Protein AF-A0ABD3PUI2-F1 (afdb_monomer)

Structure (mmCIF, N/CA/C/O backbone):
data_AF-A0ABD3PUI2-F1
#
_entry.id   AF-A0ABD3PUI2-F1
#
loop_
_atom_site.group_PDB
_atom_site.id
_atom_site.type_symbol
_atom_site.label_atom_id
_atom_site.label_alt_id
_atom_site.label_comp_id
_atom_site.label_asym_id
_atom_site.label_entity_id
_atom_site.label_seq_id
_atom_site.pdbx_PDB_ins_code
_atom_site.Cartn_x
_atom_site.Cartn_y
_atom_site.Cartn_z
_atom_site.occupancy
_atom_site.B_iso_or_equiv
_atom_site.auth_seq_id
_atom_site.auth_comp_id
_atom_site.auth_asym_id
_atom_site.auth_atom_id
_atom_site.pdbx_PDB_model_num
ATOM 1 N N . MET A 1 1 ? -61.870 -4.410 11.099 1.00 46.34 1 MET A N 1
ATOM 2 C CA . MET A 1 1 ? -61.605 -5.210 9.878 1.00 46.34 1 MET A CA 1
ATOM 3 C C . MET A 1 1 ? -61.285 -4.226 8.756 1.00 46.34 1 MET A C 1
ATOM 5 O O . MET A 1 1 ? -62.110 -3.992 7.891 1.00 46.34 1 MET A O 1
ATOM 9 N N . GLU A 1 2 ? -60.153 -3.519 8.871 1.00 40.91 2 GLU A N 1
ATOM 10 C CA . GLU A 1 2 ? -60.063 -2.136 8.360 1.00 40.91 2 GLU A CA 1
ATOM 11 C C . GLU A 1 2 ? -58.601 -1.672 8.166 1.00 40.91 2 GLU A C 1
ATOM 13 O O . GLU A 1 2 ? -58.155 -0.679 8.729 1.00 40.91 2 GLU A O 1
ATOM 18 N N . SER A 1 3 ? -57.785 -2.450 7.445 1.00 40.91 3 SER A N 1
ATOM 19 C CA . SER A 1 3 ? -56.379 -2.094 7.137 1.00 40.91 3 SER A CA 1
ATOM 20 C C . SER A 1 3 ? -55.840 -2.806 5.884 1.00 40.91 3 SER A C 1
ATOM 22 O O . SER A 1 3 ? -54.675 -3.182 5.826 1.00 40.91 3 SER A O 1
ATOM 24 N N . ALA A 1 4 ? -56.688 -3.008 4.870 1.00 36.97 4 ALA A N 1
ATOM 25 C CA . ALA A 1 4 ? -56.342 -3.747 3.645 1.00 36.97 4 ALA A CA 1
ATOM 26 C C . ALA A 1 4 ? -56.388 -2.898 2.353 1.00 36.97 4 ALA A C 1
ATOM 28 O O . ALA A 1 4 ? -56.271 -3.439 1.258 1.00 36.97 4 ALA A O 1
ATOM 29 N N . GLU A 1 5 ? -56.550 -1.572 2.455 1.00 40.75 5 GLU A N 1
ATOM 30 C CA . GLU A 1 5 ? -56.994 -0.724 1.331 1.00 40.75 5 GLU A CA 1
ATOM 31 C C . GLU A 1 5 ? -56.053 0.461 1.008 1.00 40.75 5 GLU A C 1
ATOM 33 O O . GLU A 1 5 ? -56.488 1.549 0.636 1.00 40.75 5 GLU A O 1
ATOM 38 N N . ARG A 1 6 ? -54.728 0.292 1.162 1.00 40.88 6 ARG A N 1
ATOM 39 C CA . ARG A 1 6 ? -53.740 1.363 0.866 1.00 40.88 6 ARG A CA 1
ATOM 40 C C . ARG A 1 6 ? -52.531 0.965 0.002 1.00 40.88 6 ARG A C 1
ATOM 42 O O . ARG A 1 6 ? -51.573 1.727 -0.064 1.00 40.88 6 ARG A O 1
ATOM 49 N N . ILE A 1 7 ? -52.563 -0.171 -0.710 1.00 37.88 7 ILE A N 1
ATOM 50 C CA . ILE A 1 7 ? -51.417 -0.646 -1.530 1.00 37.88 7 ILE A CA 1
ATOM 51 C C . ILE A 1 7 ? -51.811 -1.022 -2.979 1.00 37.88 7 ILE A C 1
ATOM 53 O O . ILE A 1 7 ? -51.369 -2.036 -3.508 1.00 37.88 7 ILE A O 1
ATOM 57 N N . VAL A 1 8 ? -52.636 -0.207 -3.661 1.00 36.00 8 VAL A N 1
ATOM 58 C CA . VAL A 1 8 ? -52.953 -0.405 -5.104 1.00 36.00 8 VAL A CA 1
ATOM 59 C C . VAL A 1 8 ? -53.052 0.907 -5.917 1.00 36.00 8 VAL A C 1
ATOM 61 O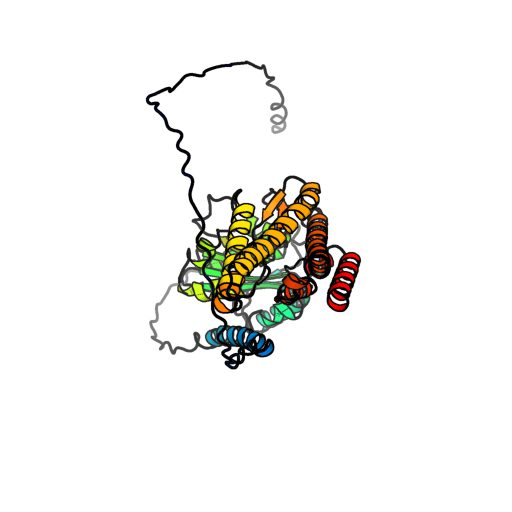 O . VAL A 1 8 ? -53.785 0.980 -6.900 1.00 36.00 8 VAL A O 1
ATOM 64 N N . LYS A 1 9 ? -52.349 1.990 -5.537 1.00 34.47 9 LYS A N 1
ATOM 65 C CA . LYS A 1 9 ? -52.473 3.289 -6.249 1.00 34.47 9 LYS A CA 1
ATOM 66 C C . LYS A 1 9 ? -51.184 4.122 -6.361 1.00 34.47 9 LYS A C 1
ATOM 68 O O . LYS A 1 9 ? -51.139 5.277 -5.960 1.00 34.47 9 LYS A O 1
ATOM 73 N N . ALA A 1 10 ? -50.143 3.532 -6.957 1.00 34.16 10 ALA A N 1
ATOM 74 C CA . ALA A 1 10 ? -48.899 4.230 -7.319 1.00 34.16 10 ALA A CA 1
ATOM 75 C C . ALA A 1 10 ? -48.202 3.624 -8.564 1.00 34.16 10 ALA A C 1
ATOM 77 O O . ALA A 1 10 ? -47.003 3.356 -8.543 1.00 34.16 10 ALA A O 1
ATOM 78 N N . LYS A 1 11 ? -48.948 3.341 -9.648 1.00 33.16 11 LYS A N 1
ATOM 79 C CA . LYS A 1 11 ? -48.375 2.796 -10.901 1.00 33.16 11 LYS A CA 1
ATOM 80 C C . LYS A 1 11 ? -49.144 3.208 -12.169 1.00 33.16 11 LYS A C 1
ATOM 82 O O . LYS A 1 11 ? -49.693 2.365 -12.872 1.00 33.16 11 LYS A O 1
ATOM 87 N N . ALA A 1 12 ? -49.176 4.506 -12.452 1.00 31.77 12 ALA A N 1
ATOM 88 C CA . ALA A 1 12 ? -49.560 5.083 -13.743 1.00 31.77 12 ALA A CA 1
ATOM 89 C C . ALA A 1 12 ? -48.990 6.509 -13.851 1.00 31.77 12 ALA A C 1
ATOM 91 O O . ALA A 1 12 ? -48.739 7.124 -12.816 1.00 31.77 12 ALA A O 1
ATOM 92 N N . ASN A 1 13 ? -48.874 7.019 -15.084 1.00 29.67 13 ASN A N 1
ATOM 93 C CA . ASN A 1 13 ? -48.467 8.384 -15.458 1.00 29.67 13 ASN A CA 1
ATOM 94 C C . ASN A 1 13 ? -46.967 8.704 -15.199 1.00 29.67 13 ASN A C 1
ATOM 96 O O . ASN A 1 13 ? -46.438 8.404 -14.137 1.00 29.67 13 ASN A O 1
ATOM 100 N N . ASN A 1 14 ? -46.199 9.305 -16.120 1.00 29.75 14 ASN A N 1
ATOM 101 C CA . ASN A 1 14 ? -46.522 9.821 -17.460 1.00 29.75 14 ASN A CA 1
ATOM 102 C C . ASN A 1 14 ? -45.458 9.456 -18.511 1.00 29.75 14 ASN A C 1
ATOM 104 O O . ASN A 1 14 ? -44.289 9.237 -18.200 1.00 29.75 14 ASN A O 1
ATOM 108 N N . SER A 1 15 ? -45.891 9.436 -19.772 1.00 32.41 15 SER A N 1
ATOM 109 C CA . SER A 1 15 ? -45.048 9.373 -20.969 1.00 32.41 15 SER A CA 1
ATOM 110 C C . SER A 1 15 ? -44.381 10.721 -21.287 1.00 32.41 15 SER A C 1
ATOM 112 O O . SER A 1 15 ? -44.812 11.768 -20.806 1.00 32.41 15 SER A O 1
ATOM 114 N N . ALA A 1 16 ? -43.362 10.696 -22.152 1.00 31.89 16 ALA A N 1
ATOM 115 C CA . ALA A 1 16 ? -42.776 11.897 -22.757 1.00 31.89 16 ALA A CA 1
ATOM 116 C C . ALA A 1 16 ? -43.776 12.633 -23.684 1.00 31.89 16 ALA A C 1
ATOM 118 O O . ALA A 1 16 ? -44.835 12.090 -24.017 1.00 31.89 16 ALA A O 1
ATOM 119 N N . PRO A 1 17 ? -43.424 13.847 -24.143 1.00 41.03 17 PRO A N 1
ATOM 120 C CA . PRO A 1 17 ? -42.852 13.916 -25.494 1.00 41.03 17 PRO A CA 1
ATOM 121 C C . PRO A 1 17 ? -41.558 14.746 -25.587 1.00 41.03 17 PRO A C 1
ATOM 123 O O . PRO A 1 17 ? -41.147 15.413 -24.641 1.00 41.03 17 PRO A O 1
ATOM 126 N N . ALA A 1 18 ? -40.909 14.691 -26.752 1.00 29.69 18 ALA A N 1
ATOM 127 C CA . ALA A 1 18 ? -39.728 15.492 -27.070 1.00 29.69 18 ALA A CA 1
ATOM 128 C C . ALA A 1 18 ? -40.096 16.908 -27.555 1.00 29.69 18 ALA A C 1
ATOM 130 O O . ALA A 1 18 ? -41.155 17.116 -28.144 1.00 29.69 18 ALA A O 1
ATOM 131 N N . GLY A 1 19 ? -39.176 17.858 -27.377 1.00 25.80 19 GLY A N 1
ATOM 132 C CA . GLY A 1 19 ? -39.231 19.197 -27.965 1.00 25.80 19 GLY A CA 1
ATOM 133 C C . GLY A 1 19 ? -37.816 19.681 -28.280 1.00 25.80 19 GLY A C 1
ATOM 134 O O . GLY A 1 19 ? -36.931 19.575 -27.434 1.00 25.80 19 GLY A O 1
ATOM 135 N N . ALA A 1 20 ? -37.588 20.158 -29.503 1.00 27.61 20 ALA A N 1
ATOM 136 C CA . ALA A 1 20 ? -36.276 20.604 -29.966 1.00 27.61 20 ALA A CA 1
ATOM 137 C C . ALA A 1 20 ? -36.135 22.130 -29.865 1.00 27.61 20 ALA A C 1
ATOM 139 O O . ALA A 1 20 ? -37.066 22.862 -30.192 1.00 27.61 20 ALA A O 1
ATOM 140 N N . VAL A 1 21 ? -34.943 22.602 -29.492 1.00 28.30 21 VAL A N 1
ATOM 141 C CA . VAL A 1 21 ? -34.504 23.995 -29.668 1.00 28.30 21 VAL A CA 1
ATOM 142 C C . VAL A 1 21 ? -33.055 23.973 -30.148 1.00 28.30 21 VAL A C 1
ATOM 144 O O . VAL A 1 21 ? -32.246 23.200 -29.636 1.00 28.30 21 VAL A O 1
ATOM 147 N N . ALA A 1 22 ? -32.732 24.814 -31.129 1.00 29.66 22 ALA A N 1
ATOM 148 C CA . ALA A 1 22 ? -31.392 24.978 -31.681 1.00 29.66 22 ALA A CA 1
ATOM 149 C C . ALA A 1 22 ? -30.989 26.464 -31.709 1.00 29.66 22 ALA A C 1
ATOM 151 O O . ALA A 1 22 ? -31.847 27.340 -31.669 1.00 29.66 22 ALA A O 1
ATOM 152 N N . ASN A 1 23 ? -29.682 26.701 -31.854 1.00 29.61 23 ASN A N 1
ATOM 153 C CA . ASN A 1 23 ? -29.022 27.944 -32.276 1.00 29.61 23 ASN A CA 1
ATOM 154 C C . ASN A 1 23 ? -29.236 29.242 -31.467 1.00 29.61 23 ASN A C 1
ATOM 156 O O . ASN A 1 23 ? -30.238 29.938 -31.613 1.00 29.61 23 ASN A O 1
ATOM 160 N N . LYS A 1 24 ? -28.161 29.631 -30.768 1.00 27.56 24 LYS A N 1
ATOM 161 C CA . LYS A 1 24 ? -27.513 30.965 -30.696 1.00 27.56 24 LYS A CA 1
ATOM 162 C C . LYS A 1 24 ? -26.174 30.736 -29.964 1.00 27.56 24 LYS A C 1
ATOM 164 O O . LYS A 1 24 ? -26.203 30.122 -28.903 1.00 27.56 24 LYS A O 1
ATOM 169 N N . LEU A 1 25 ? -24.973 31.008 -30.484 1.00 31.47 25 LEU A N 1
ATOM 170 C CA . LEU A 1 25 ? -24.505 31.890 -31.570 1.00 31.47 25 LEU A CA 1
ATOM 171 C C . LEU A 1 25 ? -24.668 33.392 -31.267 1.00 31.47 25 LEU A C 1
ATOM 173 O O . LEU A 1 25 ? -25.683 33.790 -30.697 1.00 31.47 25 LEU A O 1
ATOM 177 N N . ASN A 1 26 ? -23.648 34.161 -31.675 1.00 30.92 26 ASN A N 1
ATOM 178 C CA . ASN A 1 26 ? -23.304 35.538 -31.287 1.00 30.92 26 ASN A CA 1
ATOM 179 C C . ASN A 1 26 ? -22.838 35.685 -29.816 1.00 30.92 26 ASN A C 1
ATOM 181 O O . ASN A 1 26 ? -23.384 35.036 -28.928 1.00 30.92 26 ASN A O 1
ATOM 185 N N . ASP A 1 27 ? -21.853 36.521 -29.467 1.00 31.27 27 ASP A N 1
ATOM 186 C CA . ASP A 1 27 ? -20.792 37.180 -30.260 1.00 31.27 27 ASP A CA 1
ATOM 187 C C . ASP A 1 27 ? -19.647 37.615 -29.323 1.00 31.27 27 ASP A C 1
ATOM 189 O O . ASP A 1 27 ? -19.867 37.787 -28.124 1.00 31.27 27 ASP A O 1
ATOM 193 N N . ASN A 1 28 ? -18.448 37.813 -29.883 1.00 29.48 28 ASN A N 1
ATOM 194 C CA . ASN A 1 28 ? -17.569 38.959 -29.593 1.00 29.48 28 ASN A CA 1
ATOM 195 C C . ASN A 1 28 ? -16.345 38.903 -30.521 1.00 29.48 28 ASN A C 1
ATOM 197 O O . ASN A 1 28 ? -15.378 38.188 -30.256 1.00 29.48 28 ASN A O 1
ATOM 201 N N . LEU A 1 29 ? -16.424 39.658 -31.617 1.00 35.94 29 LEU A N 1
ATOM 202 C CA . LEU A 1 29 ? -15.269 40.086 -32.405 1.00 35.94 29 LEU A CA 1
ATOM 203 C C . LEU A 1 29 ? -14.593 41.294 -31.740 1.00 35.94 29 LEU A C 1
ATOM 205 O O . LEU A 1 29 ? -15.226 42.000 -30.952 1.00 35.94 29 LEU A O 1
ATOM 209 N N . ASN A 1 30 ? -13.307 41.448 -32.057 1.00 32.97 30 ASN A N 1
ATOM 210 C CA . ASN A 1 30 ? -12.538 42.666 -32.363 1.00 32.97 30 ASN A CA 1
ATOM 211 C C . ASN A 1 30 ? -11.041 42.251 -32.268 1.00 32.97 30 ASN A C 1
ATOM 213 O O . ASN A 1 30 ? -10.683 41.566 -31.307 1.00 32.97 30 ASN A O 1
ATOM 217 N N . ASP A 1 31 ? -10.140 42.451 -33.240 1.00 35.75 31 ASP A N 1
ATOM 218 C CA . ASP A 1 31 ? -9.874 43.582 -34.169 1.00 35.75 31 ASP A CA 1
ATOM 219 C C . ASP A 1 31 ? -9.290 44.801 -33.404 1.00 35.75 31 ASP A C 1
ATOM 221 O O . ASP A 1 31 ? -9.837 45.152 -32.356 1.00 35.75 31 ASP A O 1
ATOM 225 N N . ASP A 1 32 ? -8.193 45.489 -33.779 1.00 36.25 32 ASP A N 1
ATOM 226 C CA . ASP A 1 32 ? -7.150 45.373 -34.845 1.00 36.25 32 ASP A CA 1
ATOM 227 C C . ASP A 1 32 ? -5.737 45.199 -34.176 1.00 36.25 32 ASP A C 1
ATOM 229 O O . ASP A 1 32 ? -5.685 45.081 -32.950 1.00 36.25 32 ASP A O 1
ATOM 233 N N . ASP A 1 33 ? -4.524 45.153 -34.768 1.00 37.75 33 ASP A N 1
ATOM 234 C CA . ASP A 1 33 ? -3.915 45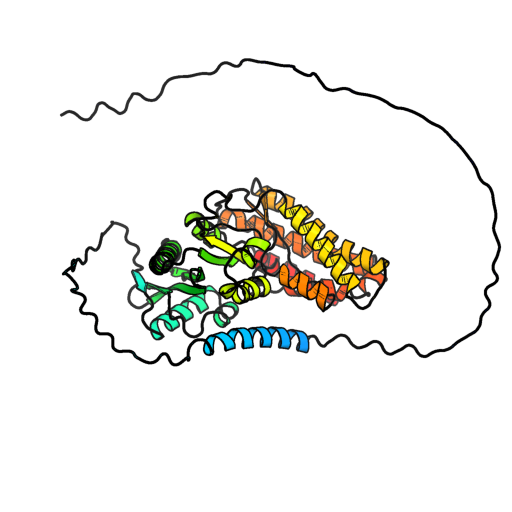.147 -36.133 1.00 37.75 33 ASP A CA 1
ATOM 235 C C . ASP A 1 33 ? -3.200 43.769 -36.364 1.00 37.75 33 ASP A C 1
ATOM 237 O O . ASP A 1 33 ? -3.247 42.911 -35.481 1.00 37.75 33 ASP A O 1
ATOM 241 N N . ASP A 1 34 ? -2.535 43.338 -37.452 1.00 36.41 34 ASP A N 1
ATOM 242 C CA . ASP A 1 34 ? -1.883 43.858 -38.687 1.00 36.41 34 ASP A CA 1
ATOM 243 C C . ASP A 1 34 ? -0.403 44.365 -38.635 1.00 36.41 34 ASP A C 1
ATOM 245 O O . ASP A 1 34 ? 0.097 44.834 -37.618 1.00 36.41 34 ASP A O 1
ATOM 249 N N . ALA A 1 35 ? 0.288 44.213 -39.783 1.00 34.56 35 ALA A N 1
ATOM 250 C CA . ALA A 1 35 ? 1.677 44.539 -40.165 1.00 34.56 35 ALA A CA 1
ATOM 251 C C . ALA A 1 35 ? 2.843 43.812 -39.432 1.00 34.56 35 ALA A C 1
ATOM 253 O O . ALA A 1 35 ? 2.831 43.585 -38.230 1.00 34.56 35 ALA A O 1
ATOM 254 N N . GLY A 1 36 ? 3.957 43.445 -40.090 1.00 30.50 36 GLY A N 1
ATOM 255 C CA . GLY A 1 36 ? 4.270 43.467 -41.529 1.00 30.50 36 GLY A CA 1
ATOM 256 C C . GLY A 1 36 ? 5.787 43.517 -41.825 1.00 30.50 36 GLY A C 1
ATOM 257 O O . GLY A 1 36 ? 6.510 44.266 -41.180 1.00 30.50 36 GLY A O 1
ATOM 258 N N . MET A 1 37 ? 6.254 42.786 -42.857 1.00 31.39 37 MET A N 1
ATOM 259 C CA . MET A 1 37 ? 7.661 42.730 -43.345 1.00 31.39 37 MET A CA 1
ATOM 260 C C . MET A 1 37 ? 8.705 42.192 -42.316 1.00 31.39 37 MET A C 1
ATOM 262 O O . MET A 1 37 ? 8.445 42.114 -41.127 1.00 31.39 37 MET A O 1
ATOM 266 N N . SER A 1 38 ? 9.916 41.731 -42.668 1.00 34.28 38 SER A N 1
ATOM 267 C CA . SER A 1 38 ? 10.673 41.799 -43.927 1.00 34.28 38 SER A CA 1
ATOM 268 C C . SER A 1 38 ? 11.644 40.614 -44.086 1.00 34.28 38 SER A C 1
ATOM 270 O O . SER A 1 38 ? 12.169 40.090 -43.104 1.00 34.28 38 SER A O 1
ATOM 272 N N . THR A 1 39 ? 11.973 40.239 -45.324 1.00 40.53 39 THR A N 1
ATOM 273 C CA . THR A 1 39 ? 13.065 39.297 -45.629 1.00 40.53 39 THR A CA 1
ATOM 274 C C . THR A 1 39 ? 14.438 39.964 -45.520 1.00 40.53 39 THR A C 1
ATOM 276 O O . THR A 1 39 ? 14.653 41.013 -46.132 1.00 40.53 39 THR A O 1
ATOM 279 N N . ARG A 1 40 ? 15.430 39.314 -44.892 1.00 33.62 40 ARG A N 1
ATOM 280 C CA . ARG A 1 40 ? 16.841 39.684 -45.109 1.00 33.62 40 ARG A CA 1
ATOM 281 C C . ARG A 1 40 ? 17.795 38.496 -45.004 1.00 33.62 40 ARG A C 1
ATOM 283 O O . ARG A 1 40 ? 18.038 37.977 -43.922 1.00 33.62 40 ARG A O 1
ATOM 290 N N . SER A 1 41 ? 18.384 38.099 -46.131 1.00 36.03 41 SER A N 1
ATOM 291 C CA . SER A 1 41 ? 19.543 37.202 -46.131 1.00 36.03 41 SER A CA 1
ATOM 292 C C . SER A 1 41 ? 20.787 37.960 -45.671 1.00 36.03 41 SER A C 1
ATOM 294 O O . SER A 1 41 ? 21.069 39.036 -46.205 1.00 36.03 41 SER A O 1
ATOM 296 N N . VAL A 1 42 ? 21.584 37.370 -44.781 1.00 36.81 42 VAL A N 1
ATOM 297 C CA . VAL A 1 42 ? 22.963 37.807 -44.534 1.00 36.81 42 VAL A CA 1
ATOM 298 C C . VAL A 1 42 ? 23.895 36.622 -44.758 1.00 36.81 42 VAL A C 1
ATOM 300 O O . VAL A 1 42 ? 23.719 35.546 -44.197 1.00 36.81 42 VAL A O 1
ATOM 303 N N . ARG A 1 43 ? 24.869 36.841 -45.637 1.00 35.41 43 ARG A N 1
ATOM 304 C CA . ARG A 1 43 ? 25.960 35.932 -45.989 1.00 35.41 43 ARG A CA 1
ATOM 305 C C . ARG A 1 43 ? 27.185 36.367 -45.188 1.00 35.41 43 ARG A C 1
ATOM 307 O O . ARG A 1 43 ? 27.413 37.571 -45.148 1.00 35.41 43 ARG A O 1
ATOM 314 N N . ASN A 1 44 ? 27.918 35.418 -44.594 1.00 33.22 44 ASN A N 1
ATOM 315 C CA . ASN A 1 44 ? 29.316 35.473 -44.103 1.00 33.22 44 ASN A CA 1
ATOM 316 C C . ASN A 1 44 ? 29.478 34.505 -42.913 1.00 33.22 44 ASN A C 1
ATOM 318 O O . ASN A 1 44 ? 28.512 34.266 -42.201 1.00 33.22 44 ASN A O 1
ATOM 322 N N . SER A 1 45 ? 30.651 33.972 -42.568 1.00 32.19 45 SER A N 1
ATOM 323 C CA . SER A 1 45 ? 31.880 33.635 -43.316 1.00 32.19 45 SER A CA 1
ATOM 324 C C . SER A 1 45 ? 32.818 32.974 -42.297 1.00 32.19 45 SER A C 1
ATOM 326 O O . SER A 1 45 ? 33.021 33.546 -41.228 1.00 32.19 45 SER A O 1
ATOM 328 N N . SER A 1 46 ? 33.386 31.804 -42.583 1.00 37.19 46 SER A N 1
ATOM 329 C CA . SER A 1 46 ? 34.261 31.102 -41.631 1.00 37.19 46 SER A CA 1
ATOM 330 C C . SER A 1 46 ? 35.557 31.869 -41.336 1.00 37.19 46 SER A C 1
ATOM 332 O O . SER A 1 46 ? 36.167 32.408 -42.260 1.00 37.19 46 SER A O 1
ATOM 334 N N . PRO A 1 47 ? 36.054 31.789 -40.093 1.00 42.28 47 PRO A N 1
ATOM 335 C CA . PRO A 1 47 ? 37.486 31.684 -39.832 1.00 42.28 47 PRO A CA 1
ATOM 336 C C . PRO A 1 47 ? 37.824 30.271 -39.341 1.00 42.28 47 PRO A C 1
ATOM 338 O O . PRO A 1 47 ? 37.153 29.724 -38.467 1.00 42.28 47 PRO A O 1
ATOM 341 N N . SER A 1 48 ? 38.884 29.681 -39.884 1.00 37.84 48 SER A N 1
ATOM 342 C CA . SER A 1 48 ? 39.487 28.459 -39.351 1.00 37.84 48 SER A CA 1
ATOM 343 C C . SER A 1 48 ? 40.446 28.810 -38.212 1.00 37.84 48 SER A C 1
ATOM 345 O O . SER A 1 48 ? 41.517 29.359 -38.472 1.00 37.84 48 SER A O 1
ATOM 347 N N . THR A 1 49 ? 40.097 28.475 -36.969 1.00 37.94 49 THR A N 1
ATOM 348 C CA . THR A 1 49 ? 41.026 28.600 -35.835 1.00 37.94 49 THR A CA 1
ATOM 349 C C . THR A 1 49 ? 41.824 27.312 -35.680 1.00 37.94 49 THR A C 1
ATOM 351 O O . THR A 1 49 ? 41.271 26.252 -35.395 1.00 37.94 49 THR A O 1
ATOM 354 N N . GLN A 1 50 ? 43.134 27.415 -35.874 1.00 38.56 50 GLN A N 1
ATOM 355 C CA . GLN A 1 50 ? 44.093 26.347 -35.626 1.00 38.56 50 GLN A CA 1
ATOM 356 C C . GLN A 1 50 ? 44.280 26.205 -34.106 1.00 38.56 50 GLN A C 1
ATOM 358 O O . GLN A 1 50 ? 44.640 27.177 -33.446 1.00 38.56 50 GLN A O 1
ATOM 363 N N . VAL A 1 51 ? 43.987 25.027 -33.547 1.00 38.00 51 VAL A N 1
ATOM 364 C CA . VAL A 1 51 ? 44.157 24.744 -32.112 1.00 38.00 51 VAL A CA 1
ATOM 365 C C . VAL A 1 51 ? 45.426 23.928 -31.920 1.00 38.00 51 VAL A C 1
ATOM 367 O O . VAL A 1 51 ? 45.593 22.880 -32.546 1.00 38.00 51 VAL A O 1
ATOM 370 N N . ASP A 1 52 ? 46.314 24.439 -31.075 1.00 37.34 52 ASP A N 1
ATOM 371 C CA . ASP A 1 52 ? 47.595 23.816 -30.767 1.00 37.34 52 ASP A CA 1
ATOM 372 C C . ASP A 1 52 ? 47.422 22.572 -29.879 1.00 37.34 52 ASP A C 1
ATOM 374 O O . ASP A 1 52 ? 46.487 22.496 -29.076 1.00 37.34 52 ASP A O 1
ATOM 378 N N . ARG A 1 53 ? 48.324 21.594 -30.005 1.00 38.31 53 ARG A N 1
ATOM 379 C CA . ARG A 1 53 ? 48.349 20.407 -29.133 1.00 38.31 53 ARG A CA 1
ATOM 380 C C . ARG A 1 53 ? 49.452 20.554 -28.093 1.00 38.31 53 ARG A C 1
ATOM 382 O O . ARG A 1 53 ? 50.598 20.199 -28.345 1.00 38.31 53 ARG A O 1
ATOM 389 N N . THR A 1 54 ? 49.084 21.034 -26.911 1.00 37.91 54 THR A N 1
ATOM 390 C CA . THR A 1 54 ? 49.911 20.913 -25.706 1.00 37.91 54 THR A CA 1
ATOM 391 C C . THR A 1 54 ? 49.459 19.704 -24.900 1.00 37.91 54 THR A C 1
ATOM 393 O O . THR A 1 54 ? 48.404 19.746 -24.263 1.00 37.91 54 THR A O 1
ATOM 396 N N . ASP A 1 55 ? 50.253 18.637 -24.931 1.00 42.31 55 ASP A N 1
ATOM 397 C CA . ASP A 1 55 ? 50.022 17.448 -24.115 1.00 42.31 55 ASP A CA 1
ATOM 398 C C . ASP A 1 55 ? 50.240 17.780 -22.628 1.00 42.31 55 ASP A C 1
ATOM 400 O O . ASP A 1 55 ? 51.329 18.181 -22.214 1.00 42.31 55 ASP A O 1
ATOM 404 N N . HIS A 1 56 ? 49.194 17.610 -21.819 1.00 39.94 56 HIS A N 1
ATOM 405 C CA . HIS A 1 56 ? 49.255 17.736 -20.365 1.00 39.94 56 HIS A CA 1
ATOM 406 C C . HIS A 1 56 ? 48.653 16.491 -19.715 1.00 39.94 56 HIS A C 1
ATOM 408 O O . HIS A 1 56 ? 47.466 16.449 -19.391 1.00 39.94 56 HIS A O 1
ATOM 414 N N . ASP A 1 57 ? 49.502 15.489 -19.480 1.00 44.75 57 ASP A N 1
ATOM 415 C CA . ASP A 1 57 ? 49.190 14.422 -18.535 1.00 44.75 57 ASP A CA 1
ATOM 416 C C . ASP A 1 57 ? 48.931 15.037 -17.155 1.00 44.75 57 ASP A C 1
ATOM 418 O O . ASP A 1 57 ? 49.788 15.690 -16.555 1.00 44.75 57 ASP A O 1
ATOM 422 N N . SER A 1 58 ? 47.722 14.834 -16.647 1.00 41.84 58 SER A N 1
ATOM 423 C CA . SER A 1 58 ? 47.342 15.110 -15.265 1.00 41.84 58 SER A CA 1
ATOM 424 C C . SER A 1 58 ? 46.576 13.893 -14.756 1.00 41.84 58 SER A C 1
ATOM 426 O O . SER A 1 58 ? 45.669 13.427 -15.452 1.00 41.84 58 SER A O 1
ATOM 428 N N . PRO A 1 59 ? 46.931 13.334 -13.585 1.00 42.34 59 PRO A N 1
ATOM 429 C CA . PRO A 1 59 ? 46.266 12.144 -13.075 1.00 42.34 59 PRO A CA 1
ATOM 430 C C . PRO A 1 59 ? 44.786 12.445 -12.837 1.00 42.34 59 PRO A C 1
ATOM 432 O O . PRO A 1 59 ? 44.435 13.470 -12.249 1.00 42.34 59 PRO A O 1
ATOM 435 N N . SER A 1 60 ? 43.916 11.546 -13.298 1.00 38.38 60 SER A N 1
ATOM 436 C CA . SER A 1 60 ? 42.490 11.637 -12.982 1.00 38.38 60 SER A CA 1
ATOM 437 C C . SER A 1 60 ? 42.301 11.492 -11.469 1.00 38.38 60 SER A C 1
ATOM 439 O O . SER A 1 60 ? 42.905 10.590 -10.887 1.00 38.38 60 SER A O 1
ATOM 441 N N . PRO A 1 61 ? 41.500 12.351 -10.816 1.00 42.94 61 PRO A N 1
ATOM 442 C CA . PRO A 1 61 ? 41.200 12.185 -9.402 1.00 42.94 61 PRO A CA 1
ATOM 443 C C . PRO A 1 61 ? 40.373 10.912 -9.203 1.00 42.94 61 PRO A C 1
ATOM 445 O O . PRO A 1 61 ? 39.410 10.680 -9.938 1.00 42.94 61 PRO A O 1
ATOM 448 N N . ASP A 1 62 ? 40.734 10.108 -8.202 1.00 39.47 62 ASP A N 1
ATOM 449 C CA . ASP A 1 62 ? 39.982 8.906 -7.848 1.00 39.47 62 ASP A CA 1
ATOM 450 C C . ASP A 1 62 ? 38.524 9.266 -7.530 1.00 39.47 62 ASP A C 1
ATOM 452 O O . ASP A 1 62 ? 38.235 10.079 -6.647 1.00 39.47 62 ASP A O 1
ATOM 456 N N . LEU A 1 63 ? 37.590 8.659 -8.267 1.00 37.84 63 LEU A N 1
ATOM 457 C CA . LEU A 1 63 ? 36.165 8.818 -8.001 1.00 37.84 63 LEU A CA 1
ATOM 458 C C . LEU A 1 63 ? 35.833 8.165 -6.650 1.00 37.84 63 LEU A C 1
ATOM 460 O O . LEU A 1 63 ? 36.206 7.009 -6.436 1.00 37.84 63 LEU A O 1
ATOM 464 N N . PRO A 1 64 ? 35.111 8.852 -5.744 1.00 38.97 64 PRO A N 1
ATOM 465 C CA . PRO A 1 64 ? 34.708 8.249 -4.484 1.00 38.97 64 PRO A CA 1
ATOM 466 C C . PRO A 1 64 ? 33.784 7.059 -4.754 1.00 38.97 64 PRO A C 1
ATOM 468 O O . PRO A 1 64 ? 32.801 7.178 -5.491 1.00 38.97 64 PRO A O 1
ATOM 471 N N . SER A 1 65 ? 34.094 5.917 -4.137 1.00 42.22 65 SER A N 1
ATOM 472 C CA . SER A 1 65 ? 33.246 4.725 -4.181 1.00 42.22 65 SER A CA 1
ATOM 473 C C . SER A 1 65 ? 31.808 5.066 -3.767 1.00 42.22 65 SER A C 1
ATOM 475 O O . SER A 1 65 ? 31.622 5.850 -2.829 1.00 42.22 65 SER A O 1
ATOM 477 N N . PRO A 1 66 ? 30.780 4.485 -4.415 1.00 38.62 66 PRO A N 1
ATOM 478 C CA . PRO A 1 66 ? 29.404 4.659 -3.966 1.00 38.62 66 PRO A CA 1
ATOM 479 C C . PRO A 1 66 ? 29.252 4.171 -2.512 1.00 38.62 66 PRO A C 1
ATOM 481 O O . PRO A 1 66 ? 29.926 3.212 -2.124 1.00 38.62 66 PRO A O 1
ATOM 484 N N . PRO A 1 67 ? 28.392 4.813 -1.699 1.00 44.09 67 PRO A N 1
ATOM 485 C CA . PRO A 1 67 ? 28.180 4.410 -0.314 1.00 44.09 67 PRO A CA 1
ATOM 486 C C . PRO A 1 67 ? 27.620 2.989 -0.251 1.00 44.09 67 PRO A C 1
ATOM 488 O O . PRO A 1 67 ? 26.756 2.617 -1.046 1.00 44.09 67 PRO A O 1
ATOM 491 N N . ASP A 1 68 ? 28.115 2.208 0.707 1.00 49.47 68 ASP A N 1
ATOM 492 C CA . ASP A 1 68 ? 27.805 0.786 0.790 1.00 49.47 68 ASP A CA 1
ATOM 493 C C . ASP A 1 68 ? 26.307 0.539 1.042 1.00 49.47 68 ASP A C 1
ATOM 495 O O . ASP A 1 6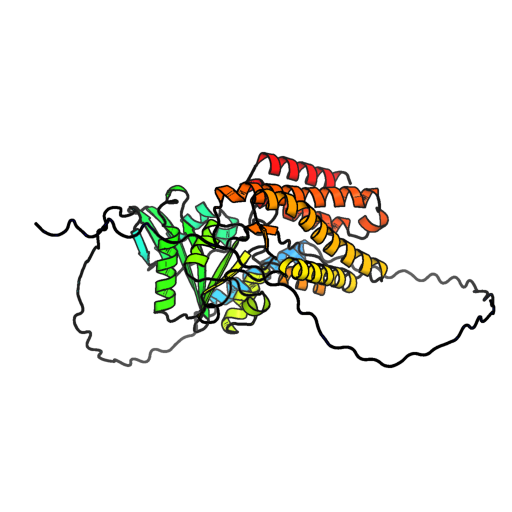8 ? 25.663 1.229 1.843 1.00 49.47 68 ASP A O 1
ATOM 499 N N . VAL A 1 69 ? 25.737 -0.463 0.372 1.00 41.47 69 VAL A N 1
ATOM 500 C CA . VAL A 1 69 ? 24.292 -0.751 0.429 1.00 41.47 69 VAL A CA 1
ATOM 501 C C . VAL A 1 69 ? 23.887 -1.174 1.844 1.00 41.47 69 VAL A C 1
ATOM 503 O O . VAL A 1 69 ? 22.796 -0.836 2.311 1.00 41.47 69 VAL A O 1
ATOM 506 N N . GLU A 1 70 ? 24.795 -1.831 2.568 1.00 44.62 70 GLU A N 1
ATOM 507 C CA . GLU A 1 70 ? 24.621 -2.186 3.977 1.00 44.62 70 GLU A CA 1
ATOM 508 C C . GLU A 1 70 ? 24.540 -0.947 4.894 1.00 44.62 70 GLU A C 1
ATOM 510 O O . GLU A 1 70 ? 23.766 -0.943 5.852 1.00 44.62 70 GLU A O 1
ATOM 515 N N . VAL A 1 71 ? 25.241 0.150 4.576 1.00 47.75 71 VAL A N 1
ATOM 516 C CA . VAL A 1 71 ? 25.150 1.412 5.337 1.00 47.75 71 VAL A CA 1
ATOM 517 C C . VAL A 1 71 ? 23.780 2.065 5.149 1.00 47.75 71 VAL A C 1
ATOM 519 O O . VAL A 1 71 ? 23.188 2.527 6.124 1.00 47.75 71 VAL A O 1
ATOM 522 N N . ILE A 1 72 ? 23.232 2.058 3.929 1.00 42.38 72 ILE A N 1
ATOM 523 C CA . ILE A 1 72 ? 21.882 2.584 3.656 1.00 42.38 72 ILE A CA 1
ATOM 524 C C . ILE A 1 72 ? 20.816 1.717 4.347 1.00 42.38 72 ILE A C 1
ATOM 526 O O . ILE A 1 72 ? 19.903 2.249 4.983 1.00 42.38 72 ILE A O 1
ATOM 530 N N . GLY A 1 73 ? 20.954 0.388 4.285 1.00 39.56 73 GLY A N 1
ATOM 531 C CA . GLY A 1 73 ? 20.065 -0.549 4.976 1.00 39.56 73 GLY A CA 1
ATOM 532 C C . GLY A 1 73 ? 20.054 -0.340 6.493 1.00 39.56 73 GLY A C 1
ATOM 533 O O . GLY A 1 73 ? 18.985 -0.186 7.088 1.00 39.56 73 GLY A O 1
ATOM 534 N N . ASN A 1 74 ? 21.235 -0.254 7.111 1.00 49.19 74 ASN A N 1
ATOM 535 C CA . ASN A 1 74 ? 21.370 0.004 8.544 1.00 49.19 74 ASN A CA 1
ATOM 536 C C . ASN A 1 74 ? 20.839 1.393 8.935 1.00 49.19 74 ASN A C 1
ATOM 538 O O . ASN A 1 74 ? 20.111 1.494 9.916 1.00 49.19 74 ASN A O 1
ATOM 542 N N . MET A 1 75 ? 21.082 2.440 8.139 1.00 42.97 75 MET A N 1
ATOM 543 C CA . MET A 1 75 ? 20.550 3.786 8.400 1.00 42.97 75 MET A CA 1
ATOM 544 C C . MET A 1 75 ? 19.012 3.821 8.415 1.00 42.97 75 MET A C 1
ATOM 546 O O . MET A 1 75 ? 18.421 4.468 9.282 1.00 42.97 75 MET A O 1
ATOM 550 N N . ILE A 1 76 ? 18.347 3.102 7.502 1.00 43.16 76 ILE A N 1
ATOM 551 C CA . ILE A 1 76 ? 16.878 2.967 7.495 1.00 43.16 76 ILE A CA 1
ATOM 552 C C . ILE A 1 76 ? 16.405 2.195 8.734 1.00 43.16 76 ILE A C 1
ATOM 554 O O . ILE A 1 76 ? 15.479 2.631 9.420 1.00 43.16 76 ILE A O 1
ATOM 558 N N . VAL A 1 77 ? 17.053 1.071 9.047 1.00 49.12 77 VAL A N 1
ATOM 559 C CA . VAL A 1 77 ? 16.723 0.234 10.211 1.00 49.12 77 VAL A CA 1
ATOM 560 C C . VAL A 1 77 ? 16.911 0.991 11.530 1.00 49.12 77 VAL A C 1
ATOM 562 O O . VAL A 1 77 ? 16.062 0.875 12.412 1.00 49.12 77 VAL A O 1
ATOM 565 N N . ASP A 1 78 ? 17.965 1.790 11.672 1.00 48.12 78 ASP A N 1
ATOM 566 C CA . ASP A 1 78 ? 18.251 2.550 12.891 1.00 48.12 78 ASP A CA 1
ATOM 567 C C . ASP A 1 78 ? 17.355 3.790 13.019 1.00 48.12 78 ASP A C 1
ATOM 569 O O . ASP A 1 78 ? 16.814 4.028 14.096 1.00 48.12 78 ASP A O 1
ATOM 573 N N . THR A 1 79 ? 17.037 4.477 11.915 1.00 45.25 79 THR A N 1
ATOM 574 C CA . THR A 1 79 ? 15.996 5.529 11.902 1.00 45.25 79 THR A CA 1
ATOM 575 C C . THR A 1 79 ? 14.638 4.976 12.361 1.00 45.25 79 THR A C 1
ATOM 577 O O . THR A 1 79 ? 13.917 5.625 13.123 1.00 45.25 79 THR A O 1
ATOM 580 N N . LEU A 1 80 ? 14.291 3.749 11.951 1.00 41.75 80 LEU A N 1
ATOM 581 C CA . LEU A 1 80 ? 13.088 3.055 12.422 1.00 41.75 80 LEU A CA 1
ATOM 582 C C . LEU A 1 80 ? 13.193 2.627 13.897 1.00 41.75 80 LEU A C 1
ATOM 584 O O . LEU A 1 80 ? 12.193 2.701 14.611 1.00 41.75 80 LEU A O 1
ATOM 588 N N . LYS A 1 81 ? 14.371 2.206 14.384 1.00 46.41 81 LYS A N 1
ATOM 589 C CA . LYS A 1 81 ? 14.587 1.881 15.809 1.00 46.41 81 LYS A CA 1
ATOM 590 C C . LYS A 1 81 ? 14.463 3.111 16.700 1.00 46.41 81 LYS A C 1
ATOM 592 O O . LYS A 1 81 ? 13.810 3.008 17.733 1.00 46.41 81 LYS A O 1
ATOM 597 N N . ASP A 1 82 ? 15.053 4.244 16.334 1.00 44.12 82 ASP A N 1
ATOM 598 C CA . ASP A 1 82 ? 15.054 5.433 17.191 1.00 44.12 82 ASP A CA 1
ATOM 599 C C . ASP A 1 82 ? 13.680 6.130 17.201 1.00 44.12 82 ASP A C 1
ATOM 601 O O . ASP A 1 82 ? 13.197 6.492 18.274 1.00 44.12 82 ASP A O 1
ATOM 605 N N . GLY A 1 83 ? 12.939 6.130 16.083 1.00 42.22 83 GLY A N 1
ATOM 606 C CA . GLY A 1 83 ? 11.509 6.495 16.074 1.00 42.22 83 GLY A CA 1
ATOM 607 C C . GLY A 1 83 ? 10.590 5.525 16.849 1.00 42.22 83 GLY A C 1
ATOM 608 O O . GLY A 1 83 ? 9.463 5.875 17.208 1.00 42.22 83 GLY A O 1
ATOM 609 N N . LEU A 1 84 ? 11.060 4.306 17.146 1.00 44.81 84 LEU A N 1
ATOM 610 C CA . LEU A 1 84 ? 10.433 3.372 18.096 1.00 44.81 84 LEU A CA 1
ATOM 611 C C . LEU A 1 84 ? 10.952 3.540 19.536 1.00 44.81 84 LEU A C 1
ATOM 613 O O . LEU A 1 84 ? 10.379 2.951 20.450 1.00 44.81 84 LEU A O 1
ATOM 617 N N . ARG A 1 85 ? 12.015 4.322 19.746 1.00 41.78 85 ARG A N 1
ATOM 618 C CA . ARG A 1 85 ? 12.678 4.553 21.037 1.00 41.78 85 ARG A CA 1
ATOM 619 C C . ARG A 1 85 ? 12.144 5.806 21.721 1.00 41.78 85 ARG A C 1
ATOM 621 O O . ARG A 1 85 ? 11.914 5.770 22.925 1.00 41.78 85 ARG A O 1
ATOM 628 N N . GLU A 1 86 ? 11.824 6.847 20.949 1.00 45.56 86 GLU A N 1
ATOM 629 C CA . GLU A 1 86 ? 11.088 8.026 21.438 1.00 45.56 86 GLU A CA 1
ATOM 630 C C . GLU A 1 86 ? 9.717 7.650 22.046 1.00 45.56 86 GLU A C 1
ATOM 632 O O . GLU A 1 86 ? 9.270 8.274 23.009 1.00 45.56 86 GLU A O 1
ATOM 637 N N . GLN A 1 87 ? 9.081 6.569 21.560 1.00 46.56 87 GLN A N 1
ATOM 638 C CA . GLN A 1 87 ? 7.819 6.047 22.117 1.00 46.56 87 GLN A CA 1
ATOM 639 C C . GLN A 1 87 ? 7.932 5.529 23.559 1.00 46.56 87 GLN A C 1
ATOM 641 O O . GLN A 1 87 ? 6.923 5.510 24.264 1.00 46.56 87 GLN A O 1
ATOM 646 N N . ASP A 1 88 ? 9.119 5.098 23.996 1.00 44.47 88 ASP A N 1
ATOM 647 C CA . ASP A 1 88 ? 9.346 4.647 25.373 1.00 44.47 88 ASP A CA 1
ATOM 648 C C . ASP A 1 88 ? 9.740 5.823 26.306 1.00 44.47 88 ASP A C 1
ATOM 650 O O . ASP A 1 88 ? 9.676 5.659 27.522 1.00 44.47 88 ASP A O 1
ATOM 654 N N . SER A 1 89 ? 10.093 7.011 25.780 1.00 41.75 89 SER A N 1
ATOM 655 C CA . SER A 1 89 ? 10.551 8.169 26.580 1.00 41.75 89 SER A CA 1
ATOM 656 C C . SER A 1 89 ? 9.503 9.253 26.883 1.00 41.75 89 SER A C 1
ATOM 658 O O . SER A 1 89 ? 9.645 9.943 27.886 1.00 41.75 89 SER A O 1
ATOM 660 N N . GLU A 1 90 ? 8.430 9.409 26.095 1.00 44.97 90 GLU A N 1
ATOM 661 C CA . GLU A 1 90 ? 7.361 10.404 26.376 1.00 44.97 90 GLU A CA 1
ATOM 662 C C . GLU A 1 90 ? 6.371 9.982 27.497 1.00 44.97 90 GLU A C 1
ATOM 664 O O . GLU A 1 90 ? 5.296 10.566 27.638 1.00 44.97 90 GLU A O 1
ATOM 669 N N . LEU A 1 91 ? 6.689 8.954 28.296 1.00 46.34 91 LEU A N 1
ATOM 670 C CA . LEU A 1 91 ? 5.771 8.361 29.286 1.00 46.34 91 LEU A CA 1
ATOM 671 C C . LEU A 1 91 ? 6.307 8.285 30.729 1.00 46.34 91 LEU A C 1
ATOM 673 O O . LEU A 1 91 ? 5.656 7.653 31.560 1.00 46.34 91 LEU A O 1
ATOM 677 N N . ASP A 1 92 ? 7.434 8.935 31.035 1.00 42.75 92 ASP A N 1
ATOM 678 C CA . ASP A 1 92 ? 8.051 8.941 32.376 1.00 42.75 92 ASP A CA 1
ATOM 679 C C . ASP A 1 92 ? 8.445 10.361 32.846 1.00 42.75 92 ASP A C 1
ATOM 681 O O . ASP A 1 92 ? 9.550 10.596 33.328 1.00 42.75 92 ASP A O 1
ATOM 685 N N . ASP A 1 93 ? 7.537 11.337 32.680 1.00 38.19 93 ASP A N 1
ATOM 686 C CA . ASP A 1 93 ? 7.648 12.653 33.336 1.00 38.19 93 ASP A CA 1
ATOM 687 C C . ASP A 1 93 ? 6.747 12.710 34.585 1.00 38.19 93 ASP A C 1
ATOM 689 O O . ASP A 1 93 ? 5.537 12.459 34.538 1.00 38.19 93 ASP A O 1
ATOM 693 N N . GLY A 1 94 ? 7.364 12.998 35.732 1.00 48.78 94 GLY A N 1
ATOM 694 C CA . GLY A 1 94 ? 6.819 12.770 37.070 1.00 48.78 94 GLY A CA 1
ATOM 695 C C . GLY A 1 94 ? 5.797 13.814 37.522 1.00 48.78 94 GLY A C 1
ATOM 696 O O . GLY A 1 94 ? 6.100 14.676 38.354 1.00 48.78 94 GLY A O 1
ATOM 697 N N . GLY A 1 95 ? 4.562 13.709 37.032 1.00 32.62 95 GLY A N 1
ATOM 698 C CA . GLY A 1 95 ? 3.432 14.527 37.480 1.00 32.62 95 GLY A CA 1
ATOM 699 C C . GLY A 1 95 ? 3.100 14.324 38.965 1.00 32.62 95 GLY A C 1
ATOM 700 O O . GLY A 1 95 ? 2.464 13.340 39.333 1.00 32.62 95 GLY A O 1
ATOM 701 N N . LYS A 1 96 ? 3.502 15.274 39.821 1.00 33.38 96 LYS A N 1
ATOM 702 C CA . LYS A 1 96 ? 3.220 15.266 41.270 1.00 33.38 96 LYS A CA 1
ATOM 703 C C . LYS A 1 96 ? 1.722 15.155 41.567 1.00 33.38 96 LYS A C 1
ATOM 705 O O . LYS A 1 96 ? 0.931 15.966 41.085 1.00 33.38 96 LYS A O 1
ATOM 710 N N . GLU A 1 97 ? 1.364 14.239 42.463 1.00 31.05 97 GLU A N 1
ATOM 711 C CA . GLU A 1 97 ? 0.017 14.162 43.026 1.00 31.05 97 GLU A CA 1
ATOM 712 C C . GLU A 1 97 ? -0.346 15.465 43.753 1.00 31.05 97 GLU A C 1
ATOM 714 O O . GLU A 1 97 ? 0.348 15.913 44.668 1.00 31.05 97 GLU A O 1
ATOM 719 N N . SER A 1 98 ? -1.472 16.062 43.366 1.00 29.34 98 SER A N 1
ATOM 720 C CA . SER A 1 98 ? -2.150 17.096 44.145 1.00 29.34 98 SER A CA 1
ATOM 721 C C . SER A 1 98 ? -3.539 16.576 44.496 1.00 29.34 98 SER A C 1
ATOM 723 O O . SER A 1 98 ? -4.433 16.533 43.655 1.00 29.34 98 SER A O 1
ATOM 725 N N . ASN A 1 99 ? -3.701 16.130 45.745 1.00 27.20 99 ASN A N 1
ATOM 726 C CA . ASN A 1 99 ? -4.960 15.587 46.251 1.00 27.20 99 ASN A CA 1
ATOM 727 C C . ASN A 1 99 ? -6.014 16.694 46.384 1.00 27.20 99 ASN A C 1
ATOM 729 O O . ASN A 1 99 ? -6.195 17.278 47.451 1.00 27.20 99 ASN A O 1
ATOM 733 N N . VAL A 1 100 ? -6.718 16.969 45.287 1.00 26.12 100 VAL A N 1
ATOM 734 C CA . VAL A 1 100 ? -7.965 17.736 45.287 1.00 26.12 100 VAL A CA 1
ATOM 735 C C . VAL A 1 100 ? -9.115 16.737 45.331 1.00 26.12 100 VAL A C 1
ATOM 737 O O . VAL A 1 100 ? -9.554 16.230 44.300 1.00 26.12 100 VAL A O 1
ATOM 740 N N . VAL A 1 101 ? -9.589 16.438 46.541 1.00 24.70 101 VAL A N 1
ATOM 741 C CA . VAL A 1 101 ? -10.837 15.693 46.726 1.00 24.70 101 VAL A CA 1
ATOM 742 C C . VAL A 1 101 ? -11.977 16.579 46.230 1.00 24.70 101 VAL A C 1
ATOM 744 O O . VAL A 1 101 ? -12.247 17.633 46.804 1.00 24.70 101 VAL A O 1
ATOM 747 N N . VAL A 1 102 ? -12.617 16.160 45.141 1.00 25.69 102 VAL A N 1
ATOM 748 C CA . VAL A 1 102 ? -13.883 16.727 44.676 1.00 25.69 102 VAL A CA 1
ATOM 749 C C . VAL A 1 102 ? -14.947 15.674 44.930 1.00 25.69 102 VAL A C 1
ATOM 751 O O . VAL A 1 102 ? -15.016 14.684 44.203 1.00 25.69 102 VAL A O 1
ATOM 754 N N . ASP A 1 103 ? -15.765 15.888 45.957 1.00 24.00 103 ASP A N 1
ATOM 755 C CA . ASP A 1 103 ? -16.963 15.084 46.171 1.00 24.00 103 ASP A CA 1
ATOM 756 C C . ASP A 1 103 ? -17.940 15.340 45.018 1.00 24.00 103 ASP A C 1
ATOM 758 O O . ASP A 1 103 ? -18.575 16.392 44.921 1.00 24.00 103 ASP A O 1
ATOM 762 N N . VAL A 1 104 ? -18.021 14.376 44.102 1.00 26.52 104 VAL A N 1
ATOM 763 C CA . VAL A 1 104 ? -19.022 14.338 43.036 1.00 26.52 104 VAL A CA 1
ATOM 764 C C . VAL A 1 104 ? -20.075 13.322 43.447 1.00 26.52 104 VAL A C 1
ATOM 766 O O . VAL A 1 104 ? -19.791 12.125 43.492 1.00 26.52 104 VAL A O 1
ATOM 769 N N . GLU A 1 105 ? -21.297 13.782 43.717 1.00 25.72 105 GLU A N 1
ATOM 770 C CA . GLU A 1 105 ? -22.446 12.890 43.887 1.00 25.72 105 GLU A CA 1
ATOM 771 C C . GLU A 1 105 ? -22.697 12.119 42.583 1.00 25.72 105 GLU A C 1
ATOM 773 O O . GLU A 1 105 ? -23.280 12.630 41.622 1.00 25.72 105 GLU A O 1
ATOM 778 N N . VAL A 1 106 ? -22.246 10.865 42.540 1.00 28.56 106 VAL A N 1
ATOM 779 C CA . VAL A 1 106 ? -22.580 9.929 41.465 1.00 28.56 106 VAL A CA 1
ATOM 780 C C . VAL A 1 106 ? -24.000 9.428 41.710 1.00 28.56 106 VAL A C 1
ATOM 782 O O . VAL A 1 106 ? -24.214 8.436 42.402 1.00 28.56 106 VAL A O 1
ATOM 785 N N . GLY A 1 107 ? -24.981 10.146 41.158 1.00 26.36 107 GLY A N 1
ATOM 786 C CA . GLY A 1 107 ? -26.377 9.714 41.176 1.00 26.36 107 GLY A CA 1
ATOM 787 C C . GLY A 1 107 ? -26.553 8.340 40.519 1.00 26.36 107 GLY A C 1
ATOM 788 O O . GLY A 1 107 ? -25.904 8.036 39.516 1.00 26.36 107 GLY A O 1
ATOM 789 N N . GLU A 1 108 ? -27.439 7.511 41.078 1.00 34.38 108 GLU A N 1
ATOM 790 C CA . GLU A 1 108 ? -27.733 6.173 40.555 1.00 34.38 108 GLU A CA 1
ATOM 791 C C . GLU A 1 108 ? -28.247 6.235 39.109 1.00 34.38 108 GLU A C 1
ATOM 793 O O . GLU A 1 108 ? -29.374 6.657 38.847 1.00 34.38 108 GLU A O 1
ATOM 798 N N . ILE A 1 109 ? -27.438 5.757 38.159 1.00 32.62 109 ILE A N 1
ATOM 799 C CA . ILE A 1 109 ? -27.853 5.570 36.767 1.00 32.62 109 ILE A CA 1
ATOM 800 C C . ILE A 1 109 ? -27.697 4.098 36.385 1.00 32.62 109 ILE A C 1
ATOM 802 O O . ILE A 1 109 ? -26.642 3.646 35.951 1.00 32.62 109 ILE A O 1
ATOM 806 N N . LEU A 1 110 ? -28.818 3.388 36.525 1.00 31.89 110 LEU A N 1
ATOM 807 C CA . LEU A 1 110 ? -29.217 2.220 35.737 1.00 31.89 110 LEU A CA 1
ATOM 808 C C . LEU A 1 110 ? -28.173 1.098 35.596 1.00 31.89 110 LEU A C 1
ATOM 810 O O . LEU A 1 110 ? -27.539 0.919 34.556 1.00 31.89 110 LEU A O 1
ATOM 814 N N . SER A 1 111 ? -28.143 0.224 36.606 1.00 32.81 111 SER A N 1
ATOM 815 C CA . SER A 1 111 ? -27.741 -1.175 36.426 1.00 32.81 111 SER A CA 1
ATOM 816 C C . SER A 1 111 ? -28.748 -1.883 35.501 1.00 32.81 111 SER A C 1
ATOM 818 O O . SER A 1 111 ? -29.735 -2.464 35.949 1.00 32.81 111 SER A O 1
ATOM 820 N N . GLY A 1 112 ? -28.537 -1.760 34.189 1.00 33.28 112 GLY A N 1
ATOM 821 C CA . GLY A 1 112 ? -29.365 -2.368 33.149 1.00 33.28 112 GLY A CA 1
ATOM 822 C C . GLY A 1 112 ? -28.534 -3.259 32.234 1.00 33.28 112 GLY A C 1
ATOM 823 O O . GLY A 1 112 ? -27.905 -2.768 31.301 1.00 33.28 112 GLY A O 1
ATOM 824 N N . ASP A 1 113 ? -28.563 -4.575 32.466 1.00 41.09 113 ASP A N 1
ATOM 825 C CA . ASP A 1 113 ? -27.988 -5.588 31.563 1.00 41.09 113 ASP A CA 1
ATOM 826 C C . ASP A 1 113 ? -28.909 -5.789 30.336 1.00 41.09 113 ASP A C 1
ATOM 828 O O . ASP A 1 113 ? -29.439 -6.873 30.081 1.00 41.09 113 ASP A O 1
ATOM 832 N N . GLU A 1 114 ? -29.182 -4.699 29.607 1.00 36.59 114 GLU A N 1
ATOM 833 C CA . GLU A 1 114 ? -30.097 -4.670 28.461 1.00 36.59 114 GLU A CA 1
ATOM 834 C C . GLU A 1 114 ? -29.427 -5.277 27.220 1.00 36.59 114 GLU A C 1
ATOM 836 O O . GLU A 1 114 ? -29.019 -4.607 26.268 1.00 36.59 114 GLU A O 1
ATOM 841 N N . ARG A 1 115 ? -29.308 -6.605 27.232 1.00 35.88 115 ARG A N 1
ATOM 842 C CA . ARG A 1 115 ? -28.836 -7.395 26.092 1.00 35.88 115 ARG A CA 1
ATOM 843 C C . ARG A 1 115 ? -29.900 -7.387 24.997 1.00 35.88 115 ARG A C 1
ATOM 845 O O . ARG A 1 115 ? -30.740 -8.284 24.937 1.00 35.88 115 ARG A O 1
ATOM 852 N N . ILE A 1 116 ? -29.858 -6.376 24.125 1.00 35.81 116 ILE A N 1
ATOM 853 C CA . ILE A 1 116 ? -30.754 -6.231 22.965 1.00 35.81 116 ILE A CA 1
ATOM 854 C C . ILE A 1 116 ? -30.551 -7.421 22.010 1.00 35.81 116 ILE A C 1
ATOM 856 O O . ILE A 1 116 ? -29.704 -7.409 21.113 1.00 35.81 116 ILE A O 1
ATOM 860 N N . ASN A 1 117 ? -31.325 -8.482 22.229 1.00 33.09 117 ASN A N 1
ATOM 861 C CA . ASN A 1 117 ? -31.103 -9.793 21.631 1.00 33.09 117 ASN A CA 1
ATOM 862 C C . ASN A 1 117 ? -31.756 -9.894 20.241 1.00 33.09 117 ASN A C 1
ATOM 864 O O . ASN A 1 117 ? -32.777 -10.556 20.047 1.00 33.09 117 ASN A O 1
ATOM 868 N N . VAL A 1 118 ? -31.185 -9.181 19.265 1.00 42.47 118 VAL A N 1
ATOM 869 C CA . VAL A 1 118 ? -31.643 -9.212 17.868 1.00 42.47 118 VAL A CA 1
ATOM 870 C C . VAL A 1 118 ? -31.347 -10.588 17.269 1.00 42.47 118 VAL A C 1
ATOM 872 O O . VAL A 1 118 ? -30.189 -10.937 17.045 1.00 42.47 118 VAL A O 1
ATOM 875 N N . SER A 1 119 ? -32.395 -11.365 16.984 1.00 38.22 119 SER A N 1
ATOM 876 C CA . SER A 1 119 ? -32.296 -12.721 16.428 1.00 38.22 119 SER A CA 1
ATOM 877 C C . SER A 1 119 ? -31.431 -12.755 15.160 1.00 38.22 119 SER A C 1
ATOM 879 O O . SER A 1 119 ? -31.814 -12.196 14.130 1.00 38.22 119 SER A O 1
ATOM 881 N N . GLY A 1 120 ? -30.269 -13.410 15.242 1.00 49.69 120 GLY A N 1
ATOM 882 C CA . GLY A 1 120 ? -29.188 -13.293 14.252 1.00 49.69 120 GLY A CA 1
ATOM 883 C C . GLY A 1 120 ? -27.876 -12.732 14.821 1.00 49.69 120 GLY A C 1
ATOM 884 O O . GLY A 1 120 ? -27.028 -12.263 14.060 1.00 49.69 120 GLY A O 1
ATOM 885 N N . THR A 1 121 ? -27.703 -12.762 16.145 1.00 65.88 121 THR A N 1
ATOM 886 C CA . THR A 1 121 ? -26.460 -12.426 16.844 1.00 65.88 121 THR A CA 1
ATOM 887 C C . THR A 1 121 ? -25.278 -13.252 16.326 1.00 65.88 121 THR A C 1
ATOM 889 O O . THR A 1 121 ? -25.292 -14.479 16.314 1.00 65.88 121 THR A O 1
ATOM 892 N N . SER A 1 122 ? -24.226 -12.552 15.895 1.00 82.12 122 SER A N 1
ATOM 893 C CA . SER A 1 122 ? -22.905 -13.140 15.642 1.00 82.12 122 SER A CA 1
ATOM 894 C C . SER A 1 122 ? -22.376 -13.774 16.937 1.00 82.12 122 SER A C 1
ATOM 896 O O . SER A 1 122 ? -22.450 -13.090 17.958 1.00 82.12 122 SER A O 1
ATOM 898 N N . PRO A 1 123 ? -21.767 -14.978 16.915 1.00 92.75 123 PRO A N 1
ATOM 899 C CA . PRO A 1 123 ? -21.233 -15.605 18.131 1.00 92.75 123 PRO A CA 1
ATOM 900 C C . PRO A 1 123 ? -20.115 -14.767 18.770 1.00 92.75 123 PRO A C 1
ATOM 902 O O . PRO A 1 123 ? -19.986 -14.711 19.989 1.00 92.75 123 PRO A O 1
ATOM 905 N N . TYR A 1 124 ? -19.358 -14.042 17.941 1.00 96.31 124 TYR A N 1
ATOM 906 C CA . TYR A 1 124 ? -18.274 -13.166 18.376 1.00 96.31 124 TYR A CA 1
ATOM 907 C C . TYR A 1 124 ? -18.743 -11.982 19.231 1.00 96.31 124 TYR A C 1
ATOM 909 O O . TYR A 1 124 ? -19.421 -11.068 18.734 1.00 96.31 124 TYR A O 1
ATOM 917 N N . THR A 1 125 ? -18.288 -11.948 20.480 1.00 96.94 125 THR A N 1
ATOM 918 C CA . THR A 1 125 ? -18.358 -10.781 21.373 1.00 96.94 125 THR A CA 1
ATOM 919 C C . THR A 1 125 ? -17.196 -9.829 21.066 1.00 96.94 125 THR A C 1
ATOM 921 O O . THR A 1 125 ? -16.191 -10.239 20.484 1.00 96.94 125 THR A O 1
ATOM 924 N N . ILE A 1 126 ? -17.347 -8.542 21.393 1.00 98.06 126 ILE A N 1
ATOM 925 C CA . ILE A 1 126 ? -16.274 -7.541 21.303 1.00 98.06 126 ILE A CA 1
ATOM 926 C C . ILE A 1 126 ? -16.095 -6.908 22.676 1.00 98.06 126 ILE A C 1
ATOM 928 O O . ILE A 1 126 ? -17.065 -6.410 23.246 1.00 98.06 126 ILE A O 1
ATOM 932 N N . SER A 1 127 ? -14.853 -6.892 23.148 1.00 98.06 127 SER A N 1
ATOM 933 C CA . SER A 1 127 ? -14.471 -6.460 24.491 1.00 98.06 127 SER A CA 1
ATOM 934 C C . SER A 1 127 ? -13.329 -5.436 24.417 1.00 98.06 127 SER A C 1
ATOM 936 O O . SER A 1 127 ? -12.494 -5.516 23.508 1.00 98.06 127 SER A O 1
ATOM 938 N N . PRO A 1 128 ? -13.283 -4.429 25.308 1.00 98.19 128 PRO A N 1
ATOM 939 C CA . PRO A 1 128 ? -12.168 -3.487 25.372 1.00 98.19 128 PRO A CA 1
ATOM 940 C C . PRO A 1 128 ? -10.899 -4.194 25.859 1.00 98.19 128 PRO A C 1
ATOM 942 O O . PRO A 1 128 ? -10.968 -5.076 26.707 1.00 98.19 128 PRO A O 1
ATOM 945 N N . ILE A 1 129 ? -9.732 -3.780 25.366 1.00 97.88 129 ILE A N 1
ATOM 946 C CA . ILE A 1 129 ? -8.448 -4.212 25.933 1.00 97.88 129 ILE A CA 1
ATOM 947 C C . ILE A 1 129 ? -8.240 -3.443 27.245 1.00 97.88 129 ILE A C 1
ATOM 949 O O . ILE A 1 129 ? -8.050 -2.225 27.210 1.00 97.88 129 ILE A O 1
ATOM 953 N N . LEU A 1 130 ? -8.286 -4.139 28.384 1.00 96.88 130 LEU A N 1
ATOM 954 C CA . LEU A 1 130 ? -8.098 -3.555 29.721 1.00 96.88 130 LEU A CA 1
ATOM 955 C C . LEU A 1 130 ? -6.700 -3.849 30.285 1.00 96.88 130 LEU A C 1
ATOM 957 O O . LEU A 1 130 ? -6.158 -3.068 31.067 1.00 96.88 130 LEU A O 1
ATOM 961 N N . THR A 1 131 ? -6.099 -4.961 29.866 1.00 96.50 131 THR A N 1
ATOM 962 C CA . THR A 1 131 ? -4.818 -5.475 30.357 1.00 96.50 131 THR A CA 1
ATOM 963 C C . THR A 1 131 ? -3.787 -5.631 29.239 1.00 96.50 131 THR A C 1
ATOM 965 O O . THR A 1 131 ? -4.106 -5.779 28.057 1.00 96.50 131 THR A O 1
ATOM 968 N N . ILE A 1 132 ? -2.505 -5.659 29.620 1.00 95.94 132 ILE A N 1
ATOM 969 C CA . ILE A 1 132 ? -1.406 -5.943 28.683 1.00 95.94 132 ILE A CA 1
ATOM 970 C C . ILE A 1 132 ? -1.508 -7.382 28.142 1.00 95.94 132 ILE A C 1
ATOM 972 O O . ILE A 1 132 ? -1.141 -7.623 26.995 1.00 95.94 132 ILE A O 1
ATOM 976 N N . GLU A 1 133 ? -2.037 -8.330 28.925 1.00 96.75 133 GLU A N 1
ATOM 977 C CA . GLU A 1 133 ? -2.184 -9.729 28.508 1.00 96.75 133 GLU A CA 1
ATOM 978 C C . GLU A 1 133 ? -3.226 -9.895 27.391 1.00 96.75 133 GLU A C 1
ATOM 980 O O . GLU A 1 133 ? -2.923 -10.506 26.367 1.00 96.75 133 GLU A O 1
ATOM 985 N N . GLU A 1 134 ? -4.412 -9.289 27.524 1.00 97.31 134 GLU A N 1
ATOM 986 C CA . GLU A 1 134 ? -5.413 -9.235 26.445 1.00 97.31 134 GLU A CA 1
ATOM 987 C C . GLU A 1 134 ? -4.829 -8.581 25.187 1.00 97.31 134 GLU A C 1
ATOM 989 O O . GLU A 1 134 ? -5.015 -9.082 24.076 1.00 97.31 134 GLU A O 1
ATOM 994 N N . GLY A 1 135 ? -4.071 -7.492 25.354 1.00 96.75 135 GLY A N 1
ATOM 995 C CA . GLY A 1 135 ? -3.384 -6.814 24.258 1.00 96.75 135 GLY A CA 1
ATOM 996 C C . GLY A 1 135 ? -2.383 -7.716 23.526 1.00 96.75 135 GLY A C 1
ATOM 997 O O . GLY A 1 135 ? -2.345 -7.722 22.294 1.00 96.75 135 GLY A O 1
ATOM 998 N N . LEU A 1 136 ? -1.612 -8.526 24.258 1.00 96.56 136 LEU A N 1
ATOM 999 C CA . LEU A 1 136 ? -0.662 -9.489 23.689 1.00 96.56 136 LEU A CA 1
ATOM 1000 C C . LEU A 1 136 ? -1.363 -10.684 23.022 1.00 96.56 136 LEU A C 1
ATOM 1002 O O . LEU A 1 136 ? -0.991 -11.037 21.902 1.00 96.56 136 LEU A O 1
ATOM 1006 N N . LYS A 1 137 ? -2.416 -11.250 23.632 1.00 97.19 137 LYS A N 1
ATOM 1007 C CA . LYS A 1 137 ? -3.261 -12.291 23.007 1.00 97.19 137 LYS A CA 1
ATOM 1008 C C . LYS A 1 137 ? -3.854 -11.797 21.686 1.00 97.19 137 LYS A C 1
ATOM 1010 O O . LYS A 1 137 ? -3.755 -12.473 20.665 1.00 97.19 137 LYS A O 1
ATOM 1015 N N . THR A 1 138 ? -4.367 -10.568 21.679 1.00 97.62 138 THR A N 1
ATOM 1016 C CA . THR A 1 138 ? -4.879 -9.895 20.475 1.00 97.62 138 THR A CA 1
ATOM 1017 C C . THR A 1 138 ? -3.778 -9.698 19.426 1.00 97.62 138 THR A C 1
ATOM 1019 O O . THR A 1 138 ? -4.007 -9.927 18.240 1.00 97.62 138 THR A O 1
ATOM 1022 N N . LYS A 1 139 ? -2.552 -9.339 19.834 1.00 96.50 139 LYS A N 1
ATOM 1023 C CA . LYS A 1 139 ? -1.408 -9.179 18.919 1.00 96.50 139 LYS A CA 1
ATOM 1024 C C . LYS A 1 139 ? -0.987 -10.500 18.253 1.00 96.50 139 LYS A C 1
ATOM 1026 O O . LYS A 1 139 ? -0.663 -10.505 17.065 1.00 96.50 139 LYS A O 1
ATOM 1031 N N . GLU A 1 140 ? -1.032 -11.621 18.970 1.00 96.94 140 GLU A N 1
ATOM 1032 C CA . GLU A 1 140 ? -0.753 -12.951 18.401 1.00 96.94 140 GLU A CA 1
ATOM 1033 C C . GLU A 1 140 ? -1.824 -13.406 17.386 1.00 96.94 140 GLU A C 1
ATOM 1035 O O . GLU A 1 140 ? -1.505 -14.180 16.487 1.00 96.94 140 GLU A O 1
ATOM 1040 N N . VAL A 1 141 ? -3.055 -12.871 17.418 1.00 97.31 141 VAL A N 1
ATOM 1041 C CA . VAL A 1 141 ? -4.006 -13.015 16.289 1.00 97.31 141 VAL A CA 1
ATOM 1042 C C . VAL A 1 141 ? -3.522 -12.231 15.070 1.00 97.31 141 VAL A C 1
ATOM 1044 O O . VAL A 1 141 ? -3.488 -12.767 13.963 1.00 97.31 141 VAL A O 1
ATOM 1047 N N . GLY A 1 142 ? -3.087 -10.982 15.264 1.00 96.06 142 GLY A N 1
ATOM 1048 C CA . GLY A 1 142 ? -2.532 -10.141 14.197 1.00 96.06 142 GLY A CA 1
ATOM 1049 C C . GLY A 1 142 ? -1.369 -10.812 13.454 1.00 96.06 142 GLY A C 1
ATOM 1050 O O . GLY A 1 142 ? -1.321 -10.801 12.226 1.00 96.06 142 GLY A O 1
ATOM 1051 N N . LYS A 1 143 ? -0.498 -11.508 14.190 1.00 95.50 143 LYS A N 1
ATOM 1052 C CA . LYS A 1 143 ? 0.593 -12.347 13.662 1.00 95.50 143 LYS A CA 1
ATOM 1053 C C . LYS A 1 143 ? 0.128 -13.456 12.713 1.00 95.50 143 LYS A C 1
ATOM 1055 O O . LYS A 1 143 ? 0.834 -13.758 11.755 1.00 95.50 143 LYS A O 1
ATOM 1060 N N . ARG A 1 144 ? -1.041 -14.064 12.959 1.00 95.44 144 ARG A N 1
ATOM 1061 C CA . ARG A 1 144 ? -1.640 -15.071 12.058 1.00 95.44 144 ARG A CA 1
ATOM 1062 C C . ARG A 1 144 ? -2.217 -14.432 10.796 1.00 95.44 144 ARG A C 1
ATOM 1064 O O . ARG A 1 144 ? -2.159 -15.042 9.736 1.00 95.44 144 ARG A O 1
ATOM 1071 N N . VAL A 1 145 ? -2.757 -13.216 10.909 1.00 95.00 145 VAL A N 1
ATOM 1072 C CA . VAL A 1 145 ? -3.423 -12.504 9.805 1.00 95.00 145 VAL A CA 1
ATOM 1073 C C . VAL A 1 145 ? -2.426 -11.874 8.825 1.00 95.00 145 VAL A C 1
ATOM 1075 O O . VAL A 1 145 ? -2.623 -12.002 7.620 1.00 95.00 145 VAL A O 1
ATOM 1078 N N . PHE A 1 146 ? -1.361 -11.231 9.315 1.00 91.25 146 PHE A N 1
ATOM 1079 C CA . PHE A 1 146 ? -0.384 -10.512 8.475 1.00 91.25 146 PHE A CA 1
ATOM 1080 C C . PHE A 1 146 ? 0.994 -11.192 8.374 1.00 91.25 146 PHE A C 1
ATOM 1082 O O . PHE A 1 146 ? 1.866 -10.752 7.624 1.00 91.25 146 PHE A O 1
ATOM 1089 N N . GLY A 1 147 ? 1.233 -12.261 9.138 1.00 90.94 147 GLY A N 1
ATOM 1090 C CA . GLY A 1 147 ? 2.548 -12.891 9.230 1.00 90.94 147 GLY A CA 1
ATOM 1091 C C . GLY A 1 147 ? 3.569 -12.066 10.026 1.00 90.94 147 GLY A C 1
ATOM 1092 O O . GLY A 1 147 ? 3.235 -11.151 10.778 1.00 90.94 147 GLY A O 1
ATOM 1093 N N . ILE A 1 148 ? 4.848 -12.427 9.886 1.00 89.50 148 ILE A N 1
ATOM 1094 C CA . ILE A 1 148 ? 5.933 -11.919 10.745 1.00 89.50 148 ILE A CA 1
ATOM 1095 C C . ILE A 1 148 ? 6.292 -10.452 10.445 1.00 89.50 148 ILE A C 1
ATOM 1097 O O . ILE A 1 148 ? 6.614 -9.720 11.378 1.00 89.50 148 ILE A O 1
ATOM 1101 N N . GLY A 1 149 ? 6.216 -10.012 9.182 1.00 86.56 149 GLY A N 1
ATOM 1102 C CA . GLY A 1 149 ? 6.650 -8.673 8.756 1.00 86.56 149 GLY A CA 1
ATOM 1103 C C . GLY A 1 149 ? 5.906 -7.541 9.470 1.00 86.56 149 GLY A C 1
ATOM 1104 O O . GLY A 1 149 ? 6.504 -6.798 10.244 1.00 86.56 149 GLY A O 1
ATOM 1105 N N . GLU A 1 150 ? 4.588 -7.450 9.280 1.00 87.38 150 GLU A N 1
ATOM 1106 C CA . GLU A 1 150 ? 3.767 -6.426 9.947 1.00 87.38 150 GLU A CA 1
ATOM 1107 C C . GLU A 1 150 ? 3.680 -6.637 11.471 1.00 87.38 150 GLU A C 1
ATOM 1109 O O . GLU A 1 150 ? 3.616 -5.671 12.231 1.00 87.38 150 GLU A O 1
ATOM 1114 N N . TYR A 1 151 ? 3.749 -7.883 11.959 1.00 90.81 151 TYR A N 1
ATOM 1115 C CA . TYR A 1 151 ? 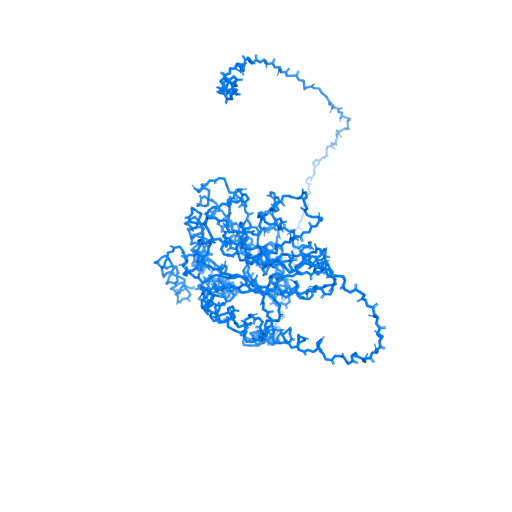3.743 -8.185 13.398 1.00 90.81 151 TYR A CA 1
ATOM 1116 C C . TYR A 1 151 ? 4.903 -7.518 14.166 1.00 90.81 151 TYR A C 1
ATOM 1118 O O . TYR A 1 151 ? 4.739 -7.134 15.333 1.00 90.81 151 TYR A O 1
ATOM 1126 N N . LEU A 1 152 ? 6.061 -7.338 13.519 1.00 89.75 152 LEU A N 1
ATOM 1127 C CA . LEU A 1 152 ? 7.200 -6.611 14.089 1.00 89.75 152 LEU A CA 1
ATOM 1128 C C . LEU A 1 152 ? 6.928 -5.104 14.238 1.00 89.75 152 LEU A C 1
ATOM 1130 O O . LEU A 1 152 ? 7.470 -4.492 15.158 1.00 89.75 152 LEU A O 1
ATOM 1134 N N . LEU A 1 153 ? 6.065 -4.525 13.394 1.00 90.19 153 LEU A N 1
ATOM 1135 C CA . LEU A 1 153 ? 5.655 -3.114 13.449 1.00 90.19 153 LEU A CA 1
ATOM 1136 C C . LEU A 1 153 ? 4.395 -2.862 14.291 1.00 90.19 153 LEU A C 1
ATOM 1138 O O . LEU A 1 153 ? 4.072 -1.711 14.596 1.00 90.19 153 LEU A O 1
ATOM 1142 N N . MET A 1 154 ? 3.670 -3.908 14.691 1.00 93.00 154 MET A N 1
ATOM 1143 C CA . MET A 1 154 ? 2.584 -3.783 15.664 1.00 93.00 154 MET A CA 1
ATOM 1144 C C . MET A 1 154 ? 3.116 -3.320 17.031 1.00 93.00 154 MET A C 1
ATOM 1146 O O . MET A 1 154 ? 4.184 -3.786 17.447 1.00 93.00 154 MET A O 1
ATOM 1150 N N . PRO A 1 155 ? 2.363 -2.506 17.801 1.00 90.12 155 PRO A N 1
ATOM 1151 C CA . PRO A 1 155 ? 2.782 -2.033 19.121 1.00 90.12 155 PRO A CA 1
ATOM 1152 C C . PRO A 1 155 ? 3.303 -3.161 20.020 1.00 90.12 155 PRO A C 1
ATOM 1154 O O . PRO A 1 155 ? 2.757 -4.268 20.034 1.00 90.12 155 PRO A O 1
ATOM 1157 N N . ARG A 1 156 ? 4.374 -2.909 20.782 1.00 90.69 156 ARG A N 1
ATOM 1158 C CA . ARG A 1 156 ? 4.939 -3.908 21.715 1.00 90.69 156 ARG A CA 1
ATOM 1159 C C . ARG A 1 156 ? 4.009 -4.196 22.897 1.00 90.69 156 ARG A C 1
ATOM 1161 O O . ARG A 1 156 ? 4.000 -5.312 23.402 1.00 90.69 156 ARG A O 1
ATOM 1168 N N . LYS A 1 157 ? 3.244 -3.190 23.329 1.00 91.38 157 LYS A N 1
ATOM 1169 C CA . LYS A 1 157 ? 2.283 -3.240 24.441 1.00 91.38 157 LYS A CA 1
ATOM 1170 C C . LYS A 1 157 ? 1.030 -2.435 24.043 1.00 91.38 157 LYS A C 1
ATOM 1172 O O . LYS A 1 157 ? 0.948 -1.260 24.399 1.00 91.38 157 LYS A O 1
ATOM 1177 N N . PRO A 1 158 ? 0.092 -2.988 23.250 1.00 84.88 158 PRO A N 1
ATOM 1178 C CA . PRO A 1 158 ? -1.113 -2.260 22.849 1.00 84.88 158 PRO A CA 1
ATOM 1179 C C . PRO A 1 158 ? -2.021 -2.026 24.069 1.00 84.88 158 PRO A C 1
ATOM 1181 O O . PRO A 1 158 ? -2.628 -2.958 24.585 1.00 84.88 158 PRO A O 1
ATOM 1184 N N . LYS A 1 159 ? -2.078 -0.774 24.547 1.00 88.44 159 LYS A N 1
ATOM 1185 C CA . LYS A 1 159 ? -2.828 -0.352 25.752 1.00 88.44 159 LYS A CA 1
ATOM 1186 C C . LYS A 1 159 ? -4.241 0.184 25.467 1.00 88.44 159 LYS A C 1
ATOM 1188 O O . LYS A 1 159 ? -4.954 0.520 26.405 1.00 88.44 159 LYS A O 1
ATOM 1193 N N . TRP A 1 160 ? -4.628 0.360 24.202 1.00 97.25 160 TRP A N 1
ATOM 1194 C CA . TRP A 1 160 ? -5.929 0.926 23.835 1.00 97.25 160 TRP A CA 1
ATOM 1195 C C . TRP A 1 160 ? -6.434 0.319 22.523 1.00 97.25 160 TRP A C 1
ATOM 1197 O O . TRP A 1 160 ? -5.712 0.247 21.526 1.00 97.25 160 TRP A O 1
ATOM 1207 N N . GLY A 1 161 ? -7.669 -0.174 22.545 1.00 97.81 161 GLY A N 1
ATOM 1208 C CA . GLY A 1 161 ? -8.222 -0.994 21.476 1.00 97.81 161 GLY A CA 1
ATOM 1209 C C . GLY A 1 161 ? -9.340 -1.906 21.960 1.00 97.81 161 GLY A C 1
ATOM 1210 O O . GLY A 1 161 ? -9.735 -1.864 23.127 1.00 97.81 161 GLY A O 1
ATOM 1211 N N . PHE A 1 162 ? -9.820 -2.740 21.047 1.00 98.62 162 PHE A N 1
ATOM 1212 C CA . PHE A 1 162 ? -10.829 -3.764 21.305 1.00 98.62 162 PHE A CA 1
ATOM 1213 C C . PHE A 1 162 ? -10.388 -5.082 20.675 1.00 98.62 162 PHE A C 1
ATOM 1215 O O . PHE A 1 162 ? -9.720 -5.086 19.638 1.00 98.62 162 PHE A O 1
ATOM 1222 N N . TYR A 1 163 ? -10.800 -6.193 21.271 1.00 98.44 163 TYR A N 1
ATOM 1223 C CA . TYR A 1 163 ? -10.620 -7.533 20.723 1.00 98.44 163 TYR A CA 1
ATOM 1224 C C . TYR A 1 163 ? -11.969 -8.199 20.474 1.00 98.44 163 TYR A C 1
ATOM 1226 O O . TYR A 1 163 ? -12.974 -7.854 21.098 1.00 98.44 163 TYR A O 1
ATOM 1234 N N . ALA A 1 164 ? -11.991 -9.141 19.537 1.00 98.19 164 ALA A N 1
ATOM 1235 C CA . ALA A 1 164 ? -13.142 -9.988 19.271 1.00 98.19 164 ALA A CA 1
ATOM 1236 C C . ALA A 1 164 ? -12.834 -11.434 19.660 1.00 98.19 164 ALA A C 1
ATOM 1238 O O . ALA A 1 164 ? -11.751 -11.937 19.342 1.00 98.19 164 ALA A O 1
ATOM 1239 N N . HIS A 1 165 ? -13.786 -12.092 20.319 1.00 97.88 165 HIS A N 1
ATOM 1240 C CA . HIS A 1 165 ? -13.603 -13.434 20.867 1.00 97.88 165 HIS A CA 1
ATOM 1241 C C . HIS A 1 165 ? -14.873 -14.295 20.802 1.00 97.88 165 HIS A C 1
ATOM 1243 O O . HIS A 1 165 ? -15.993 -13.774 20.773 1.00 97.88 165 HIS A O 1
ATOM 1249 N N . GLU A 1 166 ? -14.682 -15.612 20.774 1.00 96.88 166 GLU A N 1
ATOM 1250 C CA . GLU A 1 166 ? -15.716 -16.649 20.883 1.00 96.88 166 GLU A CA 1
ATOM 1251 C C . GLU A 1 166 ? -15.316 -17.578 22.037 1.00 96.88 166 GLU A C 1
ATOM 1253 O O . GLU A 1 166 ? -14.316 -18.282 21.958 1.00 96.88 166 GLU A O 1
ATOM 1258 N N . GLY A 1 167 ? -16.033 -17.500 23.164 1.00 94.94 167 GLY A N 1
ATOM 1259 C CA . GLY A 1 167 ? -15.528 -18.054 24.425 1.00 94.94 167 GLY A CA 1
ATOM 1260 C C . GLY A 1 167 ? -14.204 -17.389 24.822 1.00 94.94 167 GLY A C 1
ATOM 1261 O O . GLY A 1 167 ? -14.128 -16.158 24.869 1.00 94.94 167 GLY A O 1
ATOM 1262 N N . ASP A 1 168 ? -13.176 -18.203 25.064 1.00 95.38 168 ASP A N 1
ATOM 1263 C CA . ASP A 1 168 ? -11.810 -17.763 25.379 1.00 95.38 168 ASP A CA 1
ATOM 1264 C C . ASP A 1 168 ? -10.936 -17.511 24.128 1.00 95.38 168 ASP A C 1
ATOM 1266 O O . ASP A 1 168 ? -9.836 -16.964 24.246 1.00 95.38 168 ASP A O 1
ATOM 1270 N N . ASP A 1 169 ? -11.394 -17.889 22.926 1.00 97.06 169 ASP A N 1
ATOM 1271 C CA . ASP A 1 169 ? -10.596 -17.815 21.697 1.00 97.06 169 ASP A CA 1
ATOM 1272 C C . ASP A 1 169 ? -10.619 -16.417 21.063 1.00 97.06 169 ASP A C 1
ATOM 1274 O O . ASP A 1 169 ? -11.667 -15.884 20.693 1.00 97.06 169 ASP A O 1
ATOM 1278 N N . TYR A 1 170 ? -9.431 -15.831 20.876 1.00 98.06 170 TYR A N 1
ATOM 1279 C CA . TYR A 1 170 ? -9.248 -14.515 20.258 1.00 98.06 170 TYR A CA 1
ATOM 1280 C C . TYR A 1 170 ? -9.205 -14.651 18.727 1.00 98.06 170 TYR A C 1
ATOM 1282 O O . TYR A 1 170 ? -8.322 -15.309 18.160 1.00 98.06 170 TYR A O 1
ATOM 1290 N N . VAL A 1 171 ? -10.133 -13.969 18.048 1.00 98.00 171 VAL A N 1
ATOM 1291 C CA . VAL A 1 171 ? -10.363 -14.083 16.593 1.00 98.00 171 VAL A CA 1
ATOM 1292 C C . VAL A 1 171 ? -10.258 -12.759 15.831 1.00 98.00 171 VAL A C 1
ATOM 1294 O O . VAL A 1 171 ? -10.386 -12.731 14.609 1.00 98.00 171 VAL A O 1
ATOM 1297 N N . GLY A 1 172 ? -10.023 -11.637 16.508 1.00 98.12 172 GLY A N 1
ATOM 1298 C CA . GLY A 1 172 ? -9.828 -10.349 15.845 1.00 98.12 172 GLY A CA 1
ATOM 1299 C C . GLY A 1 172 ? -9.469 -9.231 16.811 1.00 98.12 172 GLY A C 1
ATOM 1300 O O . GLY A 1 172 ? -9.551 -9.397 18.028 1.00 98.12 172 GLY A O 1
ATOM 1301 N N . GLY A 1 173 ? -9.087 -8.083 16.265 1.00 98.12 173 GLY A N 1
ATOM 1302 C CA . GLY A 1 173 ? -8.700 -6.928 17.060 1.00 98.12 173 GLY A CA 1
ATOM 1303 C C . GLY A 1 173 ? -8.646 -5.627 16.276 1.00 98.12 173 GLY A C 1
ATOM 1304 O O . GLY A 1 173 ? -8.550 -5.608 15.048 1.00 98.12 173 GLY A O 1
ATOM 1305 N N . ILE A 1 174 ? -8.696 -4.531 17.022 1.00 98.44 174 ILE A N 1
ATOM 1306 C CA . ILE A 1 174 ? -8.399 -3.179 16.566 1.00 98.44 174 ILE A CA 1
ATOM 1307 C C . ILE A 1 174 ? -7.527 -2.491 17.617 1.00 98.44 174 ILE A C 1
ATOM 1309 O O . ILE A 1 174 ? -7.874 -2.457 18.799 1.00 98.44 174 ILE A O 1
ATOM 1313 N N . PHE A 1 175 ? -6.407 -1.922 17.183 1.00 98.06 175 PHE A N 1
ATOM 1314 C CA . PHE A 1 175 ? -5.558 -1.058 17.996 1.00 98.06 175 PHE A CA 1
ATOM 1315 C C . PHE A 1 175 ? -5.785 0.396 17.578 1.00 98.06 175 PHE A C 1
ATOM 1317 O O . PHE A 1 175 ? -5.792 0.722 16.385 1.00 98.06 175 PHE A O 1
ATOM 1324 N N . ILE A 1 176 ? -6.002 1.262 18.569 1.00 97.81 176 ILE A N 1
ATOM 1325 C CA . ILE A 1 176 ? -6.216 2.698 18.375 1.00 97.81 176 ILE A CA 1
ATOM 1326 C C . ILE A 1 176 ? -5.261 3.501 19.245 1.00 97.81 176 ILE A C 1
ATOM 1328 O O . ILE A 1 176 ? -4.955 3.144 20.381 1.00 97.81 176 ILE A O 1
ATOM 1332 N N . GLU A 1 177 ? -4.785 4.609 18.698 1.00 96.38 177 GLU A N 1
ATOM 1333 C CA . GLU A 1 177 ? -3.726 5.425 19.280 1.00 96.38 177 GLU A CA 1
ATOM 1334 C C . GLU A 1 177 ? -4.112 6.900 19.208 1.00 96.38 177 GLU A C 1
ATOM 1336 O O . GLU A 1 177 ? -4.647 7.368 18.203 1.00 96.38 177 GLU A O 1
ATOM 1341 N N . GLN A 1 178 ? -3.831 7.658 20.267 1.00 96.81 178 GLN A N 1
ATOM 1342 C CA . GLN A 1 178 ? -3.924 9.112 20.211 1.00 96.81 178 GLN A CA 1
ATOM 1343 C C . GLN A 1 178 ? -2.595 9.651 19.677 1.00 96.81 178 GLN A C 1
ATOM 1345 O O . GLN A 1 178 ? -1.558 9.482 20.310 1.00 96.81 178 GLN A O 1
ATOM 1350 N N . VAL A 1 179 ? -2.625 10.275 18.500 1.00 95.69 179 VAL A N 1
ATOM 1351 C CA . VAL A 1 179 ? -1.430 10.797 17.812 1.00 95.69 179 VAL A CA 1
ATOM 1352 C C . VAL A 1 179 ? -1.259 12.307 17.994 1.00 95.69 179 VAL A C 1
ATOM 1354 O O . VAL A 1 179 ? -0.199 12.849 17.704 1.00 95.69 179 VAL A O 1
ATOM 1357 N N . GLY A 1 180 ? -2.287 13.000 18.491 1.00 95.38 180 GLY A N 1
ATOM 1358 C CA . GLY A 1 180 ? -2.233 14.429 18.792 1.00 95.38 180 GLY A CA 1
ATOM 1359 C C . GLY A 1 180 ? -3.381 14.896 19.697 1.00 95.38 180 GLY A C 1
ATOM 1360 O O . GLY A 1 180 ? -4.257 14.105 20.057 1.00 95.38 180 GLY A O 1
ATOM 1361 N N . PRO A 1 181 ? -3.437 16.194 20.060 1.00 95.50 181 PRO A N 1
ATOM 1362 C CA . PRO A 1 181 ? -4.365 16.704 21.081 1.00 95.50 181 PRO A CA 1
ATOM 1363 C C . PRO A 1 181 ? -5.857 16.491 20.781 1.00 95.50 181 PRO A C 1
ATOM 1365 O O . PRO A 1 181 ? -6.675 16.502 21.694 1.00 95.50 181 PRO A O 1
ATOM 1368 N N . ARG A 1 182 ? -6.218 16.321 19.504 1.00 97.12 182 ARG A N 1
ATOM 1369 C CA . ARG A 1 182 ? -7.584 16.019 19.034 1.00 97.12 182 ARG A CA 1
ATOM 1370 C C . ARG A 1 182 ? -7.583 14.959 17.931 1.00 97.12 182 ARG A C 1
ATOM 1372 O O . ARG A 1 182 ? -8.517 14.902 17.135 1.00 97.12 182 ARG A O 1
ATOM 1379 N N . GLU A 1 183 ? -6.503 14.186 17.845 1.00 97.62 183 GLU A N 1
ATOM 1380 C CA . GLU A 1 183 ? -6.203 13.333 16.698 1.00 97.62 183 GLU A CA 1
ATOM 1381 C C . GLU A 1 183 ? -6.007 11.886 17.145 1.00 97.62 183 GLU A C 1
ATOM 1383 O O . GLU A 1 183 ? -5.102 11.585 17.926 1.00 97.62 183 GLU A O 1
ATOM 1388 N N . GLY A 1 184 ? -6.877 11.005 16.658 1.00 97.69 184 GLY A N 1
ATOM 1389 C CA . GLY A 1 184 ? -6.808 9.561 16.858 1.00 97.69 184 GLY A CA 1
ATOM 1390 C C . GLY A 1 184 ? -6.368 8.847 15.586 1.00 97.69 184 GLY A C 1
ATOM 1391 O O . GLY A 1 184 ? -6.448 9.396 14.487 1.00 97.69 184 GLY A O 1
ATOM 1392 N N . MET A 1 185 ? -5.915 7.610 15.714 1.00 96.88 185 MET A N 1
ATOM 1393 C CA . MET A 1 185 ? -5.573 6.758 14.584 1.00 96.88 185 MET A CA 1
ATOM 1394 C C . MET A 1 185 ? -5.960 5.312 14.869 1.00 96.88 185 MET A C 1
ATOM 1396 O O . MET A 1 185 ? -5.687 4.810 15.955 1.00 96.88 185 MET A O 1
ATOM 1400 N N . VAL A 1 186 ? -6.527 4.635 13.871 1.00 97.69 186 VAL A N 1
ATOM 1401 C CA . VAL A 1 186 ? -6.533 3.169 13.817 1.00 97.69 186 VAL A CA 1
ATOM 1402 C C . VAL A 1 186 ? -5.165 2.740 13.300 1.00 97.69 186 VAL A C 1
ATOM 1404 O O . VAL A 1 186 ? -4.852 2.994 12.135 1.00 97.69 186 VAL A O 1
ATOM 1407 N N . SER A 1 187 ? -4.330 2.158 14.163 1.00 95.06 187 SER A N 1
ATOM 1408 C CA . SER A 1 187 ? -2.995 1.696 13.765 1.00 95.06 187 SER A CA 1
ATOM 1409 C C . SER A 1 187 ? -3.044 0.310 13.135 1.00 95.06 187 SER A C 1
ATOM 1411 O O . SER A 1 187 ? -2.412 0.097 12.107 1.00 95.06 187 SER A O 1
ATOM 1413 N N . TYR A 1 188 ? -3.861 -0.594 13.683 1.00 96.88 188 TYR A N 1
ATOM 1414 C CA . TYR A 1 188 ? -4.108 -1.924 13.121 1.00 96.88 188 TYR A CA 1
ATOM 1415 C C . TYR A 1 188 ? -5.568 -2.332 13.306 1.00 96.88 188 TYR A C 1
ATOM 1417 O O . TYR A 1 188 ? -6.174 -2.043 14.337 1.00 96.88 188 TYR A O 1
ATOM 1425 N N . ILE A 1 189 ? -6.120 -3.056 12.333 1.00 97.88 189 ILE A N 1
ATOM 1426 C CA . ILE A 1 189 ? -7.406 -3.750 12.447 1.00 97.88 189 ILE A CA 1
ATOM 1427 C C . ILE A 1 189 ? -7.356 -5.065 11.667 1.00 97.88 189 ILE A C 1
ATOM 1429 O O . ILE A 1 189 ? -6.922 -5.090 10.517 1.00 97.88 189 ILE A O 1
ATOM 1433 N N . PHE A 1 190 ? -7.793 -6.156 12.292 1.00 97.50 190 PHE A N 1
ATOM 1434 C CA . PHE A 1 190 ? -7.691 -7.506 11.741 1.00 97.50 190 PHE A CA 1
ATOM 1435 C C . PHE A 1 190 ? -8.771 -8.449 12.273 1.00 97.50 190 PHE A C 1
ATOM 1437 O O . PHE A 1 190 ? -9.281 -8.295 13.382 1.00 97.50 190 PHE A O 1
ATOM 1444 N N . VAL A 1 191 ? -9.091 -9.460 11.466 1.00 97.62 191 VAL A N 1
ATOM 1445 C CA . VAL A 1 191 ? -9.980 -10.575 1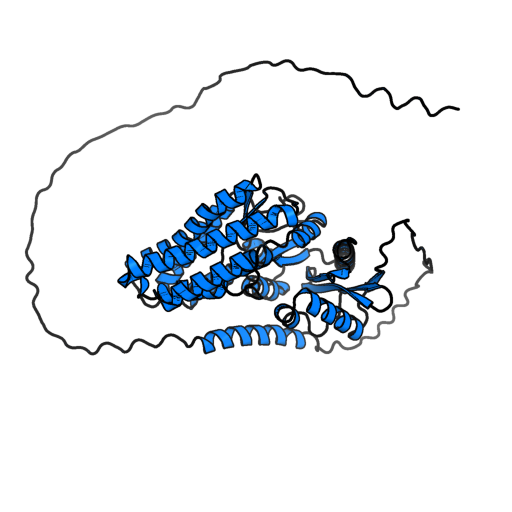1.810 1.00 97.62 191 VAL A CA 1
ATOM 1446 C C . VAL A 1 191 ? -9.372 -11.846 11.229 1.00 97.62 191 VAL A C 1
ATOM 1448 O O . VAL A 1 191 ? -9.048 -11.882 10.038 1.00 97.62 191 VAL A O 1
ATOM 1451 N N . ASP A 1 192 ? -9.220 -12.871 12.064 1.00 97.25 192 ASP A N 1
ATOM 1452 C CA . ASP A 1 192 ? -8.764 -14.197 11.658 1.00 97.25 192 ASP A CA 1
ATOM 1453 C C . ASP A 1 192 ? -9.665 -14.741 10.547 1.00 97.25 192 ASP A C 1
ATOM 1455 O O . ASP A 1 192 ? -10.888 -14.613 10.614 1.00 97.25 192 ASP A O 1
ATOM 1459 N N . SER A 1 193 ? -9.055 -15.351 9.531 1.00 94.88 193 SER A N 1
ATOM 1460 C CA . SER A 1 193 ? -9.722 -15.999 8.398 1.00 94.88 193 SER A CA 1
ATOM 1461 C C . SER A 1 193 ? -10.970 -16.810 8.775 1.00 94.88 193 SER A C 1
ATOM 1463 O O . SER A 1 193 ? -11.973 -16.727 8.067 1.00 94.88 193 SER A O 1
ATOM 1465 N N . MET A 1 194 ? -10.945 -17.513 9.912 1.00 95.44 194 MET A N 1
ATOM 1466 C CA . MET A 1 194 ? -12.053 -18.349 10.388 1.00 95.44 194 MET A CA 1
ATOM 1467 C C . MET A 1 194 ? -13.285 -17.550 10.852 1.00 95.44 194 MET A C 1
ATOM 1469 O O . MET A 1 194 ? -14.397 -18.057 10.760 1.00 95.44 194 MET A O 1
ATOM 1473 N N . ALA A 1 195 ? -13.111 -16.300 11.298 1.00 95.44 195 ALA A N 1
ATOM 1474 C CA . ALA A 1 195 ? -14.182 -15.417 11.785 1.00 95.44 195 ALA A CA 1
ATOM 1475 C C . ALA A 1 195 ? -14.593 -14.326 10.768 1.00 95.44 195 ALA A C 1
ATOM 1477 O O . ALA A 1 195 ? -15.392 -13.426 11.069 1.00 95.44 195 ALA A O 1
ATOM 1478 N N . GLN A 1 196 ? -14.052 -14.367 9.545 1.00 93.38 196 GLN A N 1
ATOM 1479 C CA . GLN A 1 196 ? -14.419 -13.434 8.476 1.00 93.38 196 GLN A CA 1
ATOM 1480 C C . GLN A 1 196 ? -15.849 -13.686 7.958 1.00 93.38 196 GLN A C 1
ATOM 1482 O O . GLN A 1 196 ? -16.480 -14.700 8.224 1.00 93.38 196 GLN A O 1
ATOM 1487 N N . GLY A 1 197 ? -16.424 -12.707 7.253 1.00 88.00 197 GLY A N 1
ATOM 1488 C CA . GLY A 1 197 ? -17.820 -12.755 6.788 1.00 88.00 197 GLY A CA 1
ATOM 1489 C C . GLY A 1 197 ? -18.860 -12.290 7.820 1.00 88.00 197 GLY A C 1
ATOM 1490 O O . GLY A 1 197 ? -19.813 -11.608 7.443 1.00 88.00 197 GLY A O 1
ATOM 1491 N N . HIS A 1 198 ? -18.635 -12.497 9.122 1.00 91.12 198 HIS A N 1
ATOM 1492 C CA . HIS A 1 198 ? -19.549 -12.112 10.220 1.00 91.12 198 HIS A CA 1
ATOM 1493 C C . HIS A 1 198 ? -19.629 -10.591 10.507 1.00 91.12 198 HIS A C 1
ATOM 1495 O O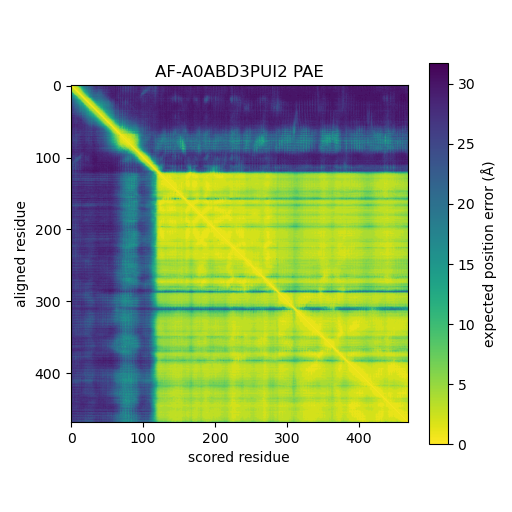 . HIS A 1 198 ? -20.007 -10.166 11.599 1.00 91.12 198 HIS A O 1
ATOM 1501 N N . LYS A 1 199 ? -19.243 -9.740 9.540 1.00 94.31 199 LYS A N 1
ATOM 1502 C CA . LYS A 1 199 ? -19.083 -8.271 9.665 1.00 94.31 199 LYS A CA 1
ATOM 1503 C C . LYS A 1 199 ? -18.188 -7.826 10.838 1.00 94.31 199 LYS A C 1
ATOM 1505 O O . LYS A 1 199 ? -18.239 -6.666 11.240 1.00 94.31 199 LYS A O 1
ATOM 1510 N N . LEU A 1 200 ? -17.358 -8.721 11.375 1.00 95.75 200 LEU A N 1
ATOM 1511 C CA . LEU A 1 200 ? -16.656 -8.514 12.642 1.00 95.75 200 LEU A CA 1
ATOM 1512 C C . LEU A 1 200 ? -15.687 -7.323 12.606 1.00 95.75 200 LEU A C 1
ATOM 1514 O O . LEU A 1 200 ? -15.672 -6.524 13.535 1.00 95.75 200 LEU A O 1
ATOM 1518 N N . GLY A 1 201 ? -14.977 -7.134 11.489 1.00 96.62 201 GLY A N 1
ATOM 1519 C CA . GLY A 1 201 ? -14.118 -5.965 11.273 1.00 96.62 201 GLY A CA 1
ATOM 1520 C C . GLY A 1 201 ? -14.887 -4.640 11.267 1.00 96.62 201 GLY A C 1
ATOM 1521 O O . GLY A 1 201 ? -14.411 -3.663 11.830 1.00 96.62 201 GLY A O 1
ATOM 1522 N N . ALA A 1 202 ? -16.109 -4.603 10.721 1.00 97.00 202 ALA A N 1
ATOM 1523 C CA . ALA A 1 202 ? -16.931 -3.394 10.783 1.00 97.00 202 ALA A CA 1
ATOM 1524 C C . ALA A 1 202 ? -17.309 -3.082 12.238 1.00 97.00 202 ALA A C 1
ATOM 1526 O O . ALA A 1 202 ? -17.026 -1.991 12.708 1.00 97.00 202 ALA A O 1
ATOM 1527 N N . ARG A 1 203 ? -17.801 -4.079 12.989 1.00 97.38 203 ARG A N 1
ATOM 1528 C CA . ARG A 1 203 ? -18.131 -3.925 14.419 1.00 97.38 203 ARG A CA 1
ATOM 1529 C C . ARG A 1 203 ? -16.926 -3.480 15.269 1.00 97.38 203 ARG A C 1
ATOM 1531 O O . ARG A 1 203 ? -17.096 -2.680 16.183 1.00 97.38 203 ARG A O 1
ATOM 1538 N N . LEU A 1 204 ? -15.722 -3.981 14.970 1.00 98.25 204 LEU A N 1
ATOM 1539 C CA . LEU A 1 204 ? -14.473 -3.549 15.612 1.00 98.25 204 LEU A CA 1
ATOM 1540 C C . LEU A 1 204 ? -14.129 -2.094 15.256 1.00 98.25 204 LEU A C 1
ATOM 1542 O O . LEU A 1 204 ? -13.810 -1.311 16.149 1.00 98.25 204 LEU A O 1
ATOM 1546 N N . LEU A 1 205 ? -14.237 -1.705 13.980 1.00 98.38 205 LEU A N 1
ATOM 1547 C CA . LEU A 1 205 ? -14.029 -0.319 13.556 1.00 98.38 205 LEU A CA 1
ATOM 1548 C C . LEU A 1 205 ? -15.038 0.630 14.216 1.00 98.38 205 LEU A C 1
ATOM 1550 O O . LEU A 1 205 ? -14.633 1.669 14.728 1.00 98.38 205 LEU A O 1
ATOM 1554 N N . ASP A 1 206 ? -16.317 0.259 14.262 1.00 98.25 206 ASP A N 1
ATOM 1555 C CA . ASP A 1 206 ? -17.386 1.050 14.877 1.00 98.25 206 ASP A CA 1
ATOM 1556 C C . ASP A 1 206 ? -17.113 1.279 16.382 1.00 98.25 206 ASP A C 1
ATOM 1558 O O . ASP A 1 206 ? -17.258 2.397 16.882 1.00 98.25 206 ASP A O 1
ATOM 1562 N N . ALA A 1 207 ? -16.630 0.252 17.097 1.00 98.50 207 ALA A N 1
ATOM 1563 C CA . ALA A 1 207 ? -16.206 0.362 18.497 1.00 98.50 207 ALA A CA 1
ATOM 1564 C C . ALA A 1 207 ? -14.972 1.270 18.674 1.00 98.50 207 ALA A C 1
ATOM 1566 O O . ALA A 1 207 ? -14.956 2.134 19.555 1.00 98.50 207 ALA A O 1
ATOM 1567 N N . GLY A 1 208 ? -13.958 1.131 17.812 1.00 98.44 208 GLY A N 1
ATOM 1568 C CA . GLY A 1 208 ? -12.769 1.989 17.832 1.00 98.44 208 GLY A CA 1
ATOM 1569 C C . GLY A 1 208 ? -13.081 3.457 17.533 1.00 98.44 208 GLY A C 1
ATOM 1570 O O . GLY A 1 208 ? -12.580 4.347 18.220 1.00 98.44 208 GLY A O 1
ATOM 1571 N N . ILE A 1 209 ? -13.961 3.712 16.561 1.00 98.50 209 ILE A N 1
ATOM 1572 C CA . ILE A 1 209 ? -14.502 5.041 16.253 1.00 98.50 209 ILE A CA 1
ATOM 1573 C C . ILE A 1 209 ? -15.217 5.619 17.475 1.00 98.50 209 ILE A C 1
ATOM 1575 O O . ILE A 1 209 ? -14.914 6.745 17.866 1.00 98.50 209 ILE A O 1
ATOM 1579 N N . LYS A 1 210 ? -16.109 4.850 18.117 1.00 98.50 210 LYS A N 1
ATOM 1580 C CA . LYS A 1 210 ? -16.837 5.293 19.316 1.00 98.50 210 LYS A CA 1
ATOM 1581 C C . LYS A 1 210 ? -15.882 5.709 20.438 1.00 98.50 210 LYS A C 1
ATOM 1583 O O . LYS A 1 210 ? -16.045 6.796 20.980 1.00 98.50 210 LYS A O 1
ATOM 1588 N N . ALA A 1 211 ? -14.841 4.924 20.717 1.00 98.38 211 ALA A N 1
ATOM 1589 C CA . ALA A 1 211 ? -13.845 5.266 21.738 1.00 98.38 211 ALA A CA 1
ATOM 1590 C C . ALA A 1 211 ? -13.017 6.524 21.394 1.00 98.38 211 ALA A C 1
ATOM 1592 O O . ALA A 1 211 ? -12.660 7.300 22.285 1.00 98.38 211 ALA A O 1
ATOM 1593 N N . MET A 1 212 ? -12.707 6.755 20.112 1.00 98.38 212 MET A N 1
ATOM 1594 C CA . MET A 1 212 ? -12.047 7.990 19.667 1.00 98.38 212 MET A CA 1
ATOM 1595 C C . MET A 1 212 ? -12.985 9.208 19.758 1.00 98.38 212 MET A C 1
ATOM 1597 O O . MET A 1 212 ? -12.552 10.276 20.198 1.00 98.38 212 MET A O 1
ATOM 1601 N N . ASP A 1 213 ? -14.266 9.046 19.413 1.00 98.06 213 ASP A N 1
ATOM 1602 C CA . ASP A 1 213 ? -15.304 10.078 19.541 1.00 98.06 213 ASP A CA 1
ATOM 1603 C C . ASP A 1 213 ? -15.568 10.430 21.024 1.00 98.06 213 ASP A C 1
ATOM 1605 O O . ASP A 1 213 ? -15.645 11.610 21.372 1.00 98.06 213 ASP A O 1
ATOM 1609 N N . GLU A 1 214 ? -15.596 9.438 21.922 1.00 98.19 214 GLU A N 1
ATOM 1610 C CA . GLU A 1 214 ? -15.704 9.605 23.384 1.00 98.19 214 GLU A CA 1
ATOM 1611 C C . GLU A 1 214 ? -14.513 10.376 23.973 1.00 98.19 214 GLU A C 1
ATOM 1613 O O . GLU A 1 214 ? -14.707 11.314 24.752 1.00 98.19 214 GLU A O 1
ATOM 1618 N N . LYS A 1 215 ? -13.282 10.082 23.525 1.00 98.06 215 LYS A N 1
ATOM 1619 C CA . LYS A 1 215 ? -12.086 10.895 23.834 1.00 98.06 215 LYS A CA 1
ATOM 1620 C C . LYS A 1 215 ? -12.040 12.245 23.096 1.00 98.06 215 LYS A C 1
ATOM 1622 O O . LYS A 1 215 ? -11.047 12.965 23.195 1.00 98.06 215 LYS A O 1
ATOM 1627 N N . ARG A 1 216 ? -13.106 12.634 22.383 1.00 97.88 216 ARG A N 1
ATOM 1628 C CA . ARG A 1 216 ? -13.255 13.913 21.658 1.00 97.88 216 ARG A CA 1
ATOM 1629 C C . ARG A 1 216 ? -12.200 14.127 20.555 1.00 97.88 216 ARG A C 1
ATOM 1631 O O . ARG A 1 216 ? -11.905 15.274 20.188 1.00 97.88 216 ARG A O 1
ATOM 1638 N N . LEU A 1 217 ? -11.649 13.039 20.007 1.00 97.94 217 LEU A N 1
ATOM 1639 C CA . LEU A 1 217 ? -10.651 13.051 18.935 1.00 97.94 217 LEU A CA 1
ATOM 1640 C C . LEU A 1 217 ? -11.340 13.287 17.583 1.00 97.94 217 LEU A C 1
ATOM 1642 O O . LEU A 1 217 ? -11.754 12.354 16.901 1.00 97.94 217 LEU A O 1
ATOM 1646 N N . LYS A 1 218 ? -11.488 14.568 17.224 1.00 97.00 218 LYS A N 1
ATOM 1647 C CA . LYS A 1 218 ? -12.220 15.040 16.035 1.00 97.00 218 LYS A CA 1
ATOM 1648 C C . LYS A 1 218 ? -11.655 14.576 14.692 1.00 97.00 218 LYS A C 1
ATOM 1650 O O . LYS A 1 218 ? -12.424 14.462 13.741 1.00 97.00 218 LYS A O 1
ATOM 1655 N N . THR A 1 219 ? -10.345 14.366 14.604 1.00 97.81 219 THR A N 1
ATOM 1656 C CA . THR A 1 219 ? -9.682 13.908 13.378 1.00 97.81 219 THR A CA 1
ATOM 1657 C C . THR A 1 219 ? -9.203 12.486 13.599 1.00 97.81 219 THR A C 1
ATOM 1659 O O . THR A 1 219 ? -8.495 12.226 14.573 1.00 97.81 219 THR A O 1
ATOM 1662 N N . GLN A 1 220 ? -9.579 11.563 12.720 1.00 98.00 220 GLN A N 1
ATOM 1663 C CA . GLN A 1 220 ? -9.242 10.148 12.871 1.00 98.00 220 GLN A CA 1
ATOM 1664 C C . GLN A 1 220 ? -8.572 9.626 11.608 1.00 98.00 220 GLN A C 1
ATOM 1666 O O . GLN A 1 220 ? -9.150 9.687 10.523 1.00 98.00 220 GLN A O 1
ATOM 1671 N N . PHE A 1 221 ? -7.352 9.120 11.760 1.00 97.50 221 PHE A N 1
ATOM 1672 C CA . PHE A 1 221 ? -6.522 8.595 10.680 1.00 97.50 221 PHE A CA 1
ATOM 1673 C C . PHE A 1 221 ? -6.627 7.071 10.573 1.00 97.50 221 PHE A C 1
ATOM 1675 O O . PHE A 1 221 ? -6.888 6.374 11.555 1.00 97.50 221 PHE A O 1
ATOM 1682 N N . ALA A 1 222 ? -6.372 6.556 9.378 1.00 96.94 222 ALA A N 1
ATOM 1683 C CA . ALA A 1 222 ? -6.030 5.165 9.125 1.00 96.94 222 ALA A CA 1
ATOM 1684 C C . ALA A 1 222 ? -5.084 5.093 7.919 1.00 96.94 222 ALA A C 1
ATOM 1686 O O . ALA A 1 222 ? -5.177 5.913 7.000 1.00 96.94 222 ALA A O 1
ATOM 1687 N N . LEU A 1 223 ? -4.198 4.102 7.908 1.00 94.75 223 LEU A N 1
ATOM 1688 C CA . LEU A 1 223 ? -3.434 3.725 6.721 1.00 94.75 223 LEU A CA 1
ATOM 1689 C C . LEU A 1 223 ? -4.075 2.483 6.130 1.00 94.75 223 LEU A C 1
ATOM 1691 O O . LEU A 1 223 ? -4.392 1.548 6.863 1.00 94.75 223 LEU A O 1
ATOM 1695 N N . ILE A 1 224 ? -4.274 2.465 4.814 1.00 94.94 224 ILE A N 1
ATOM 1696 C CA . ILE A 1 224 ? -4.864 1.301 4.154 1.00 94.94 224 ILE A CA 1
ATOM 1697 C C . ILE A 1 224 ? -4.100 0.974 2.875 1.00 94.94 224 ILE A C 1
ATOM 1699 O O . ILE A 1 224 ? -3.997 1.814 1.974 1.00 94.94 224 ILE A O 1
ATOM 1703 N N . LEU A 1 225 ? -3.602 -0.263 2.825 1.00 93.06 225 LEU A N 1
ATOM 1704 C CA . LEU A 1 225 ? -2.876 -0.865 1.711 1.00 93.06 225 LEU A CA 1
ATOM 1705 C C . LEU A 1 225 ? -3.628 -0.718 0.380 1.00 93.06 225 LEU A C 1
ATOM 1707 O O . LEU A 1 225 ? -4.857 -0.860 0.307 1.00 93.06 225 LEU A O 1
ATOM 1711 N N . ASP A 1 226 ? -2.881 -0.453 -0.685 1.00 90.12 226 ASP A N 1
ATOM 1712 C CA . ASP A 1 226 ? -3.379 -0.363 -2.048 1.00 90.12 226 ASP A CA 1
ATOM 1713 C C . ASP A 1 226 ? -3.974 -1.685 -2.537 1.00 90.12 226 ASP A C 1
ATOM 1715 O O . ASP A 1 226 ? -3.307 -2.712 -2.620 1.00 90.12 226 ASP A O 1
ATOM 1719 N N . GLY A 1 227 ? -5.254 -1.643 -2.909 1.00 86.94 227 GLY A N 1
ATOM 1720 C CA . GLY A 1 227 ? -5.995 -2.822 -3.353 1.00 86.94 227 GLY A CA 1
ATOM 1721 C C . GLY A 1 227 ? -6.674 -3.616 -2.235 1.00 86.94 227 GLY A C 1
ATOM 1722 O O . GLY A 1 227 ? -7.437 -4.518 -2.559 1.00 86.94 227 GLY A O 1
ATOM 1723 N N . ASN A 1 228 ? -6.510 -3.263 -0.949 1.00 92.19 228 ASN A N 1
ATOM 1724 C CA . ASN A 1 228 ? -7.309 -3.849 0.139 1.00 92.19 228 ASN A CA 1
ATOM 1725 C C . ASN A 1 228 ? -8.750 -3.293 0.121 1.00 92.19 228 ASN A C 1
ATOM 1727 O O . ASN A 1 228 ? -9.160 -2.490 0.964 1.00 92.19 228 ASN A O 1
ATOM 1731 N N . THR A 1 229 ? -9.531 -3.724 -0.870 1.00 92.19 229 THR A N 1
ATOM 1732 C CA . THR A 1 229 ? -10.908 -3.278 -1.124 1.00 92.19 229 THR A CA 1
ATOM 1733 C C . THR A 1 229 ? -11.810 -3.465 0.097 1.00 92.19 229 THR A C 1
ATOM 1735 O O . THR A 1 229 ? -12.695 -2.646 0.345 1.00 92.19 229 THR A O 1
ATOM 1738 N N . ALA A 1 230 ? -11.600 -4.530 0.879 1.00 92.56 230 ALA A N 1
ATOM 1739 C CA . ALA A 1 230 ? -12.377 -4.810 2.083 1.00 92.56 230 ALA A CA 1
ATOM 1740 C C . ALA A 1 230 ? -12.248 -3.672 3.109 1.00 92.56 230 ALA A C 1
ATOM 1742 O O . ALA A 1 230 ? -13.265 -3.115 3.534 1.00 92.56 230 ALA A O 1
ATOM 1743 N N . SER A 1 231 ? -11.016 -3.266 3.427 1.00 94.94 231 SER A N 1
ATOM 1744 C CA . SER A 1 231 ? -10.756 -2.135 4.319 1.00 94.94 231 SER A CA 1
ATOM 1745 C C . SER A 1 231 ? -11.168 -0.799 3.697 1.00 94.94 231 SER A C 1
ATOM 1747 O O . SER A 1 231 ? -11.845 -0.023 4.368 1.00 94.94 231 SER A O 1
ATOM 1749 N N . TRP A 1 232 ? -10.870 -0.536 2.416 1.00 94.75 232 TRP A N 1
ATOM 1750 C CA . TRP A 1 232 ? -11.296 0.707 1.741 1.00 94.75 232 TRP A CA 1
ATOM 1751 C C . TRP A 1 232 ? -12.817 0.912 1.864 1.00 94.75 232 TRP A C 1
ATOM 1753 O O . TRP A 1 232 ? -13.270 1.958 2.327 1.00 94.75 232 TRP A O 1
ATOM 1763 N N . ASN A 1 233 ? -13.608 -0.120 1.554 1.00 95.12 233 ASN A N 1
ATOM 1764 C CA . ASN A 1 233 ? -15.066 -0.106 1.692 1.00 95.12 233 ASN A CA 1
ATOM 1765 C C . ASN A 1 233 ? -15.542 0.117 3.136 1.00 95.12 233 ASN A C 1
ATOM 1767 O O . ASN A 1 233 ? -16.578 0.745 3.355 1.00 95.12 233 ASN A O 1
ATOM 1771 N N . MET A 1 234 ? -14.848 -0.473 4.110 1.00 95.88 234 MET A N 1
ATOM 1772 C CA . MET A 1 234 ? -15.211 -0.438 5.528 1.00 95.88 234 MET A CA 1
ATOM 1773 C C . MET A 1 234 ? -14.988 0.955 6.130 1.00 95.88 234 MET A C 1
ATOM 1775 O O . MET A 1 234 ? -15.873 1.485 6.800 1.00 95.88 234 MET A O 1
ATOM 1779 N N . PHE A 1 235 ? -13.852 1.580 5.820 1.00 97.38 235 PHE A N 1
ATOM 1780 C CA . PHE A 1 235 ? -13.532 2.940 6.251 1.00 97.38 235 PHE A CA 1
ATOM 1781 C C . PHE A 1 235 ? -14.344 4.000 5.484 1.00 97.38 235 PHE A C 1
ATOM 1783 O O . PHE A 1 235 ? -14.871 4.922 6.110 1.00 97.38 235 PHE A O 1
ATOM 1790 N N . ALA A 1 236 ? -14.550 3.842 4.168 1.00 95.94 236 ALA A N 1
ATOM 1791 C CA . ALA A 1 236 ? -15.377 4.754 3.366 1.00 95.94 236 ALA A CA 1
ATOM 1792 C C . ALA A 1 236 ? -16.826 4.849 3.881 1.00 95.94 236 ALA A C 1
ATOM 1794 O O . ALA A 1 236 ? -17.370 5.945 4.020 1.00 95.94 236 ALA A O 1
ATOM 1795 N N . LYS A 1 237 ? -17.441 3.710 4.237 1.00 95.75 237 LYS A N 1
ATOM 1796 C CA . LYS A 1 237 ? -18.792 3.664 4.835 1.00 95.75 237 LYS A CA 1
ATOM 1797 C C . LYS A 1 237 ? -18.874 4.365 6.190 1.00 95.75 237 LYS A C 1
ATOM 1799 O O . LYS A 1 237 ? -19.916 4.924 6.509 1.00 95.75 237 LYS A O 1
ATOM 1804 N N . ASN A 1 238 ? -17.774 4.384 6.941 1.00 96.75 238 ASN A N 1
ATOM 1805 C CA . ASN A 1 238 ? -17.647 5.093 8.214 1.00 96.75 238 ASN A CA 1
ATOM 1806 C C . ASN A 1 238 ? -17.213 6.568 8.068 1.00 96.75 238 ASN A C 1
ATOM 1808 O O . ASN A 1 238 ? -16.841 7.222 9.044 1.00 96.75 238 ASN A O 1
ATOM 1812 N N . GLY A 1 239 ? -17.286 7.123 6.852 1.00 96.00 239 GLY A N 1
ATOM 1813 C CA . GLY A 1 239 ? -17.071 8.546 6.586 1.00 96.00 239 GLY A CA 1
ATOM 1814 C C . GLY A 1 239 ? -15.606 8.970 6.465 1.00 96.00 239 GLY A C 1
ATOM 1815 O O . GLY A 1 239 ? -15.340 10.170 6.376 1.00 96.00 239 GLY A O 1
ATOM 1816 N N . TYR A 1 240 ? -14.663 8.023 6.430 1.00 97.44 240 TYR A N 1
ATOM 1817 C CA . TYR A 1 240 ? -13.277 8.322 6.076 1.00 97.44 240 TYR A CA 1
ATOM 1818 C C . TYR A 1 240 ? -13.164 8.612 4.576 1.00 97.44 240 TYR A C 1
ATOM 1820 O O . TYR A 1 240 ? -13.829 7.980 3.752 1.00 97.44 240 TYR A O 1
ATOM 1828 N N . LYS A 1 241 ? -12.276 9.535 4.208 1.00 95.50 241 LYS A N 1
ATOM 1829 C CA . LYS A 1 241 ? -11.975 9.903 2.816 1.00 95.50 241 LYS A CA 1
ATOM 1830 C C . LYS A 1 241 ? -10.476 10.093 2.627 1.00 95.50 241 LYS A C 1
ATOM 1832 O O . LYS A 1 241 ? -9.746 10.231 3.608 1.00 95.50 241 LYS A O 1
ATOM 1837 N N . ARG A 1 242 ? -10.011 10.128 1.379 1.00 93.38 242 ARG A N 1
ATOM 1838 C CA . ARG A 1 242 ? -8.590 10.328 1.062 1.00 93.38 242 ARG A CA 1
ATOM 1839 C C . ARG A 1 242 ? -8.272 11.789 0.716 1.00 93.38 242 ARG A C 1
ATOM 1841 O O . ARG A 1 242 ? -8.594 12.223 -0.394 1.00 93.38 242 ARG A O 1
ATOM 1848 N N . PRO A 1 243 ? -7.657 12.572 1.626 1.00 91.88 243 PRO A N 1
ATOM 1849 C CA . PRO A 1 243 ? -7.108 13.882 1.283 1.00 91.88 243 PRO A CA 1
ATOM 1850 C C . PRO A 1 243 ? -5.936 13.771 0.289 1.00 91.88 243 PRO A C 1
ATOM 1852 O O . PRO A 1 243 ? -5.295 12.733 0.163 1.00 91.88 243 PRO A O 1
ATOM 1855 N N . GLY A 1 244 ? -5.607 14.871 -0.396 1.00 87.19 244 GLY A N 1
ATOM 1856 C CA . GLY A 1 244 ? -4.353 14.963 -1.157 1.00 87.19 244 GLY A CA 1
ATOM 1857 C C . GLY A 1 244 ? -3.122 14.926 -0.238 1.00 87.19 244 GLY A C 1
ATOM 1858 O O . GLY A 1 244 ? -3.210 15.353 0.913 1.00 87.19 244 GLY A O 1
ATOM 1859 N N . VAL A 1 245 ? -1.966 14.479 -0.753 1.00 85.00 245 VAL A N 1
ATOM 1860 C CA . VAL A 1 245 ? -0.728 14.257 0.041 1.00 85.00 245 VAL A CA 1
ATOM 1861 C C . VAL A 1 245 ? -0.302 15.486 0.860 1.00 85.00 245 VAL A C 1
ATOM 1863 O O . VAL A 1 245 ? 0.048 15.361 2.032 1.00 85.00 245 VAL A O 1
ATOM 1866 N N . PHE A 1 246 ? -0.416 16.694 0.301 1.00 87.50 246 PHE A N 1
A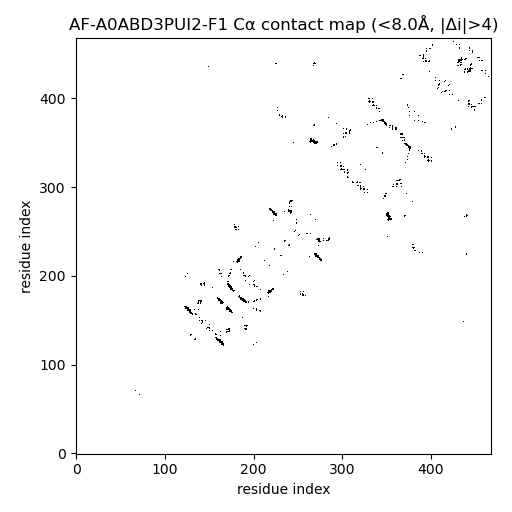TOM 1867 C CA . PHE A 1 246 ? -0.120 17.924 1.045 1.00 87.50 246 PHE A CA 1
ATOM 1868 C C . PHE A 1 246 ? -1.055 18.142 2.247 1.00 87.50 246 PHE A C 1
ATOM 1870 O O . PHE A 1 246 ? -0.598 18.597 3.293 1.00 87.50 246 PHE A O 1
ATOM 1877 N N . ARG A 1 247 ? -2.341 17.764 2.154 1.00 90.44 247 ARG A N 1
ATOM 1878 C CA . ARG A 1 247 ? -3.275 17.838 3.290 1.00 90.44 247 ARG A CA 1
ATOM 1879 C C . ARG A 1 247 ? -3.058 16.692 4.280 1.00 90.44 247 ARG A C 1
ATOM 1881 O O . ARG A 1 247 ? -3.129 16.961 5.471 1.00 90.44 247 ARG A O 1
ATOM 1888 N N . SER A 1 248 ? -2.746 15.463 3.849 1.00 89.56 248 SER A N 1
ATOM 1889 C CA . SER A 1 248 ? -2.438 14.376 4.799 1.00 89.56 248 SER A CA 1
ATOM 1890 C C . SER A 1 248 ? -1.186 14.665 5.632 1.00 89.56 248 SER A C 1
ATOM 1892 O O . SER A 1 248 ? -1.169 14.374 6.824 1.00 89.56 248 SER A O 1
ATOM 1894 N N . LEU A 1 249 ? -0.157 15.269 5.033 1.00 89.25 249 LEU A N 1
ATOM 1895 C CA . LEU A 1 249 ? 1.067 15.648 5.740 1.00 89.25 249 LEU A CA 1
ATOM 1896 C C . LEU A 1 249 ? 0.873 16.921 6.577 1.00 89.25 249 LEU A C 1
ATOM 1898 O O . LEU A 1 249 ? 1.013 16.870 7.799 1.00 89.25 249 LEU A O 1
ATOM 1902 N N . PHE A 1 250 ? 0.514 18.042 5.945 1.00 92.12 250 PHE A N 1
ATOM 1903 C CA . PHE A 1 250 ? 0.609 19.385 6.540 1.00 92.12 250 PHE A CA 1
ATOM 1904 C C . PHE A 1 250 ? -0.735 19.999 6.971 1.00 92.12 250 PHE A C 1
ATOM 1906 O O . PHE A 1 250 ? -0.747 21.034 7.628 1.00 92.12 250 PHE A O 1
ATOM 1913 N N . GLY A 1 251 ? -1.874 19.386 6.634 1.00 93.12 251 GLY A N 1
ATOM 1914 C CA . GLY A 1 251 ? -3.213 19.916 6.938 1.00 93.12 251 GLY A CA 1
ATOM 1915 C C . GLY A 1 251 ? -3.738 19.625 8.350 1.00 93.12 251 GLY A C 1
ATOM 1916 O O . GLY A 1 251 ? -4.926 19.817 8.598 1.00 93.12 251 GLY A O 1
ATOM 1917 N N . TYR A 1 252 ? -2.885 19.122 9.244 1.00 94.88 252 TYR A N 1
ATOM 1918 C CA . TYR A 1 252 ? -3.232 18.559 10.554 1.00 94.88 252 TYR A CA 1
ATOM 1919 C C . TYR A 1 252 ? -2.149 18.895 11.596 1.00 94.88 252 TYR A C 1
ATOM 1921 O O . TYR A 1 252 ? -1.112 19.462 11.249 1.00 94.88 252 TYR A O 1
ATOM 1929 N N . SER A 1 253 ? -2.367 18.576 12.876 1.00 95.06 253 SER A N 1
ATOM 1930 C CA . SER A 1 253 ? -1.532 19.065 13.985 1.00 95.06 253 SER A CA 1
ATOM 1931 C C . SER A 1 253 ? -0.031 18.760 13.801 1.00 95.06 253 SER A C 1
ATOM 1933 O O . SER A 1 253 ? 0.317 17.664 13.341 1.00 95.06 253 SER A O 1
ATOM 1935 N N . PRO A 1 254 ? 0.875 19.683 14.190 1.00 94.75 254 PRO A N 1
ATOM 1936 C CA . PRO A 1 254 ? 2.317 19.437 14.169 1.00 94.75 254 PRO A CA 1
ATOM 1937 C C . PRO A 1 254 ? 2.780 18.315 15.106 1.00 94.75 254 PRO A C 1
ATOM 1939 O O . PRO A 1 254 ? 3.742 17.636 14.779 1.00 94.75 254 PRO A O 1
ATOM 1942 N N . ARG A 1 255 ? 2.100 18.060 16.237 1.00 94.38 255 ARG A N 1
ATOM 1943 C CA . ARG A 1 255 ? 2.512 16.989 17.177 1.00 94.38 255 ARG A CA 1
ATOM 1944 C C . ARG A 1 255 ? 2.424 15.593 16.552 1.00 94.38 255 ARG A C 1
ATOM 1946 O O . ARG A 1 255 ? 3.290 14.760 16.759 1.00 94.38 255 ARG A O 1
ATOM 1953 N N . SER A 1 256 ? 1.417 15.380 15.714 1.00 93.62 256 SER A N 1
ATOM 1954 C CA . SER A 1 256 ? 1.212 14.162 14.928 1.00 93.62 256 SER A CA 1
ATOM 1955 C C . SER A 1 256 ? 1.995 14.150 13.606 1.00 93.62 256 SER A C 1
ATOM 1957 O O . SER A 1 256 ? 1.963 13.140 12.902 1.00 93.62 256 SER A O 1
ATOM 1959 N N . PHE A 1 257 ? 2.698 15.231 13.238 1.00 94.38 257 PHE A N 1
ATOM 1960 C CA . PHE A 1 257 ? 3.430 15.309 11.968 1.00 94.38 257 PHE A CA 1
ATOM 1961 C C . PHE A 1 257 ? 4.554 14.268 11.841 1.00 94.38 257 PHE A C 1
ATOM 1963 O O . PHE A 1 257 ? 4.537 13.583 10.821 1.00 94.38 257 PHE A O 1
ATOM 1970 N N . PRO A 1 258 ? 5.461 14.052 12.822 1.00 93.62 258 PRO A N 1
ATOM 1971 C CA . PRO A 1 258 ? 6.520 13.042 12.699 1.00 93.62 258 PRO A CA 1
ATOM 1972 C C . PRO A 1 258 ? 5.954 11.643 12.436 1.00 93.62 258 PRO A C 1
ATOM 1974 O O . PRO A 1 258 ? 6.449 10.907 11.587 1.00 93.62 258 PRO A O 1
ATOM 1977 N N . LYS A 1 259 ? 4.832 11.320 13.090 1.00 91.19 259 LYS A N 1
ATOM 1978 C CA . LYS A 1 259 ? 4.118 10.053 12.932 1.00 91.19 259 LYS A CA 1
ATOM 1979 C C . LYS A 1 259 ? 3.470 9.926 11.545 1.00 91.19 259 LYS A C 1
ATOM 1981 O O . LYS A 1 259 ? 3.714 8.941 10.855 1.00 91.19 259 LYS A O 1
ATOM 1986 N N . ARG A 1 260 ? 2.727 10.942 11.073 1.00 91.50 260 ARG A N 1
ATOM 1987 C CA . ARG A 1 260 ? 2.178 10.972 9.694 1.00 91.50 260 ARG A CA 1
ATOM 1988 C C . ARG A 1 260 ? 3.276 10.946 8.620 1.00 91.50 260 ARG A C 1
ATOM 1990 O O . ARG A 1 260 ? 3.079 10.333 7.573 1.00 91.50 260 ARG A O 1
ATOM 1997 N N . LEU A 1 261 ? 4.415 11.588 8.878 1.00 91.62 261 LEU A N 1
ATOM 1998 C CA . LEU A 1 261 ? 5.588 11.602 8.007 1.00 91.62 261 LEU A CA 1
ATOM 1999 C C . LEU A 1 261 ? 6.212 10.206 7.914 1.00 91.62 261 LEU A C 1
ATOM 2001 O O . LEU A 1 261 ? 6.273 9.659 6.818 1.00 91.62 261 LEU A O 1
ATOM 2005 N N . GLY A 1 262 ? 6.594 9.601 9.043 1.00 90.44 262 GLY A N 1
ATOM 2006 C CA . GLY A 1 262 ? 7.161 8.249 9.089 1.00 90.44 262 GLY A CA 1
ATOM 2007 C C . GLY A 1 262 ? 6.257 7.216 8.413 1.00 90.44 262 GLY A C 1
ATOM 2008 O O . GLY A 1 262 ? 6.731 6.399 7.627 1.00 90.44 262 GLY A O 1
ATOM 2009 N N . TYR A 1 263 ? 4.941 7.330 8.602 1.00 84.88 263 TYR A N 1
ATOM 2010 C CA . TYR A 1 263 ? 3.963 6.519 7.880 1.00 84.88 263 TYR A CA 1
ATOM 2011 C C . TYR A 1 263 ? 3.958 6.761 6.363 1.00 84.88 263 TYR A C 1
ATOM 2013 O O . TYR A 1 263 ? 3.987 5.803 5.593 1.00 84.88 263 TYR A O 1
ATOM 2021 N N . SER A 1 264 ? 3.985 8.018 5.910 1.00 85.38 264 SER A N 1
ATOM 2022 C CA . SER A 1 264 ? 4.065 8.357 4.480 1.00 85.38 264 SER A CA 1
ATOM 2023 C C . SER A 1 264 ? 5.385 7.936 3.816 1.00 85.38 264 SER A C 1
ATOM 2025 O O . SER A 1 264 ? 5.435 7.876 2.584 1.00 85.38 264 SER A O 1
ATOM 2027 N N . LEU A 1 265 ? 6.439 7.686 4.598 1.00 87.88 265 LEU A N 1
ATOM 2028 C CA . LEU A 1 265 ? 7.743 7.222 4.125 1.00 87.88 265 LEU A CA 1
ATOM 2029 C C . LEU A 1 265 ? 7.823 5.689 4.088 1.00 87.88 265 LEU A C 1
ATOM 2031 O O . LEU A 1 265 ? 8.107 5.131 3.033 1.00 87.88 265 LEU A O 1
ATOM 2035 N N . ALA A 1 266 ? 7.555 5.018 5.212 1.00 81.31 266 ALA A N 1
ATOM 2036 C CA . ALA A 1 266 ? 7.815 3.586 5.381 1.00 81.31 266 ALA A CA 1
ATOM 2037 C C . ALA A 1 266 ? 6.751 2.664 4.753 1.00 81.31 266 ALA A C 1
ATOM 2039 O O . ALA A 1 266 ? 7.074 1.556 4.334 1.00 81.31 266 ALA A O 1
ATOM 2040 N N . PHE A 1 267 ? 5.490 3.101 4.672 1.00 83.12 267 PHE A N 1
ATOM 2041 C CA . PHE A 1 267 ? 4.373 2.263 4.220 1.00 83.12 267 PHE A CA 1
ATOM 2042 C C . PHE A 1 267 ? 4.087 2.508 2.735 1.00 83.12 267 PHE A C 1
ATOM 2044 O O . PHE A 1 267 ? 3.176 3.246 2.352 1.00 83.12 267 PHE A O 1
ATOM 2051 N N . ILE A 1 268 ? 4.922 1.915 1.883 1.00 86.75 268 ILE A N 1
ATOM 2052 C CA . ILE A 1 268 ? 4.889 2.072 0.423 1.00 86.75 268 ILE A CA 1
ATOM 2053 C C . ILE A 1 268 ? 3.562 1.544 -0.121 1.00 86.75 268 ILE A C 1
ATOM 2055 O O . ILE A 1 268 ? 3.171 0.424 0.195 1.00 86.75 268 ILE A O 1
ATOM 2059 N N . GLY A 1 269 ? 2.857 2.327 -0.94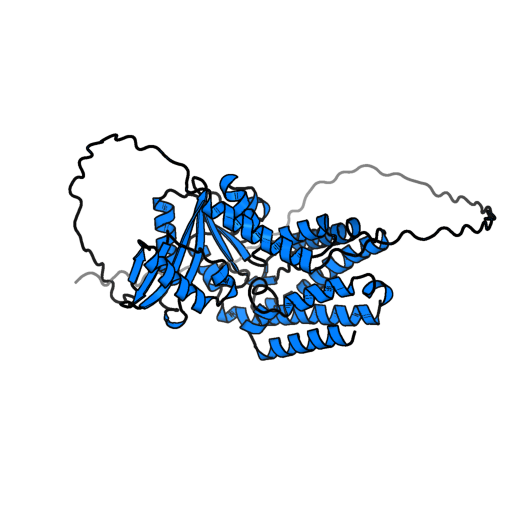2 1.00 87.56 269 GLY A N 1
ATOM 2060 C CA . GLY A 1 269 ? 1.559 1.908 -1.487 1.00 87.56 269 GLY A CA 1
ATOM 2061 C C . GLY A 1 269 ? 0.467 1.707 -0.425 1.00 87.56 269 GLY A C 1
ATOM 2062 O O . GLY A 1 269 ? -0.442 0.903 -0.606 1.00 87.56 269 GLY A O 1
ATOM 2063 N N . TYR A 1 270 ? 0.537 2.426 0.695 1.00 92.00 270 TYR A N 1
ATOM 2064 C CA . TYR A 1 270 ? -0.613 2.658 1.571 1.00 92.00 270 TYR A CA 1
ATOM 2065 C C . TYR A 1 270 ? -1.161 4.066 1.301 1.00 92.00 270 TYR A C 1
ATOM 2067 O O . TYR A 1 270 ? -0.425 4.975 0.912 1.00 92.00 270 TYR A O 1
ATOM 2075 N N . ASN A 1 271 ? -2.459 4.268 1.522 1.00 92.69 271 ASN A N 1
ATOM 2076 C CA . ASN A 1 271 ? -3.096 5.584 1.422 1.00 92.69 271 ASN A CA 1
ATOM 2077 C C . ASN A 1 271 ? -3.500 6.089 2.800 1.00 92.69 271 ASN A C 1
ATOM 2079 O O . ASN A 1 271 ? -3.941 5.297 3.641 1.00 92.69 271 ASN A O 1
ATOM 2083 N N . THR A 1 272 ? -3.447 7.406 2.995 1.00 94.31 272 THR A N 1
ATOM 2084 C CA . THR A 1 272 ? -3.950 8.025 4.225 1.00 94.31 272 THR A CA 1
ATOM 2085 C C . THR A 1 272 ? -5.449 8.257 4.093 1.00 94.31 272 THR A C 1
ATOM 2087 O O . THR A 1 272 ? -5.903 9.066 3.285 1.00 94.31 272 THR A O 1
ATOM 2090 N N . TRP A 1 273 ? -6.226 7.576 4.925 1.00 96.25 273 TRP A N 1
ATOM 2091 C CA . TRP A 1 273 ? -7.661 7.785 5.072 1.00 96.25 273 TRP A CA 1
ATOM 2092 C C . TRP A 1 273 ? -7.930 8.628 6.318 1.00 96.25 273 TRP A C 1
ATOM 2094 O O . TRP A 1 273 ? -7.349 8.381 7.374 1.00 96.25 273 TRP A O 1
ATOM 2104 N N . VAL A 1 274 ? -8.817 9.621 6.210 1.00 97.06 274 VAL A N 1
ATOM 2105 C CA . VAL A 1 274 ? -9.141 10.544 7.308 1.00 97.06 274 VAL A CA 1
ATOM 2106 C C . VAL A 1 274 ? -10.649 10.753 7.439 1.00 97.06 274 VAL A C 1
ATOM 2108 O O . VAL A 1 274 ? -11.325 11.080 6.461 1.00 97.06 274 VAL A O 1
ATOM 2111 N N . ARG A 1 275 ? -11.167 10.604 8.661 1.00 97.69 275 ARG A N 1
ATOM 2112 C CA . ARG A 1 275 ? -12.504 11.033 9.100 1.00 97.69 275 ARG A CA 1
ATOM 2113 C C . ARG A 1 275 ? -12.344 12.374 9.824 1.00 97.69 275 ARG A C 1
ATOM 2115 O O . ARG A 1 275 ? -11.625 12.467 10.815 1.00 97.69 275 ARG A O 1
ATOM 2122 N N . ASP A 1 276 ? -12.942 13.417 9.251 1.00 96.19 276 ASP A N 1
ATOM 2123 C CA . ASP A 1 276 ? -12.744 14.834 9.592 1.00 96.19 276 ASP A CA 1
ATOM 2124 C C . ASP A 1 276 ? -14.006 15.622 9.190 1.00 96.19 276 ASP A C 1
ATOM 2126 O O . ASP A 1 276 ? -14.537 15.435 8.088 1.00 96.19 276 ASP A O 1
ATOM 2130 N N . ASP A 1 277 ? -14.485 16.519 10.061 1.00 93.62 277 ASP A N 1
ATOM 2131 C CA . ASP A 1 277 ? -15.587 17.449 9.765 1.00 93.62 277 ASP A CA 1
ATOM 2132 C C . ASP A 1 277 ? -15.330 18.214 8.449 1.00 93.62 277 ASP A C 1
ATOM 2134 O O . ASP A 1 277 ? -16.217 18.323 7.597 1.00 93.62 277 ASP A O 1
ATOM 2138 N N . GLY A 1 278 ? -14.090 18.664 8.239 1.00 92.31 278 GLY A N 1
ATOM 2139 C CA . GLY A 1 278 ? -13.619 19.393 7.061 1.00 92.31 278 GLY A CA 1
ATOM 2140 C C . GLY A 1 278 ? -13.422 18.546 5.795 1.00 92.31 278 GLY A C 1
ATOM 2141 O O . GLY A 1 278 ? -12.854 19.053 4.822 1.00 92.31 278 GLY A O 1
ATOM 2142 N N . LEU A 1 279 ? -13.835 17.273 5.792 1.00 92.19 279 LEU A N 1
ATOM 2143 C CA . LEU A 1 279 ? -13.906 16.405 4.604 1.00 92.19 279 LEU A CA 1
ATOM 2144 C C . LEU A 1 279 ? -15.344 15.973 4.259 1.00 92.19 279 LEU A C 1
ATOM 2146 O O . LEU A 1 279 ? -15.565 15.368 3.208 1.00 92.19 279 LEU A O 1
ATOM 2150 N N . LYS A 1 280 ? -16.358 16.309 5.072 1.00 90.25 280 LYS A N 1
ATOM 2151 C CA . LYS A 1 280 ? -17.747 15.829 4.886 1.00 90.25 280 LYS A CA 1
ATOM 2152 C C . LYS A 1 280 ? -18.323 16.069 3.482 1.00 90.25 280 LYS A C 1
ATOM 2154 O O . LYS A 1 280 ? -18.995 15.179 2.968 1.00 90.25 280 LYS A O 1
ATOM 2159 N N . ASN A 1 281 ? -17.940 17.161 2.815 1.00 88.38 281 ASN A N 1
ATOM 2160 C CA . ASN A 1 281 ? -18.436 17.532 1.481 1.00 88.38 281 ASN A CA 1
ATOM 2161 C C . ASN A 1 281 ? -17.471 17.238 0.309 1.00 88.38 281 ASN A C 1
ATOM 2163 O O . ASN A 1 281 ? -17.777 17.605 -0.822 1.00 88.38 281 ASN A O 1
ATOM 2167 N N . THR A 1 282 ? -16.312 16.601 0.531 1.00 88.06 282 THR A N 1
ATOM 2168 C CA . THR A 1 282 ? -15.435 16.171 -0.580 1.00 88.06 282 THR A CA 1
ATOM 2169 C C . THR A 1 282 ? -15.882 14.829 -1.159 1.00 88.06 282 THR A C 1
ATOM 2171 O O . THR A 1 282 ? -16.511 14.026 -0.469 1.00 88.06 282 THR A O 1
ATOM 2174 N N . ASP A 1 283 ? -15.489 14.529 -2.394 1.00 88.00 283 ASP A N 1
ATOM 2175 C CA . ASP A 1 283 ? -15.485 13.162 -2.921 1.00 88.00 283 ASP A CA 1
ATOM 2176 C C . ASP A 1 283 ? -14.643 12.240 -1.997 1.00 88.00 283 ASP A C 1
ATOM 2178 O O . ASP A 1 283 ? -13.752 12.713 -1.279 1.00 88.00 283 ASP A O 1
ATOM 2182 N N . ILE A 1 284 ? -14.910 10.927 -1.999 1.00 85.44 284 ILE A N 1
ATOM 2183 C CA . ILE A 1 284 ? -14.139 9.935 -1.214 1.00 85.44 284 ILE A CA 1
ATOM 2184 C C . ILE A 1 284 ? -12.706 9.795 -1.761 1.00 85.44 284 ILE A C 1
ATOM 2186 O O . ILE A 1 284 ? -11.768 9.507 -1.011 1.00 85.44 284 ILE A O 1
ATOM 2190 N N . HIS A 1 285 ? -12.532 10.064 -3.058 1.00 81.12 285 HIS A N 1
ATOM 2191 C CA . HIS A 1 285 ? -11.280 9.939 -3.793 1.00 81.12 285 HIS A CA 1
ATOM 2192 C C . HIS A 1 285 ? -10.918 11.226 -4.563 1.00 81.12 285 HIS A C 1
ATOM 2194 O O . HIS A 1 285 ? -11.814 11.920 -5.049 1.00 81.12 285 HIS A O 1
ATOM 2200 N N . PRO A 1 286 ? -9.618 11.549 -4.722 1.00 74.81 286 PRO A N 1
ATOM 2201 C CA . PRO A 1 286 ? -9.174 12.728 -5.469 1.00 74.81 286 PRO A CA 1
ATOM 2202 C C . PRO A 1 286 ? -9.554 12.681 -6.963 1.00 74.81 286 PRO A C 1
ATOM 2204 O O . PRO A 1 286 ? -9.728 11.616 -7.558 1.00 74.81 286 PRO A O 1
ATOM 2207 N N . LYS A 1 287 ? -9.707 13.871 -7.564 1.00 72.56 287 LYS A N 1
ATOM 2208 C CA . LYS A 1 287 ? -10.304 14.078 -8.898 1.00 72.56 287 LYS A CA 1
ATOM 2209 C C . LYS A 1 287 ? -9.340 13.798 -10.069 1.00 72.56 287 LYS A C 1
ATOM 2211 O O . LYS A 1 287 ? -8.189 13.421 -9.898 1.00 72.56 287 LYS A O 1
ATOM 2216 N N . ARG A 1 288 ? -9.877 13.972 -11.286 1.00 70.94 288 ARG A N 1
ATOM 2217 C CA . ARG A 1 288 ? -9.415 13.507 -12.617 1.00 70.94 288 ARG A CA 1
ATOM 2218 C C . ARG A 1 288 ? -7.915 13.599 -12.970 1.00 70.94 288 ARG A C 1
ATOM 2220 O O . ARG A 1 288 ? -7.518 12.934 -13.921 1.00 70.94 288 ARG A O 1
ATOM 2227 N N . TRP A 1 289 ? -7.103 14.394 -12.277 1.00 88.88 289 TRP A N 1
ATOM 2228 C CA . TRP A 1 289 ? -5.724 14.705 -12.678 1.00 88.88 289 TRP A CA 1
ATOM 2229 C C . TRP A 1 289 ? -4.656 13.731 -12.157 1.00 88.88 289 TRP A C 1
ATOM 2231 O O . TRP A 1 289 ? -3.509 13.843 -12.573 1.00 88.88 289 TRP A O 1
ATOM 2241 N N . ALA A 1 290 ? -5.020 12.724 -11.355 1.00 90.31 290 ALA A N 1
ATOM 2242 C CA . ALA A 1 290 ? -4.098 11.754 -10.743 1.00 90.31 290 ALA A CA 1
ATOM 2243 C C . ALA A 1 290 ? -3.046 11.117 -11.689 1.00 90.31 290 ALA A C 1
ATOM 2245 O O . ALA A 1 290 ? -1.936 10.819 -11.247 1.00 90.31 290 ALA A O 1
ATOM 2246 N N . MET A 1 291 ? -3.355 10.917 -12.981 1.00 92.38 291 MET A N 1
ATOM 2247 C CA . MET A 1 291 ? -2.362 10.465 -13.977 1.00 92.38 291 MET A CA 1
ATOM 2248 C C . MET A 1 291 ? -1.324 11.552 -14.280 1.00 92.38 291 MET A C 1
ATOM 2250 O O . MET A 1 291 ? -0.130 11.284 -14.219 1.00 92.38 291 MET A O 1
ATOM 2254 N N . LEU A 1 292 ? -1.771 12.783 -14.556 1.00 93.00 292 LEU A N 1
ATOM 2255 C CA . LEU A 1 292 ? -0.894 13.924 -14.821 1.00 93.00 292 LEU A CA 1
ATOM 2256 C C . LEU A 1 292 ? -0.063 14.285 -13.584 1.00 93.00 292 LEU A C 1
ATOM 2258 O O . LEU A 1 292 ? 1.128 14.520 -13.718 1.00 93.00 292 LEU A O 1
ATOM 2262 N N . GLU A 1 293 ? -0.656 14.260 -12.388 1.00 91.12 293 GLU A N 1
ATOM 2263 C CA . GLU A 1 293 ? 0.061 14.436 -11.116 1.00 91.12 293 GLU A CA 1
ATOM 2264 C C . GLU A 1 293 ? 1.198 13.414 -10.968 1.00 91.12 293 GLU A C 1
ATOM 2266 O O . GLU A 1 293 ? 2.324 13.783 -10.646 1.00 91.12 293 GLU A O 1
ATOM 2271 N N . SER A 1 294 ? 0.924 12.139 -11.261 1.00 91.94 294 SER A N 1
ATOM 2272 C CA . SER A 1 294 ? 1.925 11.067 -11.174 1.00 91.94 294 SER A CA 1
ATOM 2273 C C . SER A 1 294 ? 2.998 11.182 -12.261 1.00 91.94 294 SER A C 1
ATOM 2275 O O . SER A 1 294 ? 4.164 10.912 -11.992 1.00 91.94 294 SER A O 1
ATOM 2277 N N . LEU A 1 295 ? 2.637 11.629 -13.470 1.00 93.81 295 LEU A N 1
ATOM 2278 C CA . LEU A 1 295 ? 3.597 11.886 -14.546 1.00 93.81 295 LEU A CA 1
ATOM 2279 C C . LEU A 1 295 ? 4.490 13.094 -14.227 1.00 93.81 295 LEU A C 1
ATOM 2281 O O . LEU A 1 295 ? 5.707 12.971 -14.310 1.00 93.81 295 LEU A O 1
ATOM 2285 N N . LEU A 1 296 ? 3.927 14.218 -13.776 1.00 93.62 296 LEU A N 1
ATOM 2286 C CA . LEU A 1 296 ? 4.690 15.385 -13.314 1.00 93.62 296 LEU A CA 1
ATOM 2287 C C . LEU A 1 296 ? 5.624 15.028 -12.150 1.00 93.62 296 LEU A C 1
ATOM 2289 O O . LEU A 1 296 ? 6.769 15.473 -12.126 1.00 93.62 296 LEU A O 1
ATOM 2293 N N . PHE A 1 297 ? 5.176 14.177 -11.226 1.00 91.06 297 PHE A N 1
ATOM 2294 C CA . PHE A 1 297 ? 6.020 13.684 -10.141 1.00 91.06 297 PHE A CA 1
ATOM 2295 C C . PHE A 1 297 ? 7.132 12.740 -10.635 1.00 91.06 297 PHE A C 1
ATOM 2297 O O . PHE A 1 297 ? 8.264 12.838 -10.171 1.00 91.06 297 PHE A O 1
ATOM 2304 N N . SER A 1 298 ? 6.859 11.889 -11.630 1.00 90.94 298 SER A N 1
ATOM 2305 C CA . SER A 1 298 ? 7.882 11.045 -12.267 1.00 90.94 298 SER A CA 1
ATOM 2306 C C . SER A 1 298 ? 8.915 11.860 -13.067 1.00 90.94 298 SER A C 1
ATOM 2308 O O . SER A 1 298 ? 10.101 11.544 -13.027 1.00 90.94 298 SER A O 1
ATOM 2310 N N . LEU A 1 299 ? 8.500 12.960 -13.710 1.00 93.38 299 LEU A N 1
ATOM 2311 C CA . LEU A 1 299 ? 9.396 13.926 -14.357 1.00 93.38 299 LEU A CA 1
ATOM 2312 C C . LEU A 1 299 ? 10.264 14.657 -13.319 1.00 93.38 299 LEU A C 1
ATOM 2314 O O . LEU A 1 299 ? 11.459 14.827 -13.543 1.00 93.38 299 LEU A O 1
ATOM 2318 N N . PHE A 1 300 ? 9.687 15.044 -12.174 1.00 91.94 300 PHE A N 1
ATOM 2319 C CA . PHE A 1 300 ? 10.430 15.631 -11.056 1.00 91.94 300 PHE A CA 1
ATOM 2320 C C . PHE A 1 300 ? 11.478 14.658 -10.498 1.00 91.94 300 PHE A C 1
ATOM 2322 O O . PHE A 1 300 ? 12.644 15.027 -10.417 1.00 91.94 300 PHE A O 1
ATOM 2329 N N . ILE A 1 301 ? 11.102 13.407 -10.198 1.00 88.88 301 ILE A N 1
ATOM 2330 C CA . ILE A 1 301 ? 12.051 12.374 -9.749 1.00 88.88 301 ILE A CA 1
ATOM 2331 C C . ILE A 1 301 ? 13.154 12.165 -10.787 1.00 88.88 301 ILE A C 1
ATOM 2333 O O . ILE A 1 301 ? 14.321 12.162 -10.414 1.00 88.88 301 ILE A O 1
ATOM 2337 N N . GLY A 1 302 ? 12.813 12.018 -12.071 1.00 87.56 302 GLY A N 1
ATOM 2338 C CA . GLY A 1 302 ? 13.798 11.832 -13.139 1.00 87.56 302 GLY A CA 1
ATOM 2339 C C . GLY A 1 302 ? 14.763 13.012 -13.283 1.00 87.56 302 GLY A C 1
ATOM 2340 O O . GLY A 1 302 ? 15.946 12.804 -13.535 1.00 87.56 302 GLY A O 1
ATOM 2341 N N . ALA A 1 303 ? 14.293 14.242 -13.054 1.00 89.62 303 ALA A N 1
ATOM 2342 C CA . ALA A 1 303 ? 15.147 15.425 -13.012 1.00 89.62 303 ALA A CA 1
ATOM 2343 C C . ALA A 1 303 ? 16.043 15.451 -11.760 1.00 89.62 303 ALA A C 1
ATOM 2345 O O . ALA A 1 303 ? 17.237 15.715 -11.877 1.00 89.62 303 ALA A O 1
ATOM 2346 N N . SER A 1 304 ? 15.504 15.144 -10.574 1.00 86.81 304 SER A N 1
ATOM 2347 C CA . SER A 1 304 ? 16.280 15.054 -9.329 1.00 86.81 304 SER A CA 1
ATOM 2348 C C . SER A 1 304 ? 17.361 13.976 -9.407 1.00 86.81 304 SER A C 1
ATOM 2350 O O . SER A 1 304 ? 18.521 14.272 -9.136 1.00 86.81 304 SER A O 1
ATOM 2352 N N . LEU A 1 305 ? 16.999 12.770 -9.860 1.00 83.69 305 LEU A N 1
ATOM 2353 C CA . LEU A 1 305 ? 17.903 11.640 -10.081 1.00 83.69 305 LEU A CA 1
ATOM 2354 C C . LEU A 1 305 ? 19.159 12.094 -10.831 1.00 83.69 305 LEU A C 1
ATOM 2356 O O . LEU A 1 305 ? 20.277 11.868 -10.378 1.00 83.69 305 LEU A O 1
ATOM 2360 N N . SER A 1 306 ? 18.972 12.806 -11.940 1.00 84.00 306 SER A N 1
ATOM 2361 C CA . SER A 1 306 ? 20.072 13.220 -12.803 1.00 84.00 306 SER A CA 1
ATOM 2362 C C . SER A 1 306 ? 20.817 14.476 -12.359 1.00 84.00 306 SER A C 1
ATOM 2364 O O . SER A 1 306 ? 21.987 14.617 -12.704 1.00 84.00 306 SER A O 1
ATOM 2366 N N . LEU A 1 307 ? 20.175 15.383 -11.617 1.00 85.00 307 LEU A N 1
ATOM 2367 C CA . LEU A 1 307 ? 20.831 16.569 -11.051 1.00 85.00 307 LEU A CA 1
ATOM 2368 C C . LEU A 1 307 ? 21.682 16.240 -9.817 1.00 85.00 307 LEU A C 1
ATOM 2370 O O . LEU A 1 307 ? 22.667 16.933 -9.572 1.00 85.00 307 LEU A O 1
ATOM 2374 N N . PHE A 1 308 ? 21.305 15.212 -9.048 1.00 82.56 308 PHE A N 1
ATOM 2375 C CA . PHE A 1 308 ? 21.965 14.846 -7.789 1.00 82.56 308 PHE A CA 1
ATOM 2376 C C . PHE A 1 308 ? 22.791 13.554 -7.860 1.00 82.56 308 PHE A C 1
ATOM 2378 O O . PHE A 1 308 ? 23.647 13.341 -7.001 1.00 82.56 308 PHE A O 1
ATOM 2385 N N . SER A 1 309 ? 22.640 12.723 -8.898 1.00 73.81 309 SER A N 1
ATOM 2386 C CA . SER A 1 309 ? 23.688 11.751 -9.232 1.00 73.81 309 SER A CA 1
ATOM 2387 C C . SER A 1 309 ? 24.963 12.492 -9.654 1.00 73.81 309 SER A C 1
ATOM 2389 O O . SER A 1 309 ? 24.911 13.436 -10.441 1.00 73.81 309 SER A O 1
ATOM 2391 N N . LEU A 1 310 ? 26.130 12.029 -9.202 1.00 63.16 310 LEU A N 1
ATOM 2392 C CA . LEU A 1 310 ? 27.422 12.676 -9.481 1.00 63.16 310 LEU A CA 1
ATOM 2393 C C . LEU A 1 310 ? 27.897 12.540 -10.951 1.00 63.16 310 LEU A C 1
ATOM 2395 O O . LEU A 1 310 ? 29.005 12.948 -11.286 1.00 63.16 310 LEU A O 1
ATOM 2399 N N . ARG A 1 311 ? 27.065 11.990 -11.848 1.00 68.56 311 ARG A N 1
ATOM 2400 C CA . ARG A 1 311 ? 27.330 11.778 -13.286 1.00 68.56 311 ARG A CA 1
ATOM 2401 C C . ARG A 1 311 ? 26.887 12.986 -14.129 1.00 68.56 311 ARG A C 1
ATOM 2403 O O . ARG A 1 311 ? 26.193 12.837 -15.131 1.00 68.56 311 ARG A O 1
ATOM 2410 N N . GLY A 1 312 ? 27.229 14.191 -13.671 1.00 56.91 312 GLY A N 1
ATOM 2411 C CA . GLY A 1 312 ? 26.636 15.448 -14.136 1.00 56.91 312 GLY A CA 1
ATOM 2412 C C . GLY A 1 312 ? 26.763 15.696 -15.645 1.00 56.91 312 GLY A C 1
ATOM 2413 O O . GLY A 1 312 ? 27.856 15.925 -16.156 1.00 56.91 312 GLY A O 1
ATOM 2414 N N . GLY A 1 313 ? 25.626 15.725 -16.346 1.00 79.56 313 GLY A N 1
ATOM 2415 C CA . GLY A 1 313 ? 25.547 16.032 -17.775 1.00 79.56 313 GLY A CA 1
ATOM 2416 C C . GLY A 1 313 ? 24.105 16.213 -18.259 1.00 79.56 313 GLY A C 1
ATOM 2417 O O . GLY A 1 313 ? 23.171 15.615 -17.722 1.00 79.56 313 GLY A O 1
ATOM 2418 N N . THR A 1 314 ? 23.904 17.031 -19.295 1.00 83.12 314 THR A N 1
ATOM 2419 C CA . THR A 1 314 ? 22.575 17.289 -19.887 1.00 83.12 314 THR A CA 1
ATOM 2420 C C . THR A 1 314 ? 21.960 16.042 -20.526 1.00 83.12 314 THR A C 1
ATOM 2422 O O . THR A 1 314 ? 20.746 15.858 -20.473 1.00 83.12 314 THR A O 1
ATOM 2425 N N . GLU A 1 315 ? 22.786 15.149 -21.069 1.00 80.69 315 GLU A N 1
ATOM 2426 C CA . GLU A 1 315 ? 22.359 13.854 -21.609 1.00 80.69 315 GLU A CA 1
ATOM 2427 C C . GLU A 1 315 ? 21.811 12.938 -20.506 1.00 80.69 315 GLU A C 1
ATOM 2429 O O . GLU A 1 315 ? 20.752 12.326 -20.670 1.00 80.69 315 GLU A O 1
ATOM 2434 N N . PHE A 1 316 ? 22.465 12.910 -19.338 1.00 81.06 316 PHE A N 1
ATOM 2435 C CA . PHE A 1 316 ? 21.980 12.158 -18.182 1.00 81.06 316 PHE A CA 1
ATOM 2436 C C . PHE A 1 316 ? 20.690 12.774 -17.611 1.00 81.06 316 PHE A C 1
ATOM 2438 O O . PHE A 1 316 ? 19.795 12.037 -17.197 1.00 81.06 316 PHE A O 1
ATOM 2445 N N . LEU A 1 317 ? 20.526 14.104 -17.669 1.00 85.31 317 LEU A N 1
ATOM 2446 C CA . LEU A 1 317 ? 19.271 14.790 -17.323 1.00 85.31 317 LEU A CA 1
ATOM 2447 C C . LEU A 1 317 ? 18.102 14.366 -18.216 1.00 85.31 317 LEU A C 1
ATOM 2449 O O . LEU A 1 317 ? 17.057 13.962 -17.705 1.00 85.31 317 LEU A O 1
ATOM 2453 N N . LEU A 1 318 ? 18.281 14.393 -19.537 1.00 87.81 318 LEU A N 1
ATOM 2454 C CA . LEU A 1 318 ? 17.253 13.917 -20.465 1.00 87.81 318 LEU A CA 1
ATOM 2455 C C . LEU A 1 318 ? 16.976 12.417 -20.281 1.00 87.81 318 LEU A C 1
ATOM 2457 O O . LEU A 1 318 ? 15.820 12.004 -20.342 1.00 87.81 318 LEU A O 1
ATOM 2461 N N . THR A 1 319 ? 18.006 11.621 -19.979 1.00 85.81 319 THR A N 1
ATOM 2462 C CA . THR A 1 319 ? 17.886 10.178 -19.722 1.00 85.81 319 THR A CA 1
ATOM 2463 C C . THR A 1 319 ? 17.050 9.877 -18.482 1.00 85.81 319 THR A C 1
ATOM 2465 O O . THR A 1 319 ? 16.072 9.144 -18.592 1.00 85.81 319 THR A O 1
ATOM 2468 N N . GLY A 1 320 ? 17.373 10.444 -17.315 1.00 86.12 320 GLY A N 1
ATOM 2469 C CA . GLY A 1 320 ? 16.630 10.180 -16.074 1.00 86.12 320 GLY A CA 1
ATOM 2470 C C . GLY A 1 320 ? 15.162 10.597 -16.176 1.00 86.12 320 GLY A C 1
ATOM 2471 O O . GLY A 1 320 ? 14.268 9.835 -15.805 1.00 86.12 320 GLY A O 1
ATOM 2472 N N . ILE A 1 321 ? 14.898 11.758 -16.783 1.00 89.81 321 ILE A N 1
ATOM 2473 C CA . ILE A 1 321 ? 13.542 12.232 -17.092 1.00 89.81 321 ILE A CA 1
ATOM 2474 C C . ILE A 1 321 ? 12.813 11.243 -18.021 1.00 89.81 321 ILE A C 1
ATOM 2476 O O . ILE A 1 321 ? 11.697 10.821 -17.707 1.00 89.81 321 ILE A O 1
ATOM 2480 N N . ALA A 1 322 ? 13.434 10.837 -19.134 1.00 90.75 322 ALA A N 1
ATOM 2481 C CA . ALA A 1 322 ? 12.827 9.933 -20.114 1.00 90.75 322 ALA A CA 1
ATOM 2482 C C . ALA A 1 322 ? 12.607 8.510 -19.571 1.00 90.75 322 ALA A C 1
ATOM 2484 O O . ALA A 1 322 ? 11.577 7.905 -19.860 1.00 90.75 322 ALA A O 1
ATOM 2485 N N . VAL A 1 323 ? 13.525 7.988 -18.755 1.00 89.06 323 VAL A N 1
ATOM 2486 C CA . VAL A 1 323 ? 13.422 6.671 -18.111 1.00 89.06 323 VAL A CA 1
ATOM 2487 C C . VAL A 1 323 ? 12.296 6.663 -17.082 1.00 89.06 323 VAL A C 1
ATOM 2489 O O . VAL A 1 323 ? 11.375 5.854 -17.190 1.00 89.06 323 VAL A O 1
ATOM 2492 N N . VAL A 1 324 ? 12.333 7.564 -16.096 1.00 91.25 324 VAL A N 1
ATOM 2493 C CA . VAL A 1 324 ? 11.407 7.522 -14.953 1.00 91.25 324 VAL A CA 1
ATOM 2494 C C . VAL A 1 324 ? 9.976 7.834 -15.404 1.00 91.25 324 VAL A C 1
ATOM 2496 O O . VAL A 1 324 ? 9.039 7.108 -15.047 1.00 91.25 324 VAL A O 1
ATOM 2499 N N . ALA A 1 325 ? 9.791 8.846 -16.258 1.00 93.56 325 ALA A N 1
ATOM 2500 C CA . ALA A 1 325 ? 8.479 9.158 -16.820 1.00 93.56 325 ALA A CA 1
ATOM 2501 C C . ALA A 1 325 ? 8.047 8.174 -17.918 1.00 93.56 325 ALA A C 1
ATOM 2503 O O . ALA A 1 325 ? 6.865 7.842 -17.993 1.00 93.56 325 ALA A O 1
ATOM 2504 N N . GLY A 1 326 ? 8.974 7.650 -18.727 1.00 94.56 326 GLY A N 1
ATOM 2505 C CA . GLY A 1 326 ? 8.686 6.666 -19.774 1.00 94.56 326 GLY A CA 1
ATOM 2506 C C . GLY A 1 326 ? 8.227 5.322 -19.214 1.00 94.56 326 GLY A C 1
ATOM 2507 O O . GLY A 1 326 ? 7.190 4.814 -19.635 1.00 94.56 326 GLY A O 1
ATOM 2508 N N . ILE A 1 327 ? 8.918 4.784 -18.204 1.00 93.62 327 ILE A N 1
ATOM 2509 C CA . ILE A 1 327 ? 8.498 3.573 -17.475 1.00 93.62 327 ILE A CA 1
ATOM 2510 C C . ILE A 1 327 ? 7.133 3.799 -16.812 1.00 93.62 327 ILE A C 1
ATOM 2512 O O . ILE A 1 327 ? 6.250 2.945 -16.905 1.00 93.62 327 ILE A O 1
ATOM 2516 N N . THR A 1 328 ? 6.926 4.962 -16.187 1.00 94.75 328 THR A N 1
ATOM 2517 C CA . THR A 1 328 ? 5.647 5.319 -15.553 1.00 94.75 328 THR A CA 1
ATOM 2518 C C . THR A 1 328 ? 4.506 5.382 -16.578 1.00 94.75 328 THR A C 1
ATOM 2520 O O . THR A 1 328 ? 3.458 4.764 -16.371 1.00 94.75 328 THR A O 1
ATOM 2523 N N . ALA A 1 329 ? 4.712 6.055 -17.713 1.00 96.50 329 ALA A N 1
ATOM 2524 C CA . ALA A 1 329 ? 3.733 6.176 -18.790 1.00 96.50 329 ALA A CA 1
ATOM 2525 C C . ALA A 1 329 ? 3.450 4.835 -19.491 1.00 96.50 329 ALA A C 1
ATOM 2527 O O . ALA A 1 329 ? 2.290 4.526 -19.758 1.00 96.50 329 ALA A O 1
ATOM 2528 N N . LEU A 1 330 ? 4.474 4.011 -19.738 1.00 96.44 330 LEU A N 1
ATOM 2529 C CA . LEU A 1 330 ? 4.334 2.675 -20.326 1.00 96.44 330 LEU A CA 1
ATOM 2530 C C . LEU A 1 330 ? 3.503 1.758 -19.420 1.00 96.44 330 LEU A C 1
ATOM 2532 O O . LEU A 1 330 ? 2.547 1.130 -19.881 1.00 96.44 330 LEU A O 1
ATOM 2536 N N . ARG A 1 331 ? 3.811 1.737 -18.117 1.00 95.94 331 ARG A N 1
ATOM 2537 C CA . ARG A 1 331 ? 3.054 0.968 -17.118 1.00 95.94 331 ARG A CA 1
ATOM 2538 C C . ARG A 1 331 ? 1.596 1.429 -17.054 1.00 95.94 331 ARG A C 1
ATOM 2540 O O . ARG A 1 331 ? 0.707 0.581 -17.060 1.00 95.94 331 ARG A O 1
ATOM 2547 N N . MET A 1 332 ? 1.324 2.739 -17.094 1.00 96.38 332 MET A N 1
ATOM 2548 C CA . MET A 1 332 ? -0.048 3.263 -17.216 1.00 96.38 332 MET A CA 1
ATOM 2549 C C . MET A 1 332 ? -0.734 2.802 -18.514 1.00 96.38 332 MET A C 1
ATOM 2551 O O . MET A 1 332 ? -1.856 2.297 -18.469 1.00 96.38 332 MET A O 1
ATOM 2555 N N . ALA A 1 333 ? -0.076 2.954 -19.666 1.00 97.81 333 ALA A N 1
ATOM 2556 C CA . ALA A 1 333 ? -0.650 2.653 -20.976 1.00 97.81 333 ALA A CA 1
ATOM 2557 C C . ALA A 1 333 ? -1.019 1.169 -21.138 1.00 97.81 333 ALA A C 1
ATOM 2559 O O . ALA A 1 333 ? -2.066 0.859 -21.704 1.00 97.81 333 ALA A O 1
ATOM 2560 N N . LEU A 1 334 ? -0.197 0.259 -20.604 1.00 97.81 334 LEU A N 1
ATOM 2561 C CA . LEU A 1 334 ? -0.430 -1.185 -20.675 1.00 97.81 334 LEU A CA 1
ATOM 2562 C C . LEU A 1 334 ? -1.382 -1.699 -19.580 1.00 97.81 334 LEU A C 1
ATOM 2564 O O . LEU A 1 334 ? -2.170 -2.611 -19.835 1.00 97.81 334 LEU A O 1
ATOM 2568 N N . ALA A 1 335 ? -1.379 -1.098 -18.384 1.00 97.50 335 ALA A N 1
ATOM 2569 C CA . ALA A 1 335 ? -2.326 -1.439 -17.319 1.00 97.50 335 ALA A CA 1
ATOM 2570 C C . ALA A 1 335 ? -3.763 -0.975 -17.628 1.00 97.50 335 ALA A C 1
ATOM 2572 O O . ALA A 1 335 ? -4.724 -1.669 -17.280 1.00 97.50 335 ALA A O 1
ATOM 2573 N N . TYR A 1 336 ? -3.924 0.172 -18.301 1.00 97.88 336 TYR A N 1
ATOM 2574 C CA . TYR A 1 336 ? -5.230 0.767 -18.603 1.00 97.88 336 TYR A CA 1
ATOM 2575 C C . TYR A 1 336 ? -6.218 -0.174 -19.319 1.00 97.88 336 TYR A C 1
ATOM 2577 O O . TYR A 1 336 ? -7.311 -0.361 -18.779 1.00 97.88 336 TYR A O 1
ATOM 2585 N N . PRO A 1 337 ? -5.905 -0.792 -20.481 1.00 98.31 337 PRO A N 1
ATOM 2586 C CA . PRO A 1 337 ? -6.853 -1.664 -21.174 1.00 98.31 337 PRO A CA 1
ATOM 2587 C C . PRO A 1 337 ? -7.246 -2.875 -20.321 1.00 98.31 337 PRO A C 1
ATOM 2589 O O . PRO A 1 337 ? -8.421 -3.232 -20.287 1.00 98.31 337 PRO A O 1
ATOM 2592 N N . ILE A 1 338 ? -6.297 -3.451 -19.572 1.00 98.00 338 ILE A N 1
ATOM 2593 C CA . ILE A 1 338 ? -6.543 -4.599 -18.693 1.00 98.00 338 ILE A CA 1
ATOM 2594 C C . ILE A 1 338 ? -7.522 -4.235 -17.573 1.00 98.00 338 ILE A C 1
ATOM 2596 O O . ILE A 1 338 ? -8.503 -4.945 -17.352 1.00 98.00 338 ILE A O 1
ATOM 2600 N N . ALA A 1 339 ? -7.308 -3.104 -16.901 1.00 97.00 339 ALA A N 1
ATOM 2601 C CA . ALA A 1 339 ? -8.217 -2.619 -15.869 1.00 97.00 339 ALA A CA 1
ATOM 2602 C C . ALA A 1 339 ? -9.583 -2.209 -16.449 1.00 97.00 339 ALA A C 1
ATOM 2604 O O . ALA A 1 339 ? -10.625 -2.457 -15.839 1.00 97.00 339 ALA A O 1
ATOM 2605 N N . ARG A 1 340 ? -9.602 -1.633 -17.658 1.00 97.50 340 ARG A N 1
ATOM 2606 C CA . ARG A 1 340 ? -10.819 -1.188 -18.351 1.00 97.50 340 ARG A CA 1
ATOM 2607 C C . ARG A 1 340 ? -11.760 -2.341 -18.726 1.00 97.50 340 ARG A C 1
ATOM 2609 O O . ARG A 1 340 ? -12.951 -2.071 -18.898 1.00 97.50 340 ARG A O 1
ATOM 2616 N N . MET A 1 341 ? -11.277 -3.590 -18.781 1.00 97.12 341 MET A N 1
ATOM 2617 C CA . MET A 1 341 ? -12.112 -4.792 -18.949 1.00 97.12 341 MET A CA 1
ATOM 2618 C C . MET A 1 341 ? -13.085 -5.031 -17.782 1.00 97.12 341 MET A C 1
ATOM 2620 O O . MET A 1 341 ? -14.134 -5.626 -18.001 1.00 97.12 341 MET A O 1
ATOM 2624 N N . TYR A 1 342 ? -12.784 -4.546 -16.569 1.00 95.56 342 TYR A N 1
ATOM 2625 C CA . TYR A 1 342 ? -13.728 -4.597 -15.443 1.00 95.56 342 TYR A CA 1
ATOM 2626 C C . TYR A 1 342 ? -14.943 -3.685 -15.671 1.00 95.56 342 TYR A C 1
ATOM 2628 O O . TYR A 1 342 ? -16.078 -4.049 -15.380 1.00 95.56 342 TYR A O 1
ATOM 2636 N N . GLY A 1 343 ? -14.698 -2.475 -16.176 1.00 96.38 343 GLY A N 1
ATOM 2637 C CA . GLY A 1 343 ? -15.691 -1.409 -16.246 1.00 96.38 343 GLY A CA 1
ATOM 2638 C C . GLY A 1 343 ? -15.034 -0.029 -16.324 1.00 96.38 343 GLY A C 1
ATOM 2639 O O . GLY A 1 343 ? -13.857 0.080 -16.679 1.00 96.38 343 GLY A O 1
ATOM 2640 N N . PRO A 1 344 ? -15.768 1.056 -16.023 1.00 96.19 344 PRO A N 1
ATOM 2641 C CA . PRO A 1 344 ? -15.192 2.391 -15.913 1.00 96.19 344 PRO A CA 1
ATOM 2642 C C . PRO A 1 344 ? -14.158 2.443 -14.779 1.00 96.19 344 PRO A C 1
ATOM 2644 O O . PRO A 1 344 ? -14.492 2.236 -13.613 1.00 96.19 344 PRO A O 1
ATOM 2647 N N . VAL A 1 345 ? -12.909 2.759 -15.119 1.00 95.94 345 VAL A N 1
ATOM 2648 C CA . VAL A 1 345 ? -11.795 2.874 -14.166 1.00 95.94 345 VAL A CA 1
ATOM 2649 C C . VAL A 1 345 ? -11.295 4.311 -14.037 1.00 95.94 345 VAL A C 1
ATOM 2651 O O . VAL A 1 345 ? -11.526 5.156 -14.906 1.00 95.94 345 VAL A O 1
ATOM 2654 N N . ARG A 1 346 ? -10.589 4.573 -12.940 1.00 94.81 346 ARG A N 1
ATOM 2655 C CA . ARG A 1 346 ? -9.823 5.793 -12.655 1.00 94.81 346 ARG A CA 1
ATOM 2656 C C . ARG A 1 346 ? -8.411 5.395 -12.236 1.00 94.81 346 ARG A C 1
ATOM 2658 O O . ARG A 1 346 ? -8.213 4.303 -11.707 1.00 94.81 346 ARG A O 1
ATOM 2665 N N . PHE A 1 347 ? -7.439 6.273 -12.446 1.00 94.94 347 PHE A N 1
ATOM 2666 C CA . PHE A 1 347 ? -6.094 6.043 -11.931 1.00 94.94 347 PHE A CA 1
ATOM 2667 C C . PHE A 1 347 ? -6.020 6.404 -10.447 1.00 94.94 347 PHE A C 1
ATOM 2669 O O . PHE A 1 347 ? -6.478 7.474 -10.040 1.00 94.94 347 PHE A O 1
ATOM 2676 N N . ASN A 1 348 ? -5.429 5.521 -9.653 1.00 92.88 348 ASN A N 1
ATOM 2677 C CA . ASN A 1 348 ? -5.025 5.787 -8.288 1.00 92.88 348 ASN A CA 1
ATOM 2678 C C . ASN A 1 348 ? -3.541 6.165 -8.273 1.00 92.88 348 ASN A C 1
ATOM 2680 O O . ASN A 1 348 ? -2.692 5.305 -8.492 1.00 92.88 348 ASN A O 1
ATOM 2684 N N . ARG A 1 349 ? -3.238 7.442 -8.017 1.00 91.56 349 ARG A N 1
ATOM 2685 C CA . ARG A 1 349 ? -1.868 7.910 -7.744 1.00 91.56 349 ARG A CA 1
ATOM 2686 C C . ARG A 1 349 ? -1.324 7.246 -6.462 1.00 91.56 349 ARG A C 1
ATOM 2688 O O . ARG A 1 349 ? -2.128 7.007 -5.556 1.00 91.56 349 ARG A O 1
ATOM 2695 N N . PRO A 1 350 ? -0.009 6.993 -6.350 1.00 88.81 350 PRO A N 1
ATOM 2696 C CA . PRO A 1 350 ? 0.585 6.530 -5.102 1.00 88.81 350 PRO A CA 1
ATOM 2697 C C . PRO A 1 350 ? 0.538 7.640 -4.036 1.00 88.81 350 PRO A C 1
ATOM 2699 O O . PRO A 1 350 ? 0.524 8.836 -4.348 1.00 88.81 350 PRO A O 1
ATOM 2702 N N . GLU A 1 351 ? 0.500 7.241 -2.765 1.00 87.94 351 GLU A N 1
ATOM 2703 C CA . GLU A 1 351 ? 0.550 8.151 -1.613 1.00 87.94 351 GLU A CA 1
ATOM 2704 C C . GLU A 1 351 ? 1.723 7.771 -0.703 1.00 87.94 351 GLU A C 1
ATOM 2706 O O . GLU A 1 351 ? 2.710 8.507 -0.652 1.00 87.94 351 GLU A O 1
ATOM 2711 N N . GLY A 1 352 ? 1.684 6.595 -0.079 1.00 88.38 352 GLY A N 1
ATOM 2712 C CA . GLY A 1 352 ? 2.793 6.045 0.700 1.00 88.38 352 GLY A CA 1
ATOM 2713 C C . GLY A 1 352 ? 4.020 5.697 -0.150 1.00 88.38 352 GLY A C 1
ATOM 2714 O O . GLY A 1 352 ? 3.898 5.184 -1.264 1.00 88.38 352 GLY A O 1
ATOM 2715 N N . GLY A 1 353 ? 5.211 6.016 0.361 1.00 88.81 353 GLY A N 1
ATOM 2716 C CA . GLY A 1 353 ? 6.496 5.906 -0.342 1.00 88.81 353 GLY A CA 1
ATOM 2717 C C . GLY A 1 353 ? 6.792 7.065 -1.305 1.00 88.81 353 GLY A C 1
ATOM 2718 O O . GLY A 1 353 ? 7.949 7.298 -1.643 1.00 88.81 353 GLY A O 1
ATOM 2719 N N . THR A 1 354 ? 5.784 7.840 -1.724 1.00 88.38 354 THR A N 1
ATOM 2720 C CA . THR A 1 354 ? 5.936 8.943 -2.700 1.00 88.38 354 THR A CA 1
ATOM 2721 C C . THR A 1 354 ? 6.953 9.977 -2.213 1.00 88.38 354 THR A C 1
ATOM 2723 O O . THR A 1 354 ? 7.878 10.341 -2.933 1.00 88.38 354 THR A O 1
ATOM 2726 N N . LEU A 1 355 ? 6.844 10.397 -0.948 1.00 89.12 355 LEU A N 1
ATOM 2727 C CA . LEU A 1 355 ? 7.791 11.334 -0.341 1.00 89.12 355 LEU A CA 1
ATOM 2728 C C . LEU A 1 355 ? 9.181 10.711 -0.123 1.00 89.12 355 LEU A C 1
ATOM 2730 O O . LEU A 1 355 ? 10.178 11.411 -0.278 1.00 89.12 355 LEU A O 1
ATOM 2734 N N . LEU A 1 356 ? 9.262 9.403 0.160 1.00 90.44 356 LEU A N 1
ATOM 2735 C CA . LEU A 1 356 ? 10.540 8.690 0.257 1.00 90.44 356 LEU A CA 1
ATOM 2736 C C . LEU A 1 356 ? 11.268 8.721 -1.092 1.00 90.44 356 LEU A C 1
ATOM 2738 O O . LEU A 1 356 ? 12.454 9.028 -1.129 1.00 90.44 356 LEU A O 1
ATOM 2742 N N . SER A 1 357 ? 10.555 8.520 -2.205 1.00 90.31 357 SER A N 1
ATOM 2743 C CA . SER A 1 357 ? 11.139 8.649 -3.545 1.00 90.31 357 SER A CA 1
ATOM 2744 C C . SER A 1 357 ? 11.663 10.053 -3.847 1.00 90.31 357 SER A C 1
ATOM 2746 O O . SER A 1 357 ? 12.667 10.168 -4.543 1.00 90.31 357 SER A O 1
ATOM 2748 N N . ALA A 1 358 ? 11.006 11.113 -3.366 1.00 89.50 358 ALA A N 1
ATOM 2749 C CA . ALA A 1 358 ? 11.515 12.475 -3.536 1.00 89.50 358 ALA A CA 1
ATOM 2750 C C . ALA A 1 358 ? 12.788 12.703 -2.707 1.00 89.50 358 ALA A C 1
ATOM 2752 O O . ALA A 1 358 ? 13.765 13.235 -3.224 1.00 89.50 358 ALA A O 1
ATOM 2753 N N . ILE A 1 359 ? 12.799 12.264 -1.443 1.00 90.81 359 ILE A N 1
ATOM 2754 C CA . ILE A 1 359 ? 13.971 12.381 -0.564 1.00 90.81 359 ILE A CA 1
ATOM 2755 C C . ILE A 1 359 ? 15.154 11.598 -1.140 1.00 90.81 359 ILE A C 1
ATOM 2757 O O . ILE A 1 359 ? 16.243 12.152 -1.246 1.00 90.81 359 ILE A O 1
ATOM 2761 N N . LEU A 1 360 ? 14.953 10.348 -1.567 1.00 89.31 360 LEU A N 1
ATOM 2762 C CA . LEU A 1 360 ? 16.034 9.518 -2.104 1.00 89.31 360 LEU A CA 1
ATOM 2763 C C . LEU A 1 360 ? 16.579 10.038 -3.448 1.00 89.31 360 LEU A C 1
ATOM 2765 O O . LEU A 1 360 ? 17.794 10.013 -3.658 1.00 89.31 360 LEU A O 1
ATOM 2769 N N . ALA A 1 361 ? 15.722 10.599 -4.308 1.00 88.12 361 ALA A N 1
ATOM 2770 C CA . ALA A 1 361 ? 16.155 11.191 -5.575 1.00 88.12 361 ALA A CA 1
ATOM 2771 C C . ALA A 1 361 ? 16.923 12.510 -5.387 1.00 88.12 361 ALA A C 1
ATOM 2773 O O . ALA A 1 361 ? 17.825 12.798 -6.167 1.00 88.12 361 ALA A O 1
ATOM 2774 N N . LEU A 1 362 ? 16.590 13.298 -4.357 1.00 89.12 362 LEU A N 1
ATOM 2775 C CA . LEU A 1 362 ? 17.273 14.557 -4.031 1.00 89.12 362 LEU A CA 1
ATOM 2776 C C . LEU A 1 362 ? 18.564 14.356 -3.219 1.00 89.12 362 LEU A C 1
ATOM 2778 O O . LEU A 1 362 ? 19.530 15.077 -3.437 1.00 89.12 362 LEU A O 1
ATOM 2782 N N . ALA A 1 363 ? 18.580 13.419 -2.268 1.00 88.75 363 ALA A N 1
ATOM 2783 C CA . ALA A 1 363 ? 19.684 13.259 -1.316 1.00 88.75 363 ALA A CA 1
ATOM 2784 C C . ALA A 1 363 ? 20.764 12.265 -1.771 1.00 88.75 363 ALA A C 1
ATOM 2786 O O . ALA A 1 363 ? 21.923 12.420 -1.394 1.00 88.75 363 ALA A O 1
ATOM 2787 N N . PHE A 1 364 ? 20.399 11.252 -2.567 1.00 84.69 364 PHE A N 1
ATOM 2788 C CA . PHE A 1 364 ? 21.306 10.167 -2.967 1.00 84.69 364 PHE A CA 1
ATOM 2789 C C . PHE A 1 364 ? 21.328 9.908 -4.482 1.00 84.69 364 PHE A C 1
ATOM 2791 O O . PHE A 1 364 ? 22.023 8.999 -4.929 1.00 84.69 364 PHE A O 1
ATOM 2798 N N . GLY A 1 365 ? 20.553 10.656 -5.278 1.00 83.38 365 GLY A N 1
ATOM 2799 C CA . GLY A 1 365 ? 20.446 10.423 -6.720 1.00 83.38 365 GLY A CA 1
ATOM 2800 C C . GLY A 1 365 ? 19.907 9.030 -7.070 1.00 83.38 365 GLY A C 1
ATOM 2801 O O . GLY A 1 365 ? 20.356 8.442 -8.050 1.00 83.38 365 GLY A O 1
ATOM 2802 N N . THR A 1 366 ? 18.968 8.485 -6.279 1.00 84.44 366 THR A N 1
ATOM 2803 C CA . THR A 1 366 ? 18.365 7.154 -6.504 1.00 84.44 366 THR A CA 1
ATOM 2804 C C . THR A 1 366 ? 16.831 7.181 -6.493 1.00 84.44 366 THR A C 1
ATOM 2806 O O . THR A 1 366 ? 16.215 8.019 -5.836 1.00 84.44 366 THR A O 1
ATOM 2809 N N . TRP A 1 367 ? 16.185 6.274 -7.231 1.00 85.75 367 TRP A N 1
ATOM 2810 C CA . TRP A 1 367 ? 14.727 6.242 -7.403 1.00 85.75 367 TRP A CA 1
ATOM 2811 C C . TRP A 1 367 ? 14.074 5.154 -6.542 1.00 85.75 367 TRP A C 1
ATOM 2813 O O . TRP A 1 367 ? 14.343 3.969 -6.723 1.00 85.75 367 TRP A O 1
ATOM 2823 N N . TRP A 1 368 ? 13.138 5.541 -5.664 1.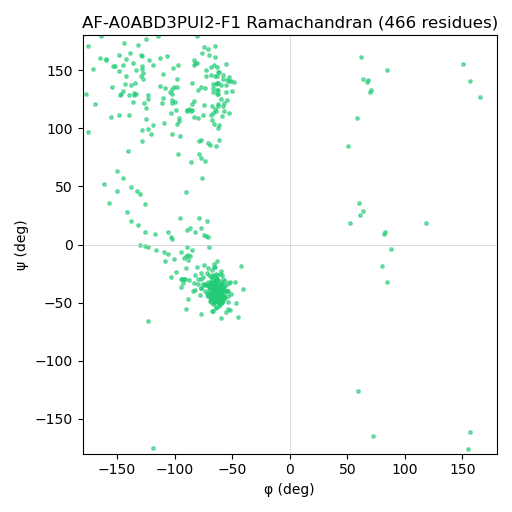00 87.69 368 TRP A N 1
ATOM 2824 C CA . TRP A 1 368 ? 12.239 4.578 -5.025 1.00 87.69 368 TRP A CA 1
ATOM 2825 C C . TRP A 1 368 ? 10.986 4.329 -5.884 1.00 87.69 368 TRP A C 1
ATOM 2827 O O . TRP A 1 368 ? 10.186 5.253 -6.080 1.00 87.69 368 TRP A O 1
ATOM 2837 N N . PRO A 1 369 ? 10.752 3.104 -6.389 1.00 84.56 369 PRO A N 1
ATOM 2838 C CA . PRO A 1 369 ? 9.631 2.838 -7.282 1.00 84.56 369 PRO A CA 1
ATOM 2839 C C . PRO A 1 369 ? 8.292 3.053 -6.575 1.00 84.56 369 PRO A C 1
ATOM 2841 O O . PRO A 1 369 ? 7.921 2.331 -5.653 1.00 84.56 369 PRO A O 1
ATOM 2844 N N . THR A 1 370 ? 7.537 4.044 -7.041 1.00 87.00 370 THR A N 1
ATOM 2845 C CA . THR A 1 370 ? 6.194 4.359 -6.547 1.00 87.00 370 THR A CA 1
ATOM 2846 C C . THR A 1 370 ? 5.236 4.449 -7.721 1.00 87.00 370 THR A C 1
ATOM 2848 O O . THR A 1 370 ? 5.171 5.441 -8.442 1.00 87.00 370 THR A O 1
ATOM 2851 N N . PHE A 1 371 ? 4.500 3.361 -7.944 1.00 90.75 371 PHE A N 1
ATOM 2852 C CA . PHE A 1 371 ? 3.615 3.220 -9.093 1.00 90.75 371 PHE A CA 1
ATOM 2853 C C . PHE A 1 371 ? 2.153 3.227 -8.664 1.00 90.75 371 PHE A C 1
ATOM 2855 O O . PHE A 1 371 ? 1.703 2.372 -7.904 1.00 90.75 371 PHE A O 1
ATOM 2862 N N . GLY A 1 372 ? 1.400 4.176 -9.215 1.00 92.69 372 GLY A N 1
ATOM 2863 C CA . GLY A 1 372 ? -0.054 4.116 -9.192 1.00 92.69 372 GLY A CA 1
ATOM 2864 C C . GLY A 1 372 ? -0.599 3.025 -10.121 1.00 92.69 372 GLY A C 1
ATOM 2865 O O . GLY A 1 372 ? 0.118 2.470 -10.954 1.00 92.69 372 GLY A O 1
ATOM 2866 N N . PHE A 1 373 ? -1.887 2.733 -9.989 1.00 95.12 373 PHE A N 1
ATOM 2867 C CA . PHE A 1 373 ? -2.585 1.658 -10.701 1.00 95.12 373 PHE A CA 1
ATOM 2868 C C . PHE A 1 373 ? -4.042 2.053 -10.943 1.00 95.12 373 PHE A C 1
ATOM 2870 O O . PHE A 1 373 ? -4.563 2.979 -10.320 1.00 95.12 373 PHE A O 1
ATOM 2877 N N . PHE A 1 374 ? -4.731 1.370 -11.848 1.00 95.94 374 PHE A N 1
ATOM 2878 C CA . PHE A 1 374 ? -6.141 1.640 -12.109 1.00 95.94 374 PHE A CA 1
ATOM 2879 C C . PHE A 1 374 ? -7.039 0.884 -11.130 1.00 95.94 374 PHE A C 1
ATOM 2881 O O . PHE A 1 374 ? -6.821 -0.293 -10.845 1.00 95.94 374 PHE A O 1
ATOM 2888 N N . VAL A 1 375 ? -8.081 1.566 -10.661 1.00 94.88 375 VAL A N 1
ATOM 2889 C CA . VAL A 1 375 ? -9.131 1.050 -9.770 1.00 94.88 375 VAL A CA 1
ATOM 2890 C C . VAL A 1 375 ? -10.512 1.363 -10.356 1.00 94.88 375 VAL A C 1
ATOM 2892 O O . VAL A 1 375 ? -10.619 2.253 -11.212 1.00 94.88 375 VAL A O 1
ATOM 2895 N N . PRO A 1 376 ? -11.589 0.691 -9.912 1.00 95.25 376 PRO A N 1
ATOM 2896 C CA . PRO A 1 376 ? -12.950 1.054 -10.287 1.00 95.25 376 PRO A CA 1
ATOM 2897 C C . PRO A 1 376 ? -13.249 2.534 -10.030 1.00 95.25 376 PRO A C 1
ATOM 2899 O O . PRO A 1 376 ? -12.776 3.140 -9.064 1.00 95.25 376 PRO A O 1
ATOM 2902 N N . LYS A 1 377 ? -14.040 3.143 -10.917 1.00 93.69 377 LYS A N 1
ATOM 2903 C CA . LYS A 1 377 ? -14.510 4.527 -10.754 1.00 93.69 377 LYS A CA 1
ATOM 2904 C C . LYS A 1 377 ? -15.542 4.661 -9.622 1.00 93.69 377 LYS A C 1
ATOM 2906 O O . LYS A 1 377 ? -15.741 5.761 -9.123 1.00 93.69 377 LYS A O 1
ATOM 2911 N N . GLU A 1 378 ? -16.174 3.558 -9.240 1.00 92.69 378 GLU A N 1
ATOM 2912 C CA . GLU A 1 378 ? -17.048 3.438 -8.071 1.00 92.69 378 GLU A CA 1
ATOM 2913 C C . GLU A 1 378 ? -16.278 3.728 -6.768 1.00 92.69 378 GLU A C 1
ATOM 2915 O O . GLU A 1 378 ? -15.084 3.441 -6.668 1.00 92.69 378 GLU A O 1
ATOM 2920 N N . ASP A 1 379 ? -16.962 4.281 -5.761 1.00 89.19 379 ASP A N 1
ATOM 2921 C CA . ASP A 1 379 ? -16.385 4.509 -4.425 1.00 89.19 379 ASP A CA 1
ATOM 2922 C C . ASP A 1 379 ? -16.389 3.240 -3.550 1.00 89.19 379 ASP A C 1
ATOM 2924 O O . ASP A 1 379 ? -15.662 3.159 -2.562 1.00 89.19 379 ASP A O 1
ATOM 2928 N N . ILE A 1 380 ? -17.230 2.254 -3.892 1.00 90.50 380 ILE A N 1
ATOM 2929 C CA . ILE A 1 380 ? -17.398 0.983 -3.176 1.00 90.50 380 ILE A CA 1
ATOM 2930 C C . ILE A 1 380 ? -17.549 -0.132 -4.216 1.00 90.50 380 ILE A C 1
ATOM 2932 O O . ILE A 1 380 ? -18.582 -0.209 -4.877 1.00 90.50 380 ILE A O 1
ATOM 2936 N N . TRP A 1 381 ? -16.557 -1.016 -4.330 1.00 91.00 381 TRP A N 1
ATOM 2937 C CA . TRP A 1 381 ? -16.564 -2.161 -5.257 1.00 91.00 381 TRP A CA 1
ATOM 2938 C C . TRP A 1 381 ? -16.322 -3.485 -4.522 1.00 91.00 381 TRP A C 1
ATOM 2940 O O . TRP A 1 381 ? -16.120 -3.524 -3.307 1.00 91.00 381 TRP A O 1
ATOM 2950 N N . ARG A 1 382 ? -16.373 -4.610 -5.239 1.00 88.56 382 ARG A N 1
ATOM 2951 C CA . ARG A 1 382 ? -16.160 -5.951 -4.671 1.00 88.56 382 ARG A CA 1
ATOM 2952 C C . ARG A 1 382 ? -14.770 -6.475 -4.999 1.00 88.56 382 ARG A C 1
ATOM 2954 O O . ARG A 1 382 ? -14.377 -6.515 -6.161 1.00 88.56 382 ARG A O 1
ATOM 2961 N N . ASP A 1 383 ? -14.065 -6.930 -3.966 1.00 83.56 383 ASP A N 1
ATOM 2962 C CA . ASP A 1 383 ? -12.674 -7.376 -4.076 1.00 83.56 383 ASP A CA 1
ATOM 2963 C C . ASP A 1 383 ? -12.514 -8.565 -5.033 1.00 83.56 383 ASP A C 1
ATOM 2965 O O . ASP A 1 383 ? -11.804 -8.474 -6.027 1.00 83.56 383 ASP A O 1
ATOM 2969 N N . ARG A 1 384 ? -13.300 -9.628 -4.812 1.00 86.19 384 ARG A N 1
ATOM 2970 C CA . ARG A 1 384 ? -13.369 -10.831 -5.661 1.00 86.19 384 ARG A CA 1
ATOM 2971 C C . ARG A 1 384 ? -13.598 -10.528 -7.148 1.00 86.19 384 ARG A C 1
ATOM 2973 O O . ARG A 1 384 ? -13.113 -11.271 -7.997 1.00 86.19 384 ARG A O 1
ATOM 2980 N N . ASP A 1 385 ? -14.330 -9.459 -7.453 1.00 89.50 385 ASP A N 1
ATOM 2981 C CA . ASP A 1 385 ? -14.728 -9.124 -8.820 1.00 89.50 385 ASP A CA 1
ATOM 2982 C C . ASP A 1 385 ? -13.655 -8.261 -9.519 1.00 89.50 385 ASP A C 1
ATOM 2984 O O . ASP A 1 385 ? -13.464 -8.378 -10.731 1.00 89.50 385 ASP A O 1
ATOM 2988 N N . PHE A 1 386 ? -12.908 -7.436 -8.767 1.00 93.31 386 PHE A N 1
ATOM 2989 C CA . PHE A 1 386 ? -11.821 -6.604 -9.303 1.00 93.31 386 PHE A CA 1
ATOM 2990 C C . PHE A 1 386 ? -10.424 -7.244 -9.212 1.00 93.31 386 PHE A C 1
ATOM 2992 O O . PHE A 1 386 ? -9.583 -6.994 -10.076 1.00 93.31 386 PHE A O 1
ATOM 2999 N N . GLY A 1 387 ? -10.164 -8.101 -8.220 1.00 93.88 387 GLY A N 1
ATOM 3000 C CA . GLY A 1 387 ? -8.838 -8.651 -7.903 1.00 93.88 387 GLY A CA 1
ATOM 3001 C C . GLY A 1 387 ? -8.158 -9.370 -9.073 1.00 93.88 387 GLY A C 1
ATOM 3002 O O . GLY A 1 387 ? -6.946 -9.259 -9.248 1.00 93.88 387 GLY A O 1
ATOM 3003 N N . ARG A 1 388 ? -8.941 -10.001 -9.960 1.00 95.56 388 ARG A N 1
ATOM 3004 C CA . ARG A 1 388 ? -8.446 -10.547 -11.235 1.00 95.56 388 ARG A CA 1
ATOM 3005 C C . ARG A 1 388 ? -7.813 -9.476 -12.127 1.00 95.56 388 ARG A C 1
ATOM 3007 O O . ARG A 1 388 ? -6.734 -9.688 -12.666 1.00 95.56 388 ARG A O 1
ATOM 3014 N N . TYR A 1 389 ? -8.471 -8.334 -12.289 1.00 96.69 389 TYR A N 1
ATOM 3015 C CA . TYR A 1 389 ? -7.985 -7.233 -13.123 1.00 96.69 389 TYR A CA 1
ATOM 3016 C C . TYR A 1 389 ? -6.851 -6.454 -12.441 1.00 96.69 389 TYR A C 1
ATOM 3018 O O . TYR A 1 389 ? -5.970 -5.946 -13.131 1.00 96.69 389 TYR A O 1
ATOM 3026 N N . LEU A 1 390 ? -6.815 -6.415 -11.103 1.00 96.00 390 LEU A N 1
ATOM 3027 C CA . LEU A 1 390 ? -5.672 -5.907 -10.336 1.00 96.00 390 LEU A CA 1
ATOM 3028 C C . LEU A 1 390 ? -4.422 -6.785 -10.526 1.00 96.00 390 LEU A C 1
ATOM 3030 O O . LEU A 1 390 ? -3.364 -6.267 -10.874 1.00 96.00 390 LEU A O 1
ATOM 3034 N N . GLY A 1 391 ? -4.544 -8.107 -10.378 1.00 96.88 391 GLY A N 1
ATOM 3035 C CA . GLY A 1 391 ? -3.435 -9.038 -10.603 1.00 96.88 391 GLY A CA 1
ATOM 3036 C C . GLY A 1 391 ? -2.960 -9.067 -12.059 1.00 96.88 391 GLY A C 1
ATOM 3037 O O . GLY A 1 391 ? -1.760 -9.056 -12.317 1.00 96.88 391 GLY A O 1
ATOM 3038 N N . LEU A 1 392 ? -3.882 -9.040 -13.030 1.00 97.88 392 LEU A N 1
ATOM 3039 C CA . LEU A 1 392 ? -3.524 -8.996 -14.452 1.00 97.88 392 LEU A CA 1
ATOM 3040 C C . LEU A 1 392 ? -2.843 -7.676 -14.850 1.00 97.88 392 LEU A C 1
ATOM 3042 O O . LEU A 1 392 ? -1.851 -7.722 -15.575 1.00 97.88 392 LEU A O 1
ATOM 3046 N N . GLN A 1 393 ? -3.328 -6.513 -14.389 1.00 97.62 393 GLN A N 1
ATOM 3047 C CA . GLN A 1 393 ? -2.689 -5.235 -14.740 1.00 97.62 393 GLN A CA 1
ATOM 3048 C C . GLN A 1 393 ? -1.296 -5.114 -14.100 1.00 97.62 393 GLN A C 1
ATOM 3050 O O . GLN A 1 393 ? -0.374 -4.639 -14.756 1.00 97.62 393 GLN A O 1
ATOM 3055 N N . ALA A 1 394 ? -1.131 -5.606 -12.864 1.00 97.38 394 ALA A N 1
ATOM 3056 C CA . ALA A 1 394 ? 0.154 -5.662 -12.171 1.00 97.38 394 ALA A CA 1
ATOM 3057 C C . ALA A 1 394 ? 1.153 -6.574 -12.903 1.00 97.38 394 ALA A C 1
ATOM 3059 O O . ALA A 1 394 ? 2.288 -6.173 -13.138 1.00 97.38 394 ALA A O 1
ATOM 3060 N N . PHE A 1 395 ? 0.725 -7.761 -13.355 1.00 98.31 395 PHE A N 1
ATOM 3061 C CA . PHE A 1 395 ? 1.588 -8.655 -14.135 1.00 98.31 395 PHE A CA 1
ATOM 3062 C C . PHE A 1 395 ? 2.057 -8.010 -15.442 1.00 98.31 395 PHE A C 1
ATOM 3064 O O . PHE A 1 395 ? 3.239 -8.066 -15.767 1.00 98.31 395 PHE A O 1
ATOM 3071 N N . VAL A 1 396 ? 1.152 -7.364 -16.182 1.00 98.19 396 VAL A N 1
ATOM 3072 C CA . VAL A 1 396 ? 1.504 -6.683 -17.437 1.00 98.19 396 VAL A CA 1
ATOM 3073 C C . VAL A 1 396 ? 2.439 -5.492 -17.180 1.00 98.19 396 VAL A C 1
ATOM 3075 O O . VAL A 1 396 ? 3.411 -5.318 -17.913 1.00 98.19 396 VAL A O 1
ATOM 3078 N N . ALA A 1 397 ? 2.207 -4.711 -16.122 1.00 97.06 397 ALA A N 1
ATOM 3079 C CA . ALA A 1 397 ? 3.077 -3.600 -15.742 1.00 97.06 397 ALA A CA 1
ATOM 3080 C C . ALA A 1 397 ? 4.485 -4.074 -15.321 1.00 97.06 397 ALA A C 1
ATOM 3082 O O . ALA A 1 397 ? 5.480 -3.478 -15.743 1.00 97.06 397 ALA A O 1
ATOM 3083 N N . TRP A 1 398 ? 4.587 -5.162 -14.554 1.00 97.69 398 TRP A N 1
ATOM 3084 C CA . TRP A 1 398 ? 5.855 -5.785 -14.153 1.00 97.69 398 TRP A CA 1
ATOM 3085 C C . TRP A 1 398 ? 6.607 -6.372 -15.353 1.00 97.69 398 TRP A C 1
ATOM 3087 O O . TRP A 1 398 ? 7.766 -6.028 -15.587 1.00 97.69 398 TRP A O 1
ATOM 3097 N N . MET A 1 399 ? 5.946 -7.178 -16.189 1.00 98.19 399 MET A N 1
ATOM 3098 C CA . MET A 1 399 ? 6.575 -7.760 -17.382 1.00 98.19 399 MET A CA 1
ATOM 3099 C C . MET A 1 399 ? 6.972 -6.701 -18.420 1.00 98.19 399 MET A C 1
ATOM 3101 O O . MET A 1 399 ? 7.960 -6.891 -19.126 1.00 98.19 399 MET A O 1
ATOM 3105 N N . SER A 1 400 ? 6.284 -5.552 -18.474 1.00 97.12 400 SER A N 1
ATOM 3106 C CA . SER A 1 400 ? 6.722 -4.419 -19.303 1.00 97.12 400 SER A CA 1
ATOM 3107 C C . SER A 1 400 ? 8.058 -3.826 -18.847 1.00 97.12 400 SER A C 1
ATOM 3109 O O . SER A 1 400 ? 8.851 -3.412 -19.688 1.00 97.12 400 SER A O 1
ATOM 3111 N N . LEU A 1 401 ? 8.353 -3.848 -17.540 1.00 96.19 401 LEU A N 1
ATOM 3112 C CA . LEU A 1 401 ? 9.641 -3.398 -17.015 1.00 96.19 401 LEU A CA 1
ATOM 3113 C C . LEU A 1 401 ? 10.763 -4.382 -17.369 1.00 96.19 401 LEU A C 1
ATOM 3115 O O . LEU A 1 401 ? 11.828 -3.953 -17.801 1.00 96.19 401 LEU A O 1
ATOM 3119 N N . VAL A 1 402 ? 10.505 -5.691 -17.266 1.00 97.75 402 VAL A N 1
ATOM 3120 C CA . VAL A 1 402 ? 11.457 -6.739 -17.686 1.00 97.75 402 VAL A CA 1
ATOM 3121 C C . VAL A 1 402 ? 11.738 -6.653 -19.194 1.00 97.75 402 VAL A C 1
ATOM 3123 O O . VAL A 1 402 ? 12.883 -6.781 -19.621 1.00 97.75 402 VAL A O 1
ATOM 3126 N N . ALA A 1 403 ? 10.718 -6.362 -20.008 1.00 97.00 403 ALA A N 1
ATOM 3127 C CA . ALA A 1 403 ? 10.888 -6.133 -21.442 1.00 97.00 403 ALA A CA 1
ATOM 3128 C C . ALA A 1 403 ? 11.688 -4.852 -21.753 1.00 97.00 403 ALA A C 1
ATOM 3130 O O . ALA A 1 403 ? 12.501 -4.860 -22.675 1.00 97.00 403 ALA A O 1
ATOM 3131 N N . VAL A 1 404 ? 11.507 -3.771 -20.981 1.00 95.19 404 VAL A N 1
ATOM 3132 C CA . VAL A 1 404 ? 12.332 -2.553 -21.099 1.00 95.19 404 VAL A CA 1
ATOM 3133 C C . VAL A 1 404 ? 13.781 -2.826 -20.696 1.00 95.19 404 VAL A C 1
ATOM 3135 O O . VAL A 1 404 ? 14.670 -2.402 -21.420 1.00 95.19 404 VAL A O 1
ATOM 3138 N N . TYR A 1 405 ? 14.033 -3.564 -19.612 1.00 96.12 405 TYR A N 1
ATOM 3139 C CA . TYR A 1 405 ? 15.380 -3.954 -19.172 1.00 96.12 405 TYR A CA 1
ATOM 3140 C C . TYR A 1 405 ? 16.151 -4.677 -20.288 1.00 96.12 405 TYR A C 1
ATOM 3142 O O . TYR A 1 405 ? 17.162 -4.180 -20.782 1.00 96.12 405 TYR A O 1
ATOM 3150 N N . VAL A 1 406 ? 15.583 -5.786 -20.777 1.00 97.69 406 VAL A N 1
ATOM 3151 C CA . VAL A 1 406 ? 16.132 -6.600 -21.877 1.00 97.69 406 VAL A CA 1
ATOM 3152 C C . VAL A 1 406 ? 16.253 -5.805 -23.185 1.00 97.69 406 VAL A C 1
ATOM 3154 O O . VAL A 1 406 ? 17.178 -6.024 -23.969 1.00 97.69 406 VAL A O 1
ATOM 3157 N N . GLY A 1 407 ? 15.334 -4.870 -23.438 1.00 96.00 407 GLY A N 1
ATOM 3158 C CA . GLY A 1 407 ? 15.403 -3.965 -24.584 1.00 96.00 407 GLY A CA 1
ATOM 3159 C C . GLY A 1 407 ? 16.554 -2.963 -24.477 1.00 96.00 407 GLY A C 1
ATOM 3160 O O . GLY A 1 407 ? 17.300 -2.788 -25.438 1.00 96.00 407 GLY A O 1
ATOM 3161 N N . MET A 1 408 ? 16.733 -2.329 -23.317 1.00 94.31 408 MET A N 1
ATOM 3162 C CA . MET A 1 408 ? 17.762 -1.310 -23.098 1.00 94.31 408 MET A CA 1
ATOM 3163 C C . MET A 1 408 ? 19.172 -1.899 -23.140 1.00 94.31 408 MET A C 1
ATOM 3165 O O . MET A 1 408 ? 20.020 -1.325 -23.821 1.00 94.31 408 MET A O 1
ATOM 3169 N N . SER A 1 409 ? 19.419 -3.057 -22.516 1.00 96.69 409 SER A N 1
ATOM 3170 C CA . SER A 1 409 ? 20.761 -3.659 -22.525 1.00 96.69 409 SER A CA 1
ATOM 3171 C C . SER A 1 409 ? 21.211 -4.118 -23.918 1.00 96.69 409 SER A C 1
ATOM 3173 O O . SER A 1 409 ? 22.400 -4.104 -24.233 1.00 96.69 409 SER A O 1
ATOM 3175 N N . ARG A 1 410 ? 20.265 -4.449 -24.812 1.00 97.12 410 ARG A N 1
ATOM 3176 C CA . ARG A 1 410 ? 20.559 -4.864 -26.195 1.00 97.12 410 ARG A CA 1
ATOM 3177 C C . ARG A 1 410 ? 20.543 -3.733 -27.222 1.00 97.12 410 ARG A C 1
ATOM 3179 O O . ARG A 1 410 ? 21.303 -3.807 -28.183 1.00 97.12 410 ARG A O 1
ATOM 3186 N N . LEU A 1 411 ? 19.697 -2.715 -27.055 1.00 96.06 411 LEU A N 1
ATOM 3187 C CA . LEU A 1 411 ? 19.569 -1.604 -28.013 1.00 96.06 411 LEU A CA 1
ATOM 3188 C C . LEU A 1 411 ? 20.432 -0.389 -27.646 1.00 96.06 411 LEU A C 1
ATOM 3190 O O . LEU A 1 411 ? 20.874 0.331 -28.539 1.00 96.06 411 LEU A O 1
ATOM 3194 N N . TYR A 1 412 ? 20.686 -0.169 -26.354 1.00 93.81 412 TYR A N 1
ATOM 3195 C CA . TYR A 1 412 ? 21.383 1.007 -25.827 1.00 93.81 412 TYR A CA 1
ATOM 3196 C C . TYR A 1 412 ? 22.390 0.649 -24.709 1.00 93.81 412 TYR A C 1
ATOM 3198 O O . TYR A 1 412 ? 22.375 1.304 -23.665 1.00 93.81 412 TYR A O 1
ATOM 3206 N N . PRO A 1 413 ? 23.290 -0.345 -24.891 1.00 94.62 413 PRO A N 1
ATOM 3207 C CA . PRO A 1 413 ? 24.174 -0.837 -23.826 1.00 94.62 413 PRO A CA 1
ATOM 3208 C C . PRO A 1 413 ? 24.984 0.275 -23.144 1.00 94.62 413 PRO A C 1
ATOM 3210 O O . PRO A 1 413 ? 24.985 0.372 -21.927 1.00 94.62 413 PRO A O 1
ATOM 3213 N N . GLY A 1 414 ? 25.577 1.213 -23.893 1.00 90.94 414 GLY A N 1
ATOM 3214 C CA . GLY A 1 414 ? 26.329 2.327 -23.287 1.00 90.94 414 GLY A CA 1
ATOM 3215 C C . GLY A 1 414 ? 25.509 3.221 -22.338 1.00 90.94 414 GLY A C 1
ATOM 3216 O O . GLY A 1 414 ? 26.074 3.805 -21.418 1.00 90.94 414 GLY A O 1
ATOM 3217 N N . LEU A 1 415 ? 24.187 3.298 -22.530 1.00 86.75 415 LEU A N 1
ATOM 3218 C CA . LEU A 1 415 ? 23.260 4.035 -21.664 1.00 86.75 415 LEU A CA 1
ATOM 3219 C C . LEU A 1 415 ? 22.684 3.156 -20.542 1.00 86.75 415 LEU A C 1
ATOM 3221 O O . LEU A 1 415 ? 22.358 3.641 -19.464 1.00 86.75 415 LEU A O 1
ATOM 3225 N N . PHE A 1 416 ? 22.559 1.853 -20.785 1.00 90.00 416 PHE A N 1
ATOM 3226 C CA . PHE A 1 416 ? 22.159 0.876 -19.778 1.00 90.00 416 PHE A CA 1
ATOM 3227 C C . PHE A 1 416 ? 23.237 0.747 -18.686 1.00 90.00 416 PHE A C 1
ATOM 3229 O O . PHE A 1 416 ? 22.977 0.993 -17.505 1.00 90.00 416 PHE A O 1
ATOM 3236 N N . ASN A 1 417 ? 24.479 0.530 -19.118 1.00 90.62 417 ASN A N 1
ATOM 3237 C CA . ASN A 1 417 ? 25.672 0.398 -18.286 1.00 90.62 417 ASN A CA 1
ATOM 3238 C C . ASN A 1 417 ? 26.125 1.717 -17.623 1.00 90.62 417 ASN A C 1
ATOM 3240 O O . ASN A 1 417 ? 27.056 1.718 -16.820 1.00 90.62 417 ASN A O 1
ATOM 3244 N N . SER A 1 418 ? 25.457 2.856 -17.866 1.00 84.12 418 SER A N 1
ATOM 3245 C CA . SER A 1 418 ? 25.688 4.097 -17.103 1.00 84.12 418 SER A CA 1
ATOM 3246 C C . SER A 1 418 ? 24.986 4.100 -15.727 1.00 84.12 418 SER A C 1
ATOM 3248 O O . SER A 1 418 ? 24.689 5.164 -15.174 1.00 84.12 418 SER A O 1
ATOM 3250 N N . GLY A 1 419 ? 24.685 2.915 -15.177 1.00 82.44 419 GLY A N 1
ATOM 3251 C CA . GLY A 1 419 ? 23.941 2.686 -13.930 1.00 82.44 419 GLY A CA 1
ATOM 3252 C C . GLY A 1 419 ? 22.413 2.724 -14.056 1.00 82.44 419 GLY A C 1
ATOM 3253 O O . GLY A 1 419 ? 21.713 2.735 -13.038 1.00 82.44 419 GLY A O 1
ATOM 3254 N N . LEU A 1 420 ? 21.880 2.734 -15.282 1.00 85.50 420 LEU A N 1
ATOM 3255 C CA . LEU A 1 420 ? 20.458 2.477 -15.510 1.00 85.50 420 LEU A CA 1
ATOM 3256 C C . LEU A 1 420 ? 20.123 1.014 -15.178 1.00 85.50 420 LEU A C 1
ATOM 3258 O O . LEU A 1 420 ? 19.078 0.776 -14.575 1.00 85.50 420 LEU A O 1
ATOM 3262 N N . GLU A 1 421 ? 21.032 0.081 -15.485 1.00 91.31 421 GLU A N 1
ATOM 3263 C CA . GLU A 1 421 ? 20.990 -1.331 -15.068 1.00 91.31 421 GLU A CA 1
ATOM 3264 C C . GLU A 1 421 ? 20.634 -1.455 -13.575 1.00 91.31 421 GLU A C 1
ATOM 3266 O O . GLU A 1 421 ? 19.517 -1.850 -13.245 1.00 91.31 421 GLU A O 1
ATOM 3271 N N . THR A 1 422 ? 21.478 -0.915 -12.688 1.00 89.50 422 THR A N 1
ATOM 3272 C CA . THR A 1 422 ? 21.338 -0.983 -11.225 1.00 89.50 422 THR A CA 1
ATOM 3273 C C . THR A 1 422 ? 20.038 -0.353 -10.729 1.00 89.50 422 THR A C 1
ATOM 3275 O O . THR A 1 422 ? 19.429 -0.818 -9.766 1.00 89.50 422 THR A O 1
ATOM 3278 N N . THR A 1 423 ? 19.593 0.720 -11.390 1.00 87.19 423 THR A N 1
ATOM 3279 C CA . THR A 1 423 ? 18.339 1.399 -11.044 1.00 87.19 423 THR A CA 1
ATOM 3280 C C . THR A 1 423 ? 17.137 0.510 -11.361 1.00 87.19 423 THR A C 1
ATOM 3282 O O . THR A 1 423 ? 16.213 0.419 -10.556 1.00 87.19 423 THR A O 1
ATOM 3285 N N . VAL A 1 424 ? 17.133 -0.169 -12.511 1.00 91.38 424 VAL A N 1
ATOM 3286 C CA . VAL A 1 424 ? 16.023 -1.046 -12.908 1.00 91.38 424 VAL A CA 1
ATOM 3287 C C . VAL A 1 424 ? 16.102 -2.409 -12.206 1.00 91.38 424 VAL A C 1
ATOM 3289 O O . VAL A 1 424 ? 15.051 -2.925 -11.825 1.00 91.38 424 VAL A O 1
ATOM 3292 N N . ASP A 1 425 ? 17.300 -2.938 -11.939 1.00 94.19 425 ASP A N 1
ATOM 3293 C CA . ASP A 1 425 ? 17.538 -4.141 -11.123 1.00 94.19 425 ASP A CA 1
ATOM 3294 C C . ASP A 1 425 ? 16.833 -4.041 -9.774 1.00 94.19 425 ASP A C 1
ATOM 3296 O O . ASP A 1 425 ? 15.989 -4.876 -9.447 1.00 94.19 425 ASP A O 1
ATOM 3300 N N . LEU A 1 426 ? 17.121 -2.982 -9.007 1.00 92.06 426 LEU A N 1
ATOM 3301 C CA . LEU A 1 426 ? 16.523 -2.758 -7.689 1.00 92.06 426 LEU A CA 1
ATOM 3302 C C . LEU A 1 426 ? 14.993 -2.704 -7.771 1.00 92.06 426 LEU A C 1
ATOM 3304 O O . LEU A 1 426 ? 14.306 -3.299 -6.944 1.00 92.06 426 LEU A O 1
ATOM 3308 N N . ILE A 1 427 ? 14.442 -2.063 -8.804 1.00 93.00 427 ILE A N 1
ATOM 3309 C CA . ILE A 1 427 ? 12.992 -1.969 -9.007 1.00 93.00 427 ILE A CA 1
ATOM 3310 C C . ILE A 1 427 ? 12.375 -3.332 -9.361 1.00 93.00 427 ILE A C 1
ATOM 3312 O O . ILE A 1 427 ? 11.269 -3.633 -8.902 1.00 93.00 427 ILE A O 1
ATOM 3316 N N . ILE A 1 428 ? 13.061 -4.161 -10.154 1.00 96.12 428 ILE A N 1
ATOM 3317 C CA . ILE A 1 428 ? 12.623 -5.524 -10.481 1.00 96.12 428 ILE A CA 1
ATOM 3318 C C . ILE A 1 428 ? 12.707 -6.420 -9.236 1.00 96.12 428 ILE A C 1
ATOM 3320 O O . ILE A 1 428 ? 11.736 -7.112 -8.929 1.00 96.12 428 ILE A O 1
ATOM 3324 N N . ILE A 1 429 ? 13.800 -6.351 -8.473 1.00 96.00 429 ILE A N 1
ATOM 3325 C CA . ILE A 1 429 ? 13.999 -7.088 -7.215 1.00 96.00 429 ILE A CA 1
ATOM 3326 C C . ILE A 1 429 ? 12.913 -6.719 -6.195 1.00 96.00 429 ILE A C 1
ATOM 3328 O O . ILE A 1 429 ? 12.283 -7.609 -5.626 1.00 96.00 429 ILE A O 1
ATOM 3332 N N . TYR A 1 430 ? 12.609 -5.431 -6.009 1.00 94.06 430 TYR A N 1
ATOM 3333 C CA . TYR A 1 430 ? 11.518 -4.994 -5.131 1.00 94.06 430 TYR A CA 1
ATOM 3334 C C . TYR A 1 430 ? 10.138 -5.441 -5.638 1.00 94.06 430 TYR A C 1
ATOM 3336 O O . TYR A 1 430 ? 9.273 -5.769 -4.830 1.00 94.06 430 TYR A O 1
ATOM 3344 N N . GLN A 1 431 ? 9.919 -5.525 -6.957 1.00 94.62 431 GLN A N 1
ATOM 3345 C CA . GLN A 1 431 ? 8.690 -6.103 -7.518 1.00 94.62 431 GLN A CA 1
ATOM 3346 C C . GLN A 1 431 ? 8.601 -7.625 -7.359 1.00 94.62 431 GLN A C 1
ATOM 3348 O O . GLN A 1 431 ? 7.488 -8.142 -7.318 1.00 94.62 431 GLN A O 1
ATOM 3353 N N . MET A 1 432 ? 9.722 -8.339 -7.235 1.00 96.75 432 MET A N 1
ATOM 3354 C CA . MET A 1 432 ? 9.751 -9.785 -6.983 1.00 96.75 432 MET A CA 1
ATOM 3355 C C . MET A 1 432 ? 9.389 -10.159 -5.539 1.00 96.75 432 MET A C 1
ATOM 3357 O O . MET A 1 432 ? 9.065 -11.319 -5.306 1.00 96.75 432 MET A O 1
ATOM 3361 N N . ILE A 1 433 ? 9.428 -9.231 -4.575 1.00 95.44 433 ILE A N 1
ATOM 3362 C CA . ILE A 1 433 ? 9.176 -9.514 -3.152 1.00 95.44 433 ILE A CA 1
ATOM 3363 C C . ILE A 1 433 ? 7.671 -9.373 -2.836 1.00 95.44 433 ILE A C 1
ATOM 3365 O O . ILE A 1 433 ? 7.136 -8.270 -2.913 1.00 95.44 433 ILE A O 1
ATOM 3369 N N . PRO A 1 434 ? 6.954 -10.450 -2.449 1.00 94.56 434 PRO A N 1
ATOM 3370 C CA . PRO A 1 434 ? 5.500 -10.425 -2.275 1.00 94.56 434 PRO A CA 1
ATOM 3371 C C . PRO A 1 434 ? 5.063 -10.174 -0.817 1.00 94.56 434 PRO A C 1
ATOM 3373 O O . PRO A 1 434 ? 3.982 -10.610 -0.421 1.00 94.56 434 PRO A O 1
ATOM 3376 N N . PHE A 1 435 ? 5.915 -9.558 0.008 1.00 91.00 435 PHE A N 1
ATOM 3377 C CA . PHE A 1 435 ? 5.705 -9.378 1.449 1.00 91.00 435 PHE A CA 1
ATOM 3378 C C . PHE A 1 435 ? 6.214 -8.017 1.944 1.00 91.00 435 PHE A C 1
ATOM 3380 O O . PHE A 1 435 ? 7.052 -7.388 1.300 1.00 91.00 435 PHE A O 1
ATOM 3387 N N . PHE A 1 436 ? 5.711 -7.579 3.103 1.00 87.94 436 PHE A N 1
ATOM 3388 C CA . PHE A 1 436 ? 6.016 -6.280 3.710 1.00 87.94 436 PHE A CA 1
ATOM 3389 C C . PHE A 1 436 ? 7.533 -6.000 3.803 1.00 87.94 436 PHE A C 1
ATOM 3391 O O . PHE A 1 436 ? 8.263 -6.873 4.281 1.00 87.94 436 PHE A O 1
ATOM 3398 N N . PRO A 1 437 ? 8.031 -4.808 3.400 1.00 88.62 437 PRO A N 1
ATOM 3399 C CA . PRO A 1 437 ? 7.299 -3.586 3.015 1.00 88.62 437 PRO A CA 1
ATOM 3400 C C . PRO A 1 437 ? 6.927 -3.483 1.519 1.00 88.62 437 PRO A C 1
ATOM 3402 O O . PRO A 1 437 ? 6.572 -2.407 1.038 1.00 88.62 437 PRO A O 1
ATOM 3405 N N . PHE A 1 438 ? 7.047 -4.575 0.760 1.00 91.44 438 PHE A N 1
ATOM 3406 C CA . PHE A 1 438 ? 6.818 -4.629 -0.690 1.00 91.44 438 PHE A CA 1
ATOM 3407 C C . PHE A 1 438 ? 5.491 -5.319 -1.069 1.00 91.44 438 PHE A C 1
ATOM 3409 O O . PHE A 1 438 ? 5.222 -5.570 -2.240 1.00 91.44 438 PHE A O 1
ATOM 3416 N N . ASP A 1 439 ? 4.613 -5.585 -0.101 1.00 90.81 439 ASP A N 1
ATOM 3417 C CA . ASP A 1 439 ? 3.288 -6.201 -0.278 1.00 90.81 439 ASP A CA 1
ATOM 3418 C C . ASP A 1 439 ? 2.307 -5.358 -1.124 1.00 90.81 439 ASP A C 1
ATOM 3420 O O . ASP A 1 439 ? 1.309 -5.872 -1.636 1.00 90.81 439 ASP A O 1
ATOM 3424 N N . SER A 1 440 ? 2.623 -4.081 -1.352 1.00 90.69 440 SER A N 1
ATOM 3425 C CA . SER A 1 440 ? 1.928 -3.208 -2.302 1.00 90.69 440 SER A CA 1
ATOM 3426 C C . SER A 1 440 ? 2.486 -3.256 -3.734 1.00 90.69 440 SER A C 1
ATOM 3428 O O . SER A 1 440 ? 1.868 -2.691 -4.644 1.00 90.69 440 SER A O 1
ATOM 3430 N N . MET A 1 441 ? 3.625 -3.913 -3.975 1.00 93.88 441 MET A N 1
ATOM 3431 C CA . MET A 1 441 ? 4.248 -4.014 -5.300 1.00 93.88 441 MET A CA 1
ATOM 3432 C C . MET A 1 441 ? 3.498 -4.986 -6.222 1.00 93.88 441 MET A C 1
ATOM 3434 O O . MET A 1 441 ? 2.596 -5.727 -5.817 1.00 93.88 441 MET A O 1
ATOM 3438 N N . ASP A 1 442 ? 3.868 -4.986 -7.505 1.00 95.88 442 ASP A N 1
ATOM 3439 C CA . ASP A 1 442 ? 3.191 -5.807 -8.509 1.00 95.88 442 ASP A CA 1
ATOM 3440 C C . ASP A 1 442 ? 3.282 -7.308 -8.208 1.00 95.88 442 ASP A C 1
ATOM 3442 O O . ASP A 1 442 ? 2.264 -7.991 -8.304 1.00 95.88 442 ASP A O 1
ATOM 3446 N N . GLY A 1 443 ? 4.435 -7.835 -7.779 1.00 96.50 443 GLY A N 1
ATOM 3447 C CA . GLY A 1 443 ? 4.579 -9.262 -7.466 1.00 96.50 443 GLY A CA 1
ATOM 3448 C C . GLY A 1 443 ? 3.632 -9.743 -6.370 1.00 96.50 443 GLY A C 1
ATOM 3449 O O . GLY A 1 443 ? 3.064 -10.824 -6.505 1.00 96.50 443 GLY A O 1
ATOM 3450 N N . ALA A 1 444 ? 3.362 -8.930 -5.345 1.00 95.31 444 ALA A N 1
ATOM 3451 C CA . ALA A 1 444 ? 2.367 -9.236 -4.317 1.00 95.31 444 ALA A CA 1
ATOM 3452 C C . ALA A 1 444 ? 0.936 -9.277 -4.891 1.00 95.31 444 ALA A C 1
ATOM 3454 O O . ALA A 1 444 ? 0.206 -10.255 -4.700 1.00 95.31 444 ALA A O 1
ATOM 3455 N N . LYS A 1 445 ? 0.555 -8.267 -5.687 1.00 95.62 445 LYS A N 1
ATOM 3456 C CA . LYS A 1 445 ? -0.739 -8.207 -6.399 1.00 95.62 445 LYS A CA 1
ATOM 3457 C C . LYS A 1 445 ? -0.928 -9.400 -7.347 1.00 95.62 445 LYS A C 1
ATOM 3459 O O . LYS A 1 445 ? -2.012 -9.983 -7.398 1.00 95.62 445 LYS A O 1
ATOM 3464 N N . VAL A 1 446 ? 0.126 -9.811 -8.054 1.00 97.62 446 VAL A N 1
ATOM 3465 C CA . VAL A 1 446 ? 0.133 -11.011 -8.904 1.00 97.62 446 VAL A CA 1
ATOM 3466 C C . VAL A 1 446 ? 0.041 -12.280 -8.058 1.00 97.62 446 VAL A C 1
ATOM 3468 O O . VAL A 1 446 ? -0.787 -13.137 -8.359 1.00 97.62 446 VAL A O 1
ATOM 3471 N N . ALA A 1 447 ? 0.818 -12.405 -6.981 1.00 97.12 447 ALA A N 1
ATOM 3472 C CA . ALA A 1 447 ? 0.817 -13.573 -6.102 1.00 97.12 447 ALA A CA 1
ATOM 3473 C C . ALA A 1 447 ? -0.526 -13.780 -5.388 1.00 97.12 447 ALA A C 1
ATOM 3475 O O . ALA A 1 447 ? -0.881 -14.922 -5.092 1.00 97.12 447 ALA A O 1
ATOM 3476 N N . ASN A 1 448 ? -1.281 -12.717 -5.115 1.00 93.88 448 ASN A N 1
ATOM 3477 C CA . ASN A 1 448 ? -2.617 -12.806 -4.522 1.00 93.88 448 ASN A CA 1
ATOM 3478 C C . ASN A 1 448 ? -3.693 -13.220 -5.542 1.00 93.88 448 ASN A C 1
ATOM 3480 O O . ASN A 1 448 ? -4.686 -13.833 -5.160 1.00 93.88 448 ASN A O 1
ATOM 3484 N N . TYR A 1 449 ? -3.476 -12.972 -6.838 1.00 95.94 449 TYR A N 1
ATOM 3485 C CA . TYR A 1 449 ? -4.358 -13.431 -7.916 1.00 95.94 449 TYR A CA 1
ATOM 3486 C C . TYR A 1 449 ? -4.006 -14.835 -8.446 1.00 95.94 449 TYR A C 1
ATOM 3488 O O . TYR A 1 449 ? -4.889 -15.670 -8.629 1.00 95.94 449 TYR A O 1
ATOM 3496 N N . SER A 1 450 ? -2.728 -15.105 -8.728 1.00 97.56 450 SER A N 1
ATOM 3497 C CA . SER A 1 450 ? -2.259 -16.358 -9.326 1.00 97.56 450 SER A CA 1
ATOM 3498 C C . SER A 1 450 ? -0.797 -16.640 -8.976 1.00 97.56 450 SER A C 1
ATOM 3500 O O . SER A 1 450 ? 0.127 -16.020 -9.507 1.00 97.56 450 SER A O 1
ATOM 3502 N N . LYS A 1 451 ? -0.574 -17.657 -8.132 1.00 97.69 451 LYS A N 1
ATOM 3503 C CA . LYS A 1 451 ? 0.774 -18.135 -7.773 1.00 97.69 451 LYS A CA 1
ATOM 3504 C C . LYS A 1 451 ? 1.575 -18.592 -9.002 1.00 97.69 451 LYS A C 1
ATOM 3506 O O . LYS A 1 451 ? 2.778 -18.369 -9.049 1.00 97.69 451 LYS A O 1
ATOM 3511 N N . VAL A 1 452 ? 0.913 -19.154 -10.020 1.00 98.25 452 VAL A N 1
ATOM 3512 C CA . VAL A 1 452 ? 1.557 -19.576 -11.279 1.00 98.25 452 VAL A CA 1
ATOM 3513 C C . VAL A 1 452 ? 2.093 -18.370 -12.054 1.00 98.25 452 VAL A C 1
ATOM 3515 O O . VAL A 1 452 ? 3.238 -18.390 -12.493 1.00 98.25 452 VAL A O 1
ATOM 3518 N N . MET A 1 453 ? 1.308 -17.293 -12.177 1.00 98.38 453 MET A N 1
ATOM 3519 C CA . MET A 1 453 ? 1.771 -16.072 -12.849 1.00 98.38 453 MET A CA 1
ATOM 3520 C C . MET A 1 453 ? 2.892 -15.378 -12.072 1.00 98.38 453 MET A C 1
ATOM 3522 O O . MET A 1 453 ? 3.820 -14.864 -12.688 1.00 98.38 453 MET A O 1
ATOM 3526 N N . TYR A 1 454 ? 2.848 -15.412 -10.737 1.00 98.56 454 TYR A N 1
ATOM 3527 C CA . TYR A 1 454 ? 3.939 -14.905 -9.905 1.00 98.56 454 TYR A CA 1
ATOM 3528 C C . TYR A 1 454 ? 5.240 -15.691 -10.128 1.00 98.56 454 TYR A C 1
ATOM 3530 O O . TYR A 1 454 ? 6.274 -15.076 -10.363 1.00 98.56 454 TYR A O 1
ATOM 3538 N N . VAL A 1 455 ? 5.194 -17.031 -10.141 1.00 98.44 455 VAL A N 1
ATOM 3539 C CA . VAL A 1 455 ? 6.377 -17.872 -10.414 1.00 98.44 455 VAL A CA 1
ATOM 3540 C C . VAL A 1 455 ? 6.934 -17.624 -11.820 1.00 98.44 455 VAL A C 1
ATOM 3542 O O . VAL A 1 455 ? 8.148 -17.522 -11.973 1.00 98.44 455 VAL A O 1
ATOM 3545 N N . ILE A 1 456 ? 6.074 -17.463 -12.833 1.00 98.44 456 ILE A N 1
ATOM 3546 C CA . ILE A 1 456 ? 6.501 -17.101 -14.195 1.00 98.44 456 ILE A CA 1
ATOM 3547 C C . ILE A 1 456 ? 7.190 -15.729 -14.204 1.00 98.44 456 ILE A C 1
ATOM 3549 O O . ILE A 1 456 ? 8.285 -15.609 -14.746 1.00 98.44 456 ILE A O 1
ATOM 3553 N N . GLY A 1 457 ? 6.586 -14.710 -13.584 1.00 98.38 457 GLY A N 1
ATOM 3554 C CA . GLY A 1 457 ? 7.167 -13.367 -13.517 1.00 98.38 457 GLY A CA 1
ATOM 3555 C C . GLY A 1 457 ? 8.509 -13.348 -12.784 1.00 98.38 457 GLY A C 1
ATOM 3556 O O . GLY A 1 457 ? 9.481 -12.804 -13.298 1.00 98.38 457 GLY A O 1
ATOM 3557 N N . PHE A 1 458 ? 8.589 -14.028 -11.638 1.00 98.56 458 PHE A N 1
ATOM 3558 C CA . PHE A 1 458 ? 9.808 -14.171 -10.842 1.00 98.56 458 PHE A CA 1
ATOM 3559 C C . PHE A 1 458 ? 10.924 -14.855 -11.641 1.00 98.56 458 PHE A C 1
ATOM 3561 O O . PHE A 1 458 ? 12.049 -14.362 -11.669 1.00 98.56 458 PHE A O 1
ATOM 3568 N N . ALA A 1 459 ? 10.613 -15.959 -12.329 1.00 98.50 459 ALA A N 1
ATOM 3569 C CA . ALA A 1 459 ? 11.581 -16.677 -13.151 1.00 98.50 459 ALA A CA 1
ATOM 3570 C C . ALA A 1 459 ? 12.067 -15.833 -14.340 1.00 98.50 459 ALA A C 1
ATOM 3572 O O . ALA A 1 459 ? 13.264 -15.822 -14.618 1.00 98.50 459 ALA A O 1
ATOM 3573 N N . LEU A 1 460 ? 11.177 -15.093 -15.012 1.00 98.44 460 LEU A N 1
ATOM 3574 C CA . LEU A 1 460 ? 11.541 -14.198 -16.117 1.00 98.44 460 LEU A CA 1
ATOM 3575 C C . LEU A 1 460 ? 12.395 -13.015 -15.644 1.00 98.44 460 LEU A C 1
ATOM 3577 O O . LEU A 1 460 ? 13.396 -12.705 -16.283 1.00 98.44 460 LEU A O 1
ATOM 3581 N N . SER A 1 461 ? 12.053 -12.393 -14.513 1.00 98.44 461 SER A N 1
ATOM 3582 C CA . SER A 1 461 ? 12.862 -11.331 -13.901 1.00 98.44 461 SER A CA 1
ATOM 3583 C C . SER A 1 461 ? 14.253 -11.820 -13.494 1.00 98.44 461 SER A C 1
ATOM 3585 O O . SER A 1 461 ? 15.242 -11.196 -13.864 1.00 98.44 461 SER A O 1
ATOM 3587 N N . LEU A 1 462 ? 14.349 -12.962 -12.806 1.00 98.25 462 LEU A N 1
ATOM 3588 C CA . LEU A 1 462 ? 15.635 -13.546 -12.416 1.00 98.25 462 LEU A CA 1
ATOM 3589 C C . LEU A 1 462 ? 16.476 -13.955 -13.639 1.00 98.25 462 LEU A C 1
ATOM 3591 O O . LEU A 1 462 ? 17.686 -13.760 -13.650 1.00 98.25 462 LEU A O 1
ATOM 3595 N N . THR A 1 463 ? 15.836 -14.478 -14.689 1.00 98.31 463 THR A N 1
ATOM 3596 C CA . THR A 1 463 ? 16.503 -14.835 -15.954 1.00 98.31 463 THR A CA 1
ATOM 3597 C C . THR A 1 463 ? 17.003 -13.600 -16.705 1.00 98.31 463 THR A C 1
ATOM 3599 O O . THR A 1 463 ? 18.059 -13.669 -17.325 1.00 98.31 463 THR A O 1
ATOM 3602 N N . ALA A 1 464 ? 16.283 -12.474 -16.645 1.00 97.75 464 ALA A N 1
ATOM 3603 C CA . ALA A 1 464 ? 16.744 -11.214 -17.219 1.00 97.75 464 ALA A CA 1
ATOM 3604 C C . ALA A 1 464 ? 18.010 -10.717 -16.503 1.00 97.75 464 ALA A C 1
ATOM 3606 O O . ALA A 1 464 ? 19.038 -10.581 -17.155 1.00 97.75 464 ALA A O 1
ATOM 3607 N N . ILE A 1 465 ? 17.963 -10.573 -15.173 1.00 97.12 465 ILE A N 1
ATOM 3608 C CA . ILE A 1 465 ? 19.074 -10.057 -14.344 1.00 97.12 465 ILE A CA 1
ATOM 3609 C C . ILE A 1 465 ? 20.352 -10.922 -14.443 1.00 97.12 465 ILE A C 1
ATOM 3611 O O . ILE A 1 465 ? 21.456 -10.439 -14.221 1.00 97.12 465 ILE A O 1
ATOM 3615 N N . ILE A 1 466 ? 20.232 -12.212 -14.779 1.00 97.31 466 ILE A N 1
ATOM 3616 C CA . ILE A 1 466 ? 21.380 -13.131 -14.901 1.00 97.31 466 ILE A CA 1
ATOM 3617 C C . ILE A 1 466 ? 21.990 -13.161 -16.322 1.00 97.31 466 ILE A C 1
ATOM 3619 O O . ILE A 1 466 ? 23.128 -13.607 -16.475 1.00 97.31 466 ILE A O 1
ATOM 3623 N N . LEU A 1 467 ? 21.269 -12.736 -17.370 1.00 96.62 467 LEU A N 1
ATOM 3624 C CA . LEU A 1 467 ? 21.654 -12.968 -18.779 1.00 96.62 467 LEU A CA 1
ATOM 3625 C C . LEU A 1 467 ? 21.744 -11.707 -19.666 1.00 96.62 467 LEU A C 1
ATOM 3627 O O . LEU A 1 467 ? 22.017 -11.842 -20.869 1.00 96.62 467 LEU A O 1
ATOM 3631 N N . PHE A 1 468 ? 21.457 -10.517 -19.133 1.00 93.56 468 PHE A N 1
ATOM 3632 C CA . PHE A 1 468 ? 21.273 -9.278 -19.901 1.00 93.56 468 PHE A CA 1
ATOM 3633 C C . PHE A 1 468 ? 21.885 -8.055 -19.236 1.00 93.56 468 PHE A C 1
ATOM 3635 O O . PHE A 1 468 ? 22.115 -7.116 -20.031 1.00 93.56 468 PHE A O 1
#

Secondary structure (DSSP, 8-state):
-----SSS-----------------------------------------PPP------PPPPPPPPPPHHHHHHHHHHHHHHHTTHHHHTT---------------------------SS--S-EEEE--SHHHHHHHHHHHHHHHHHHHHHHS-SS--SEEEEEETTEEEEEEEEEEEETTEEEEEEEEE-GGGTTSSHHHHHHHHHHHHHHHTT--EEEEEEETT-HHHHHHHHHTT-B---HHHHHHSS-STTHHHHHHHHHHSTTEEEEEE-GGGTTS-SS--TTHHHHHHHHHHHHHHHHHHHSSS--HHHHHHHHHHHHHHHHHHHHHHHHHHHTTSSEEEE---TTHHHHHHHHHHSS-------EEEESSSS--HHHHHHHHHHHHHHHHHHHHHHHHHHHHH-HHHIIIIIHHHHHHHHHHHH--STTSTTSHHHHHHHH-HHHHHHHHHHHHHHHHH-

Nearest PDB structures (foldseek):
  4pv6-assembly8_N  TM=6.991E-01  e=7.471E-06  Thermoplasma volcanium GSS1
  1y9k-assembly3_C  TM=7.372E-01  e=4.647E-05  Bacillus cereus ATCC 14579
  7rb3-assembly1_A  TM=7.474E-01  e=5.143E-05  Homo sapiens
  6ao7-assembly1_A-2  TM=6.962E-01  e=6.975E-05  Elizabethkingia anophelis
  1yvk-assembly1_D  TM=7.048E-01  e=2.131E-04  Bacillus subtilis subsp. subtilis str. 168

Foldseek 3Di:
DDDDPDPDPDDDDDDDDDDDDDDDDDDDDDDDDDDDDDDDDDDDDDDDDDDDDDDDDDDDPDDDDAPDPVVVVVVVVVVVVVVVVVVVVVPDDDDDDDDDDDDDPPPDDDPDPPPVCDPPDDLKDKAWDQDQVVVVLQLVLVCQFANDFVSVVPDPRQRGWMFIDRVPHTFWIWGKDAQDPQEIEGEDTDGHPVSPPSCVSLVRVVVNVVVSVVSNNQKYKYKAAALPLVVLQSLVVVQWAFDDLCCQQPVDDPSNNVVSVCQLAFQARITIIMRHPVCNPPDRYDDQCLLVVQLVLLLLLLQLLAVQPPPHDPVSSVVSNCVSSVLQVQLCVQLVVLQCVLPDKGKDFIGRNSVVQNCCSNPPSAGDDHHIHIDHPDSHDDSVSRLLSQLVSLLRSLVVLLVVLLVCCVPPVVSCVVCVVVRSLVVNVLLLDCHPSSVSHNLVSNCVNDVVSSVVSNVSSVVSNVPD

InterPro domains:
  IPR000182 GNAT domain [PF00583] (162-240)
  IPR000182 GNAT domain [PS51186] (124-262)
  IPR016181 Acyl-CoA N-acyltransferase [SSF55729] (158-249)

Mean predicted aligned error: 12.99 Å

Sequence (468 aa):
MESAERIVKAKANNSAPAGAVANKLNDNLNDDDDAGMSTRSVRNSSPSTQVDRTDHDSPSPDLPSPPDVEVIGNMIVDTLKDGLREQDSELDDGGKESNVVVDVEVGEILSGDERINVSGTSPYTISPILTIEEGLKTKEVGKRVFGIGEYLLMPRKPKWGFYAHEGDDYVGGIFIEQVGPREGMVSYIFVDSMAQGHKLGARLLDAGIKAMDEKRLKTQFALILDGNTASWNMFAKNGYKRPGVFRSLFGYSPRSFPKRLGYSLAFIGYNTWVRDDGLKNTDIHPKRWAMLESLLFSLFIGASLSLFSLRGGTEFLLTGIAVVAGITALRMALAYPIARMYGPVRFNRPEGGTLLSAILALAFGTWWPTFGFFVPKEDIWRDRDFGRYLGLQAFVAWMSLVAVYVGMSRLYPGLFNSGLETTVDLIIIYQMIPFFPFDSMDGAKVANYSKVMYVIGFALSLTAIILF

Radius of gyration: 29.91 Å; Cα contacts (8 Å, |Δi|>4): 611; chains: 1; bounding box: 112×65×93 Å

Solvent-accessible surface area (backbone atoms only — not comparable to full-atom values): 27442 Å² total; per-residue (Å²): 144,88,86,85,86,84,87,86,88,88,86,76,88,82,80,84,86,89,84,90,87,81,92,76,83,88,85,85,88,79,87,87,86,86,89,80,89,82,90,80,91,83,89,87,77,91,78,89,79,86,78,84,89,80,90,73,94,69,86,79,78,83,76,81,76,78,81,56,67,67,56,56,52,48,52,54,53,48,55,53,48,51,69,58,48,56,72,72,60,83,76,77,75,87,79,75,89,73,93,74,87,72,92,71,86,79,71,93,75,76,97,65,91,76,74,80,78,59,91,81,70,63,81,62,47,77,46,73,38,85,45,64,64,56,24,48,56,35,48,58,38,44,32,72,66,61,34,71,58,54,45,72,73,46,72,94,70,46,75,39,39,38,34,27,26,49,89,90,46,67,40,22,31,29,36,45,46,76,50,39,102,41,26,27,29,46,79,47,75,46,54,33,82,90,56,55,90,68,53,49,60,54,58,43,49,54,51,53,50,49,55,33,53,72,70,58,25,63,34,34,39,34,73,46,56,62,84,46,37,69,58,53,42,51,42,43,74,71,59,26,26,38,64,57,69,67,44,64,53,68,66,53,64,74,80,29,28,67,60,47,46,53,46,32,37,64,40,34,34,21,39,63,34,38,30,39,80,96,48,72,88,54,68,59,59,77,66,96,52,33,58,59,56,47,43,55,49,26,37,48,38,9,40,30,22,21,72,45,25,92,70,73,43,73,67,43,30,55,44,30,24,50,48,44,27,44,55,53,51,50,33,49,63,60,19,45,64,48,31,42,72,80,44,70,57,40,63,42,53,55,48,11,20,45,60,39,18,49,50,36,5,58,75,65,26,37,82,53,88,64,76,52,51,65,41,67,61,60,92,67,76,58,49,88,76,44,43,58,36,47,12,50,18,24,46,48,30,50,51,50,50,52,52,47,52,57,45,36,39,72,77,38,40,80,62,23,75,69,54,46,48,62,56,50,49,54,49,51,55,47,26,60,35,58,46,69,72,26,45,51,29,36,29,17,40,15,41,75,56,33,58,66,59,28,52,52,50,44,51,51,46,54,53,42,79,74,73,93

Organism: NCBI:txid29204

pLDDT: mean 78.56, std 25.05, range [24.0, 98.62]